Protein AF-0000000080326524 (afdb_homodimer)

Nearest PDB structures (foldseek):
  2i33-assembly1_B  TM=9.553E-01  e=1.899E-22  Bacillus anthracis
  3et4-assembly1_A  TM=9.239E-01  e=1.764E-21  Haemophilus influenzae 86-028NP
  3pct-assembly2_C-2  TM=9.362E-01  e=9.390E-21  Pasteurella multocida
  3pct-assembly1_B  TM=9.337E-01  e=1.173E-20  Pasteurella multocida
  3pct-assembly1_A  TM=9.353E-01  e=1.031E-19  Pasteurella multocida

InterPro domains:
  IPR005519 Acid phosphatase, class B-like [PF03767] (25-235)
  IPR006423 5-nucleotidase lipoprotein e(P4) [PIRSF019271] (27-260)
  IPR006423 5-nucleotidase lipoprotein e(P4) [SFLDG01125] (35-258)
  IPR006423 5-nucleotidase lipoprotein e(P4) [TIGR01533] (23-261)
  IPR006423 5-nucleotidase lipoprotein e(P4) [cd07534] (42-236)
  IPR023214 HAD superfamily [G3DSA:3.40.50.1000] (19-261)
  IPR036412 HAD-like superfamily [SSF56784] (49-242)

Structure (mmCIF, N/CA/C/O backbone):
data_AF-0000000080326524-model_v1
#
loop_
_entity.id
_entity.type
_entity.pdbx_description
1 polymer "5'-nucleotidase"
#
loop_
_atom_site.group_PDB
_atom_site.id
_atom_site.type_symbol
_atom_site.label_atom_id
_atom_site.label_alt_id
_atom_site.label_comp_id
_atom_site.label_asym_id
_atom_site.label_entity_id
_atom_site.label_seq_id
_atom_site.pdbx_PDB_ins_code
_atom_site.Cartn_x
_atom_site.Cartn_y
_atom_site.Cartn_z
_atom_site.occupancy
_atom_site.B_iso_or_equiv
_atom_site.auth_seq_id
_atom_site.auth_comp_id
_atom_site.auth_asym_id
_atom_site.auth_atom_id
_atom_site.pdbx_PDB_model_num
ATOM 1 N N . MET A 1 1 ? 21.75 87.375 9.266 1 38.56 1 MET A N 1
ATOM 2 C CA . MET A 1 1 ? 20.906 86.375 8.633 1 38.56 1 MET A CA 1
ATOM 3 C C . MET A 1 1 ? 21.281 85 9.125 1 38.56 1 MET A C 1
ATOM 5 O O . MET A 1 1 ? 22.375 84.5 8.852 1 38.56 1 MET A O 1
ATOM 9 N N . THR A 1 2 ? 20.875 84.688 10.359 1 49 2 THR A N 1
ATOM 10 C CA . THR A 1 2 ? 21.109 83.438 11.141 1 49 2 THR A CA 1
ATOM 11 C C . THR A 1 2 ? 20.469 82.25 10.469 1 49 2 THR A C 1
ATOM 13 O O . THR A 1 2 ? 19.25 82.188 10.289 1 49 2 THR A O 1
ATOM 16 N N . LYS A 1 3 ? 21.203 81.562 9.523 1 49.91 3 LYS A N 1
ATOM 17 C CA . LYS A 1 3 ? 20.797 80.375 8.82 1 49.91 3 LYS A CA 1
ATOM 18 C C . LYS A 1 3 ? 20.5 79.25 9.805 1 49.91 3 LYS A C 1
ATOM 20 O O . LYS A 1 3 ? 21.359 78.875 10.617 1 49.91 3 LYS A O 1
ATOM 25 N N . PHE A 1 4 ? 19.234 79 10.266 1 47.88 4 PHE A N 1
ATOM 26 C CA . PHE A 1 4 ? 18.75 77.875 11.031 1 47.88 4 PHE A CA 1
ATOM 27 C C . PHE A 1 4 ? 18.984 76.562 10.289 1 47.88 4 PHE A C 1
ATOM 29 O O . PHE A 1 4 ? 18.578 76.438 9.133 1 47.88 4 PHE A O 1
ATOM 36 N N . PHE A 1 5 ? 20.125 75.812 10.461 1 50.53 5 PHE A N 1
ATOM 37 C CA . PHE A 1 5 ? 20.391 74.5 9.906 1 50.53 5 PHE A CA 1
ATOM 38 C C . PHE A 1 5 ? 19.422 73.5 10.469 1 50.53 5 PHE A C 1
ATOM 40 O O . PHE A 1 5 ? 19.312 73.312 11.688 1 50.53 5 PHE A O 1
ATOM 47 N N . PHE A 1 6 ? 18.266 73.188 9.859 1 51.62 6 PHE A N 1
ATOM 48 C CA . PHE A 1 6 ? 17.344 72.125 10.25 1 51.62 6 PHE A CA 1
ATOM 49 C C . PHE A 1 6 ? 18.031 70.812 10.133 1 51.62 6 PHE A C 1
ATOM 51 O O . PHE A 1 6 ? 18.609 70.438 9.094 1 51.62 6 PHE A O 1
ATOM 58 N N . PRO A 1 7 ? 18.406 70.125 11.227 1 53.78 7 PRO A N 1
ATOM 59 C CA . PRO A 1 7 ? 18.938 68.75 11.125 1 53.78 7 PRO A CA 1
ATOM 60 C C . PRO A 1 7 ? 17.938 67.812 10.508 1 53.78 7 PRO A C 1
ATOM 62 O O . PRO A 1 7 ? 16.766 67.812 10.852 1 53.78 7 PRO A O 1
ATOM 65 N N . VAL A 1 8 ? 18.078 67.375 9.25 1 55.19 8 VAL A N 1
ATOM 66 C CA . VAL A 1 8 ? 17.312 66.312 8.609 1 55.19 8 VAL A CA 1
ATOM 67 C C . VAL A 1 8 ? 17.5 65 9.375 1 55.19 8 VAL A C 1
ATOM 69 O O . VAL A 1 8 ? 18.609 64.5 9.492 1 55.19 8 VAL A O 1
ATOM 72 N N . VAL A 1 9 ? 16.672 64.75 10.391 1 53.97 9 VAL A N 1
ATOM 73 C CA . VAL A 1 9 ? 16.625 63.438 11.016 1 53.97 9 VAL A CA 1
ATOM 74 C C . VAL A 1 9 ? 16.25 62.375 9.977 1 53.97 9 VAL A C 1
ATOM 76 O O . VAL A 1 9 ? 15.164 62.438 9.391 1 53.97 9 VAL A O 1
ATOM 79 N N . LEU A 1 10 ? 17.219 61.75 9.305 1 50.38 10 LEU A N 1
ATOM 80 C CA . LEU A 1 10 ? 16.984 60.562 8.469 1 50.38 10 LEU A CA 1
ATOM 81 C C . LEU A 1 10 ? 16.359 59.438 9.281 1 50.38 10 LEU A C 1
ATOM 83 O O . LEU A 1 10 ? 16.984 58.906 10.211 1 50.38 10 LEU A O 1
ATOM 87 N N . ALA A 1 11 ? 15.039 59.344 9.375 1 51.5 11 ALA A N 1
ATOM 88 C CA . ALA A 1 11 ? 14.367 58.188 9.906 1 51.5 11 ALA A CA 1
ATOM 89 C C . ALA A 1 11 ? 14.773 56.906 9.125 1 51.5 11 ALA A C 1
ATOM 91 O O . ALA A 1 11 ? 14.531 56.812 7.926 1 51.5 11 ALA A O 1
ATOM 92 N N . LEU A 1 12 ? 15.789 56.188 9.523 1 52.03 12 LEU A N 1
ATOM 93 C CA . LEU A 1 12 ? 16.094 54.844 9.016 1 52.03 12 LEU A CA 1
ATOM 94 C C . LEU A 1 12 ? 14.883 53.938 9.156 1 52.03 12 LEU A C 1
ATOM 96 O O . LEU A 1 12 ? 14.508 53.562 10.273 1 52.03 12 LEU A O 1
ATOM 100 N N . ILE A 1 13 ? 13.922 53.969 8.266 1 51.28 13 ILE A N 1
ATOM 101 C CA . ILE A 1 13 ? 12.914 52.906 8.188 1 51.28 13 ILE A CA 1
ATOM 102 C C . ILE A 1 13 ? 13.586 51.562 7.945 1 51.28 13 ILE A C 1
ATOM 104 O O . ILE A 1 13 ? 14.125 51.312 6.867 1 51.28 13 ILE A O 1
ATOM 108 N N . LEU A 1 14 ? 14.023 50.875 8.945 1 52.5 14 LEU A N 1
ATOM 109 C CA . LEU A 1 14 ? 14.43 49.5 8.773 1 52.5 14 LEU A CA 1
ATOM 110 C C . LEU A 1 14 ? 13.273 48.656 8.219 1 52.5 14 LEU A C 1
ATOM 112 O O . LEU A 1 14 ? 12.18 48.656 8.789 1 52.5 14 LEU A O 1
ATOM 116 N N . PRO A 1 15 ? 13.297 48.281 6.977 1 50.66 15 PRO A N 1
ATOM 117 C CA . PRO A 1 15 ? 12.273 47.312 6.562 1 50.66 15 PRO A CA 1
ATOM 118 C C . PRO A 1 15 ? 12.188 46.125 7.496 1 50.66 15 PRO A C 1
ATOM 120 O O . PRO A 1 15 ? 13.188 45.438 7.715 1 50.66 15 PRO A O 1
ATOM 123 N N . PHE A 1 16 ? 11.352 46.188 8.469 1 47.22 16 PHE A N 1
ATOM 124 C CA . PHE A 1 16 ? 11.039 44.906 9.078 1 47.22 16 PHE A CA 1
ATOM 125 C C . PHE A 1 16 ? 10.648 43.906 8.016 1 47.22 16 PHE A C 1
ATOM 127 O O . PHE A 1 16 ? 9.578 44 7.418 1 47.22 16 PHE A O 1
ATOM 134 N N . GLY A 1 17 ? 11.594 43.406 7.254 1 42.75 17 GLY A N 1
ATOM 135 C CA . GLY A 1 17 ? 11.219 42.25 6.469 1 42.75 17 GLY A CA 1
ATOM 136 C C . GLY A 1 17 ? 10.242 41.344 7.184 1 42.75 17 GLY A C 1
ATOM 137 O O . GLY A 1 17 ? 10.469 40.938 8.328 1 42.75 17 GLY A O 1
ATOM 138 N N . LEU A 1 18 ? 9.008 41.344 6.922 1 44.28 18 LEU A N 1
ATOM 139 C CA . LEU A 1 18 ? 8.031 40.344 7.312 1 44.28 18 LEU A CA 1
ATOM 140 C C . LEU A 1 18 ? 8.641 38.938 7.238 1 44.28 18 LEU A C 1
ATOM 142 O O . LEU A 1 18 ? 8.836 38.406 6.145 1 44.28 18 LEU A O 1
ATOM 146 N N . ILE A 1 19 ? 9.469 38.625 8.062 1 46.5 19 ILE A N 1
ATOM 147 C CA . ILE A 1 19 ? 9.781 37.219 8.203 1 46.5 19 ILE A CA 1
ATOM 148 C C . ILE A 1 19 ? 8.492 36.375 8.234 1 46.5 19 ILE A C 1
ATOM 150 O O . ILE A 1 19 ? 7.676 36.562 9.148 1 46.5 19 ILE A O 1
ATOM 154 N N . ALA A 1 20 ? 7.949 36.062 7.113 1 50.97 20 ALA A N 1
ATOM 155 C CA . ALA A 1 20 ? 6.812 35.125 7.066 1 50.97 20 ALA A CA 1
ATOM 156 C C . ALA A 1 20 ? 6.902 34.094 8.18 1 50.97 20 ALA A C 1
ATOM 158 O O . ALA A 1 20 ? 7.824 33.281 8.195 1 50.97 20 ALA A O 1
ATOM 159 N N . GLN A 1 21 ? 6.516 34.312 9.359 1 57.62 21 GLN A N 1
ATOM 160 C CA . GLN A 1 21 ? 6.453 33.375 10.484 1 57.62 21 GLN A CA 1
ATOM 161 C C . GLN A 1 21 ? 5.797 32.062 10.07 1 57.62 21 GLN A C 1
ATOM 163 O O . GLN A 1 21 ? 4.68 32.062 9.547 1 57.62 21 GLN A O 1
ATOM 168 N N . THR A 1 22 ? 6.551 30.969 9.773 1 70.88 22 THR A N 1
ATOM 169 C CA . THR A 1 22 ? 6.043 29.625 9.484 1 70.88 22 THR A CA 1
ATOM 170 C C . THR A 1 22 ? 5.094 29.156 10.578 1 70.88 22 THR A C 1
ATOM 172 O O . THR A 1 22 ? 5.379 29.312 11.766 1 70.88 22 THR A O 1
ATOM 175 N N . ASN A 1 23 ? 3.742 29.078 10.375 1 86 23 ASN A N 1
ATOM 176 C CA . ASN A 1 23 ? 2.744 28.484 11.258 1 86 23 ASN A CA 1
ATOM 177 C C . ASN A 1 23 ? 3.068 27.031 11.57 1 86 23 ASN A C 1
ATOM 179 O O . ASN A 1 23 ? 2.992 26.172 10.688 1 86 23 ASN A O 1
ATOM 183 N N . PRO A 1 24 ? 3.434 26.75 12.766 1 89.06 24 PRO A N 1
ATOM 184 C CA . PRO A 1 24 ? 3.9 25.406 13.117 1 89.06 24 PRO A CA 1
ATOM 185 C C . PRO A 1 24 ? 2.855 24.328 12.836 1 89.06 24 PRO A C 1
ATOM 187 O O . PRO A 1 24 ? 3.207 23.203 12.461 1 89.06 24 PRO A O 1
ATOM 190 N N . THR A 1 25 ? 1.61 24.594 13.07 1 90.88 25 THR A N 1
ATOM 191 C CA . THR A 1 25 ? 0.548 23.641 12.805 1 90.88 25 THR A CA 1
ATOM 192 C C . THR A 1 25 ? 0.485 23.312 11.312 1 90.88 25 THR A C 1
ATOM 194 O O . THR A 1 25 ? 0.336 22.141 10.938 1 90.88 25 THR A O 1
ATOM 197 N N . ALA A 1 26 ? 0.6 24.297 10.516 1 93 26 ALA A N 1
ATOM 198 C CA . ALA A 1 26 ? 0.603 24.094 9.07 1 93 26 ALA A CA 1
ATOM 199 C C . ALA A 1 26 ? 1.812 23.266 8.641 1 93 26 ALA A C 1
ATOM 201 O O . ALA A 1 26 ? 1.709 22.422 7.746 1 93 26 ALA A O 1
ATOM 202 N N . GLU A 1 27 ? 2.908 23.5 9.273 1 93.31 27 GLU A N 1
ATOM 203 C CA . GLU A 1 27 ? 4.109 22.719 8.969 1 93.31 27 GLU A CA 1
ATOM 204 C C . GLU A 1 27 ? 3.939 21.266 9.352 1 93.31 27 GLU A C 1
ATOM 206 O O . GLU A 1 27 ? 4.375 20.359 8.617 1 93.31 27 GLU A O 1
ATOM 211 N N . ALA A 1 28 ? 3.305 21.016 10.438 1 95.69 28 ALA A N 1
ATOM 212 C CA . ALA A 1 28 ? 3.076 19.656 10.906 1 95.69 28 ALA A CA 1
ATOM 213 C C . ALA A 1 28 ? 2.176 18.875 9.945 1 95.69 28 ALA A C 1
ATOM 215 O O . ALA A 1 28 ? 2.334 17.672 9.766 1 95.69 28 ALA A O 1
ATOM 216 N N . ALA A 1 29 ? 1.26 19.562 9.297 1 96.25 29 ALA A N 1
ATOM 217 C CA . ALA A 1 29 ? 0.346 18.938 8.344 1 96.25 29 ALA A CA 1
ATOM 218 C C . ALA A 1 29 ? 1.101 18.406 7.133 1 96.25 29 ALA A C 1
ATOM 220 O O . ALA A 1 29 ? 0.624 17.484 6.453 1 96.25 29 ALA A O 1
ATOM 221 N N . LYS A 1 30 ? 2.254 18.906 6.859 1 97.19 30 LYS A N 1
ATOM 222 C CA . LYS A 1 30 ? 3.037 18.5 5.699 1 97.19 30 LYS A CA 1
ATOM 223 C C . LYS A 1 30 ? 3.553 17.078 5.859 1 97.19 30 LYS A C 1
ATOM 225 O O . LYS A 1 30 ? 3.963 16.438 4.883 1 97.19 30 LYS A O 1
ATOM 230 N N . ASP A 1 31 ? 3.541 16.516 7.113 1 98.31 31 ASP A N 1
ATOM 231 C CA . ASP A 1 31 ? 3.955 15.141 7.371 1 98.31 31 ASP A CA 1
ATOM 232 C C . ASP A 1 31 ? 3.229 14.164 6.449 1 98.31 31 ASP A C 1
ATOM 234 O O . ASP A 1 31 ? 3.766 13.109 6.109 1 98.31 31 ASP A O 1
ATOM 238 N N . TYR A 1 32 ? 2.045 14.523 5.984 1 98.69 32 TYR A N 1
ATOM 239 C CA . TYR A 1 32 ? 1.152 13.602 5.301 1 98.69 32 TYR A CA 1
ATOM 240 C C . TYR A 1 32 ? 1.318 13.703 3.787 1 98.69 32 TYR A C 1
ATOM 242 O O . TYR A 1 32 ? 0.744 12.906 3.039 1 98.69 32 TYR A O 1
ATOM 250 N N . THR A 1 33 ? 2.164 14.594 3.314 1 98.69 33 THR A N 1
ATOM 251 C CA . THR A 1 33 ? 2.18 15.039 1.925 1 98.69 33 THR A CA 1
ATOM 252 C C . THR A 1 33 ? 2.531 13.883 0.992 1 98.69 33 THR A C 1
ATOM 254 O O . THR A 1 33 ? 1.792 13.594 0.049 1 98.69 33 THR A O 1
ATOM 257 N N . ILE A 1 34 ? 3.57 13.18 1.229 1 98.75 34 ILE A N 1
ATOM 258 C CA . ILE A 1 34 ? 4.031 12.141 0.314 1 98.75 34 ILE A CA 1
ATOM 259 C C . ILE A 1 34 ? 3.062 10.961 0.345 1 98.75 34 ILE A C 1
ATOM 261 O O . ILE A 1 34 ? 2.805 10.328 -0.685 1 98.75 34 ILE A O 1
ATOM 265 N N . ALA A 1 35 ? 2.521 10.578 1.519 1 98.81 35 ALA A N 1
ATOM 266 C CA . ALA A 1 35 ? 1.537 9.5 1.61 1 98.81 35 ALA A CA 1
ATOM 267 C C . ALA A 1 35 ? 0.324 9.789 0.731 1 98.81 35 ALA A C 1
ATOM 269 O O . ALA A 1 35 ? -0.132 8.922 -0.015 1 98.81 35 ALA A O 1
ATOM 270 N N . VAL A 1 36 ? -0.175 11.047 0.801 1 98.81 36 VAL A N 1
ATOM 271 C CA . VAL A 1 36 ? -1.344 11.438 0.018 1 98.81 36 VAL A CA 1
ATOM 272 C C . VAL A 1 36 ? -0.976 11.5 -1.462 1 98.81 36 VAL A C 1
ATOM 274 O O . VAL A 1 36 ? -1.727 11.031 -2.318 1 98.81 36 VAL A O 1
ATOM 277 N N . ALA A 1 37 ? 0.209 12.062 -1.779 1 98.62 37 ALA A N 1
ATOM 278 C CA . ALA A 1 37 ? 0.657 12.156 -3.166 1 98.62 37 ALA A CA 1
ATOM 279 C C . ALA A 1 37 ? 0.776 10.766 -3.795 1 98.62 37 ALA A C 1
ATOM 281 O O . ALA A 1 37 ? 0.398 10.57 -4.953 1 98.62 37 ALA A O 1
ATOM 282 N N . TRP A 1 38 ? 1.328 9.812 -3.057 1 98.44 38 TRP A N 1
ATOM 283 C CA . TRP A 1 38 ? 1.462 8.445 -3.545 1 98.44 38 TRP A CA 1
ATOM 284 C C . TRP A 1 38 ? 0.098 7.852 -3.883 1 98.44 38 TRP A C 1
ATOM 286 O O . TRP A 1 38 ? -0.076 7.25 -4.945 1 98.44 38 TRP A O 1
ATOM 296 N N . GLN A 1 39 ? -0.887 8.023 -3.004 1 98.44 39 GLN A N 1
ATOM 297 C CA . GLN A 1 39 ? -2.219 7.477 -3.24 1 98.44 39 GLN A CA 1
ATOM 298 C C . GLN A 1 39 ? -2.871 8.117 -4.457 1 98.44 39 GLN A C 1
ATOM 300 O O . GLN A 1 39 ? -3.551 7.445 -5.234 1 98.44 39 GLN A O 1
ATOM 305 N N . GLN A 1 40 ? -2.602 9.375 -4.66 1 97.88 40 GLN A N 1
ATOM 306 C CA . GLN A 1 40 ? -3.305 10.125 -5.695 1 97.88 40 GLN A CA 1
ATOM 307 C C . GLN A 1 40 ? -2.648 9.93 -7.059 1 97.88 40 GLN A C 1
ATOM 309 O O . GLN A 1 40 ? -3.336 9.859 -8.078 1 97.88 40 GLN A O 1
ATOM 314 N N . HIS A 1 41 ? -1.292 9.734 -7.094 1 95.88 41 HIS A N 1
ATOM 315 C CA . HIS A 1 41 ? -0.62 9.953 -8.367 1 95.88 41 HIS A CA 1
ATOM 316 C C . HIS A 1 41 ? 0.144 8.703 -8.805 1 95.88 41 HIS A C 1
ATOM 318 O O . HIS A 1 41 ? 0.506 8.57 -9.977 1 95.88 41 HIS A O 1
ATOM 324 N N . SER A 1 42 ? 0.477 7.824 -7.91 1 96.38 42 SER A N 1
ATOM 325 C CA . SER A 1 42 ? 1.327 6.703 -8.305 1 96.38 42 SER A CA 1
ATOM 326 C C . SER A 1 42 ? 0.531 5.641 -9.055 1 96.38 42 SER A C 1
ATOM 328 O O . SER A 1 42 ? -0.591 5.312 -8.664 1 96.38 42 SER A O 1
ATOM 330 N N . GLY A 1 43 ? 1.079 5.145 -10.164 1 96.62 43 GLY A N 1
ATOM 331 C CA . GLY A 1 43 ? 0.525 3.949 -10.781 1 96.62 43 GLY A CA 1
ATOM 332 C C . GLY A 1 43 ? 0.621 2.721 -9.898 1 96.62 43 GLY A C 1
ATOM 333 O O . GLY A 1 43 ? -0.184 1.795 -10.023 1 96.62 43 GLY A O 1
ATOM 334 N N . GLU A 1 44 ? 1.585 2.768 -8.977 1 97.62 44 GLU A N 1
ATOM 335 C CA . GLU A 1 44 ? 1.787 1.661 -8.047 1 97.62 44 GLU A CA 1
ATOM 336 C C . GLU A 1 44 ? 0.572 1.472 -7.145 1 97.62 44 GLU A C 1
ATOM 338 O O . GLU A 1 44 ? 0.138 0.343 -6.906 1 97.62 44 GLU A O 1
ATOM 343 N N . TYR A 1 45 ? -0.025 2.57 -6.676 1 98.31 45 TYR A N 1
ATOM 344 C CA . TYR A 1 45 ? -1.241 2.461 -5.879 1 98.31 45 TYR A CA 1
ATOM 345 C C . TYR A 1 45 ? -2.361 1.805 -6.676 1 98.31 45 TYR A C 1
ATOM 347 O O . TYR A 1 45 ? -3.049 0.913 -6.176 1 98.31 45 TYR A O 1
ATOM 355 N N . ARG A 1 46 ? -2.553 2.289 -7.859 1 98.12 46 ARG A N 1
ATOM 356 C CA . ARG A 1 46 ? -3.58 1.739 -8.742 1 98.12 46 ARG A CA 1
ATOM 357 C C . ARG A 1 46 ? -3.365 0.247 -8.969 1 98.12 46 ARG A C 1
ATOM 359 O O . ARG A 1 46 ? -4.301 -0.546 -8.844 1 98.12 46 ARG A O 1
ATOM 366 N N . ALA A 1 47 ? -2.158 -0.144 -9.211 1 98.56 47 ALA A N 1
ATOM 367 C CA . ALA A 1 47 ? -1.794 -1.54 -9.438 1 98.56 47 ALA A CA 1
ATOM 368 C C . ALA A 1 47 ? -2.088 -2.389 -8.203 1 98.56 47 ALA A C 1
ATOM 370 O O . ALA A 1 47 ? -2.625 -3.494 -8.312 1 98.56 47 ALA A O 1
ATOM 371 N N . LEU A 1 48 ? -1.741 -1.876 -7.035 1 98.75 48 LEU A N 1
ATOM 372 C CA . LEU A 1 48 ? -1.979 -2.594 -5.789 1 98.75 48 LEU A CA 1
ATOM 373 C C . LEU A 1 48 ? -3.471 -2.811 -5.562 1 98.75 48 LEU A C 1
ATOM 375 O O . LEU A 1 48 ? -3.885 -3.867 -5.082 1 98.75 48 LEU A O 1
ATOM 379 N N . SER A 1 49 ? -4.246 -1.809 -5.883 1 98.81 49 SER A N 1
ATOM 380 C CA . SER A 1 49 ? -5.695 -1.923 -5.727 1 98.81 49 SER A CA 1
ATOM 381 C C . SER A 1 49 ? -6.27 -2.973 -6.672 1 98.81 49 SER A C 1
ATOM 383 O O . SER A 1 49 ? -7.055 -3.826 -6.254 1 98.81 49 SER A O 1
ATOM 385 N N . PHE A 1 50 ? -5.852 -2.922 -7.973 1 98.75 50 PHE A N 1
ATOM 386 C CA . PHE A 1 50 ? -6.273 -3.953 -8.914 1 98.75 50 PHE A CA 1
ATOM 387 C C . PHE A 1 50 ? -5.848 -5.336 -8.43 1 98.75 50 PHE A C 1
ATOM 389 O O . PHE A 1 50 ? -6.629 -6.285 -8.492 1 98.75 50 PHE A O 1
ATOM 396 N N . GLN A 1 51 ? -4.648 -5.438 -7.977 1 98.75 51 GLN A N 1
ATOM 397 C CA . GLN A 1 51 ? -4.129 -6.707 -7.48 1 98.75 51 GLN A CA 1
ATOM 398 C C . GLN A 1 51 ? -4.996 -7.25 -6.344 1 98.75 51 GLN A C 1
ATOM 400 O O . GLN A 1 51 ? -5.332 -8.438 -6.328 1 98.75 51 GLN A O 1
ATOM 405 N N . ALA A 1 52 ? -5.348 -6.422 -5.383 1 98.81 52 ALA A N 1
ATOM 406 C CA . ALA A 1 52 ? -6.172 -6.832 -4.25 1 98.81 52 ALA A CA 1
ATOM 407 C C . ALA A 1 52 ? -7.52 -7.375 -4.719 1 98.81 52 ALA A C 1
ATOM 409 O O . ALA A 1 52 ? -7.953 -8.438 -4.277 1 98.81 52 ALA A O 1
ATOM 410 N N . TYR A 1 53 ? -8.109 -6.703 -5.633 1 98.75 53 TYR A N 1
ATOM 411 C CA . TYR A 1 53 ? -9.453 -7.105 -6.027 1 98.75 53 TYR A CA 1
ATOM 412 C C . TYR A 1 53 ? -9.406 -8.258 -7.023 1 98.75 53 TYR A C 1
ATOM 414 O O . TYR A 1 53 ? -10.367 -9.023 -7.148 1 98.75 53 TYR A O 1
ATOM 422 N N . ASN A 1 54 ? -8.266 -8.398 -7.777 1 97.94 54 ASN A N 1
ATOM 423 C CA . ASN A 1 54 ? -8.07 -9.633 -8.523 1 97.94 54 ASN A CA 1
ATOM 424 C C . ASN A 1 54 ? -8.016 -10.844 -7.605 1 97.94 54 ASN A C 1
ATOM 426 O O . ASN A 1 54 ? -8.602 -11.891 -7.902 1 97.94 54 ASN A O 1
ATOM 430 N N . PHE A 1 55 ? -7.398 -10.609 -6.52 1 96.75 55 PHE A N 1
ATOM 431 C CA . PHE A 1 55 ? -7.316 -11.68 -5.535 1 96.75 55 PHE A CA 1
ATOM 432 C C . PHE A 1 55 ? -8.672 -11.938 -4.895 1 96.75 55 PHE A C 1
ATOM 434 O O . PHE A 1 55 ? -9.031 -13.086 -4.621 1 96.75 55 PHE A O 1
ATOM 441 N N . ALA A 1 56 ? -9.328 -10.883 -4.586 1 98.56 56 ALA A N 1
ATOM 442 C CA . ALA A 1 56 ? -10.672 -11.023 -4.031 1 98.56 56 ALA A CA 1
ATOM 443 C C . ALA A 1 56 ? -11.547 -11.906 -4.922 1 98.56 56 ALA A C 1
ATOM 445 O O . ALA A 1 56 ? -12.266 -12.773 -4.434 1 98.56 56 ALA A O 1
ATOM 446 N N . LYS A 1 57 ? -11.445 -11.672 -6.203 1 97.94 57 LYS A N 1
ATOM 447 C CA . LYS A 1 57 ? -12.227 -12.453 -7.156 1 97.94 57 LYS A CA 1
ATOM 448 C C . LYS A 1 57 ? -11.859 -13.93 -7.09 1 97.94 57 LYS A C 1
ATOM 450 O O . LYS A 1 57 ? -12.734 -14.797 -7 1 97.94 57 LYS A O 1
ATOM 455 N N . LEU A 1 58 ? -10.602 -14.211 -7.078 1 96.5 58 LEU A N 1
ATOM 456 C CA . LEU A 1 58 ? -10.133 -15.594 -7.027 1 96.5 58 LEU A CA 1
ATOM 457 C C . LEU A 1 58 ? -10.531 -16.25 -5.711 1 96.5 58 LEU A C 1
ATOM 459 O O . LEU A 1 58 ? -11 -17.391 -5.699 1 96.5 58 LEU A O 1
ATOM 463 N N . SER A 1 59 ? -10.305 -15.547 -4.645 1 97.31 59 SER A N 1
ATOM 464 C CA . SER A 1 59 ? -10.656 -16.078 -3.326 1 97.31 59 SER A CA 1
ATOM 465 C C . SER A 1 59 ? -12.148 -16.344 -3.215 1 97.31 59 SER A C 1
ATOM 467 O O . SER A 1 59 ? -12.57 -17.344 -2.648 1 97.31 59 SER A O 1
ATOM 469 N N . LEU A 1 60 ? -12.93 -15.406 -3.76 1 98.31 60 LEU A N 1
ATOM 470 C CA . LEU A 1 60 ? -14.375 -15.578 -3.719 1 98.31 60 LEU A CA 1
ATOM 471 C C . LEU A 1 60 ? -14.789 -16.844 -4.457 1 98.31 60 LEU A C 1
ATOM 473 O O . LEU A 1 60 ? -15.617 -17.625 -3.961 1 98.31 60 LEU A O 1
ATOM 477 N N . GLN A 1 61 ? -14.195 -17.062 -5.617 1 97.06 61 GLN A N 1
ATOM 478 C CA . GLN A 1 61 ? -14.492 -18.25 -6.398 1 97.06 61 GLN A CA 1
ATOM 479 C C . GLN A 1 61 ? -14.18 -19.516 -5.602 1 97.06 61 GLN A C 1
ATOM 481 O O . GLN A 1 61 ? -14.984 -20.453 -5.578 1 97.06 61 GLN A O 1
ATOM 486 N N . GLU A 1 62 ? -13.094 -19.5 -4.949 1 96 62 GLU A N 1
ATOM 487 C CA . GLU A 1 62 ? -12.672 -20.688 -4.195 1 96 62 GLU A CA 1
ATOM 488 C C . GLU A 1 62 ? -13.562 -20.906 -2.971 1 96 62 GLU A C 1
ATOM 490 O O . GLU A 1 62 ? -13.977 -22.031 -2.693 1 96 62 GLU A O 1
ATOM 495 N N . ARG A 1 63 ? -13.867 -19.891 -2.295 1 96.69 63 ARG A N 1
ATOM 496 C CA . ARG A 1 63 ? -14.609 -20 -1.041 1 96.69 63 ARG A CA 1
ATOM 497 C C . ARG A 1 63 ? -16.078 -20.328 -1.297 1 96.69 63 ARG A C 1
ATOM 499 O O . ARG A 1 63 ? -16.734 -20.969 -0.474 1 96.69 63 ARG A O 1
ATOM 506 N N . LEU A 1 64 ? -16.594 -19.922 -2.428 1 97.12 64 LEU A N 1
ATOM 507 C CA . LEU A 1 64 ? -17.969 -20.25 -2.811 1 97.12 64 LEU A CA 1
ATOM 508 C C . LEU A 1 64 ? -18.156 -21.75 -2.953 1 97.12 64 LEU A C 1
ATOM 510 O O . LEU A 1 64 ? -19.219 -22.281 -2.633 1 97.12 64 LEU A O 1
ATOM 514 N N . LYS A 1 65 ? -17.109 -22.438 -3.398 1 95.5 65 LYS A N 1
ATOM 515 C CA . LYS A 1 65 ? -17.188 -23.875 -3.592 1 95.5 65 LYS A CA 1
ATOM 516 C C . LYS A 1 65 ? -17.453 -24.594 -2.271 1 95.5 65 LYS A C 1
ATOM 518 O O . LYS A 1 65 ? -18.125 -25.625 -2.244 1 95.5 65 LYS A O 1
ATOM 523 N N . GLY A 1 66 ? -16.922 -24.094 -1.2 1 94.06 66 GLY A N 1
ATOM 524 C CA . GLY A 1 66 ? -17.031 -24.766 0.087 1 94.06 66 GLY A CA 1
ATOM 525 C C . GLY A 1 66 ? -18.031 -24.109 1.021 1 94.06 66 GLY A C 1
ATOM 526 O O . GLY A 1 66 ? -18.141 -24.5 2.188 1 94.06 66 GLY A O 1
ATOM 527 N N . ALA A 1 67 ? -18.719 -23.188 0.481 1 94.06 67 ALA A N 1
ATOM 528 C CA . ALA A 1 67 ? -19.609 -22.422 1.345 1 94.06 67 ALA A CA 1
ATOM 529 C C . ALA A 1 67 ? -20.828 -23.234 1.751 1 94.06 67 ALA A C 1
ATOM 531 O O . ALA A 1 67 ? -21.328 -24.047 0.963 1 94.06 67 ALA A O 1
ATOM 532 N N . ASP A 1 68 ? -21.203 -23.031 2.992 1 92.19 68 ASP A N 1
ATOM 533 C CA . ASP A 1 68 ? -22.453 -23.609 3.465 1 92.19 68 ASP A CA 1
ATOM 534 C C . ASP A 1 68 ? -23.625 -23.125 2.621 1 92.19 68 ASP A C 1
ATOM 536 O O . ASP A 1 68 ? -23.938 -21.922 2.59 1 92.19 68 ASP A O 1
ATOM 540 N N . THR A 1 69 ? -24.312 -24.031 2.014 1 90.81 69 THR A N 1
ATOM 541 C CA . THR A 1 69 ? -25.359 -23.672 1.064 1 90.81 69 THR A CA 1
ATOM 542 C C . THR A 1 69 ? -26.672 -23.391 1.79 1 90.81 69 THR A C 1
ATOM 544 O O . THR A 1 69 ? -27.609 -22.891 1.188 1 90.81 69 THR A O 1
ATOM 547 N N . THR A 1 70 ? -26.75 -23.641 3.068 1 93.12 70 THR A N 1
ATOM 548 C CA . THR A 1 70 ? -27.984 -23.422 3.818 1 93.12 70 THR A CA 1
ATOM 549 C C . THR A 1 70 ? -28.141 -21.953 4.223 1 93.12 70 THR A C 1
ATOM 551 O O . THR A 1 70 ? -29.203 -21.531 4.68 1 93.12 70 THR A O 1
ATOM 554 N N . LYS A 1 71 ? -27.125 -21.203 4.125 1 94.56 71 LYS A N 1
ATOM 555 C CA . LYS A 1 71 ? -27.078 -19.766 4.422 1 94.56 71 LYS A CA 1
ATOM 556 C C . LYS A 1 71 ? -26.578 -18.969 3.217 1 94.56 71 LYS A C 1
ATOM 558 O O . LYS A 1 71 ? -25.656 -19.406 2.52 1 94.56 71 LYS A O 1
ATOM 563 N N . PRO A 1 72 ? -27.25 -17.859 2.977 1 97.44 72 PRO A N 1
ATOM 564 C CA . PRO A 1 72 ? -26.719 -17.047 1.877 1 97.44 72 PRO A CA 1
ATOM 565 C C . PRO A 1 72 ? -25.328 -16.516 2.156 1 97.44 72 PRO A C 1
ATOM 567 O O . PRO A 1 72 ? -24.938 -16.359 3.316 1 97.44 72 PRO A O 1
ATOM 570 N N . SER A 1 73 ? -24.531 -16.328 1.082 1 98.31 73 SER A N 1
ATOM 571 C CA . SER A 1 73 ? -23.172 -15.844 1.191 1 98.31 73 SER A CA 1
ATOM 572 C C . SER A 1 73 ? -23.078 -14.344 0.935 1 98.31 73 SER A C 1
ATOM 574 O O . SER A 1 73 ? -23.938 -13.781 0.246 1 98.31 73 SER A O 1
ATOM 576 N N . CYS A 1 74 ? -22.109 -13.727 1.505 1 98.81 74 CYS A N 1
ATOM 577 C CA . CYS A 1 74 ? -21.875 -12.312 1.249 1 98.81 74 CYS A CA 1
ATOM 578 C C . CYS A 1 74 ? -20.391 -11.977 1.368 1 98.81 74 CYS A C 1
ATOM 580 O O . CYS A 1 74 ? -19.594 -12.82 1.761 1 98.81 74 CYS A O 1
ATOM 582 N N . VAL A 1 75 ? -20.047 -10.828 0.888 1 98.88 75 VAL A N 1
ATOM 583 C CA . VAL A 1 75 ? -18.781 -10.172 1.225 1 98.88 75 VAL A CA 1
ATOM 584 C C . VAL A 1 75 ? -19.062 -8.914 2.051 1 98.88 75 VAL A C 1
ATOM 586 O O . VAL A 1 75 ? -20.109 -8.281 1.894 1 98.88 75 VAL A O 1
ATOM 589 N N . VAL A 1 76 ? -18.156 -8.617 2.969 1 98.94 76 VAL A N 1
ATOM 590 C CA . VAL A 1 76 ? -18.203 -7.383 3.75 1 98.94 76 VAL A CA 1
ATOM 591 C C . VAL A 1 76 ? -17.062 -6.461 3.338 1 98.94 76 VAL A C 1
ATOM 593 O O . VAL A 1 76 ? -15.906 -6.891 3.268 1 98.94 76 VAL A O 1
ATOM 596 N N . VAL A 1 77 ? -17.422 -5.25 3.02 1 98.94 77 VAL A N 1
ATOM 597 C CA . VAL A 1 77 ? -16.391 -4.285 2.637 1 98.94 77 VAL A CA 1
ATOM 598 C C . VAL A 1 77 ? -16.5 -3.039 3.514 1 98.94 77 VAL A C 1
ATOM 600 O O . VAL A 1 77 ? -17.609 -2.611 3.855 1 98.94 77 VAL A O 1
ATOM 603 N N . ASP A 1 78 ? -15.32 -2.539 3.908 1 98.88 78 ASP A N 1
ATOM 604 C CA . ASP A 1 78 ? -15.266 -1.146 4.344 1 98.88 78 ASP A CA 1
ATOM 605 C C . ASP A 1 78 ? -15.578 -0.197 3.189 1 98.88 78 ASP A C 1
ATOM 607 O O . ASP A 1 78 ? -15.719 -0.628 2.043 1 98.88 78 ASP A O 1
ATOM 611 N N . ILE A 1 79 ? -15.758 1.115 3.529 1 98.94 79 ILE A N 1
ATOM 612 C CA . ILE A 1 79 ? -16.078 2.047 2.453 1 98.94 79 ILE A CA 1
ATOM 613 C C . ILE A 1 79 ? -14.875 2.938 2.164 1 98.94 79 ILE A C 1
ATOM 615 O O . ILE A 1 79 ? -14.336 2.92 1.057 1 98.94 79 ILE A O 1
ATOM 619 N N . ASP A 1 80 ? -14.375 3.666 3.201 1 98.88 80 ASP A N 1
ATOM 620 C CA . ASP A 1 80 ? -13.312 4.652 3 1 98.88 80 ASP A CA 1
ATOM 621 C C . ASP A 1 80 ? -11.984 3.971 2.67 1 98.88 80 ASP A C 1
ATOM 623 O O . ASP A 1 80 ? -11.492 3.15 3.447 1 98.88 80 ASP A O 1
ATOM 627 N N . GLU A 1 81 ? -11.383 4.301 1.493 1 98.88 81 GLU A N 1
ATOM 628 C CA . GLU A 1 81 ? -10.141 3.795 0.915 1 98.88 81 GLU A CA 1
ATOM 629 C C . GLU A 1 81 ? -10.234 2.299 0.631 1 98.88 81 GLU A C 1
ATOM 631 O O . GLU A 1 81 ? -9.219 1.638 0.421 1 98.88 81 GLU A O 1
ATOM 636 N N . THR A 1 82 ? -11.461 1.785 0.617 1 98.94 82 THR A N 1
ATOM 637 C CA . THR A 1 82 ? -11.75 0.402 0.255 1 98.94 82 THR A CA 1
ATOM 638 C C . THR A 1 82 ? -12.602 0.342 -1.009 1 98.94 82 THR A C 1
ATOM 640 O O . THR A 1 82 ? -12.25 -0.342 -1.972 1 98.94 82 THR A O 1
ATOM 643 N N . VAL A 1 83 ? -13.695 1.143 -1.025 1 98.94 83 VAL A N 1
ATOM 644 C CA . VAL A 1 83 ? -14.469 1.223 -2.26 1 98.94 83 VAL A CA 1
ATOM 645 C C . VAL A 1 83 ? -14.523 2.67 -2.742 1 98.94 83 VAL A C 1
ATOM 647 O O . VAL A 1 83 ? -14.625 2.926 -3.945 1 98.94 83 VAL A O 1
ATOM 650 N N . LEU A 1 84 ? -14.445 3.664 -1.836 1 98.94 84 LEU A N 1
ATOM 651 C CA . LEU A 1 84 ? -14.414 5.078 -2.195 1 98.94 84 LEU A CA 1
ATOM 652 C C . LEU A 1 84 ? -13.039 5.68 -1.917 1 98.94 84 LEU A C 1
ATOM 654 O O . LEU A 1 84 ? -12.422 5.379 -0.891 1 98.94 84 LEU A O 1
ATOM 658 N N . ASP A 1 85 ? -12.547 6.492 -2.756 1 98.81 85 ASP A N 1
ATOM 659 C CA . ASP A 1 85 ? -11.281 7.207 -2.617 1 98.81 85 ASP A CA 1
ATOM 660 C C . ASP A 1 85 ? -11.5 8.609 -2.043 1 98.81 85 ASP A C 1
ATOM 662 O O . ASP A 1 85 ? -12.062 9.477 -2.711 1 98.81 85 ASP A O 1
ATOM 666 N N . ASN A 1 86 ? -11.039 8.852 -0.841 1 98.75 86 ASN A N 1
ATOM 667 C CA . ASN A 1 86 ? -11.242 10.133 -0.173 1 98.75 86 ASN A CA 1
ATOM 668 C C . ASN A 1 86 ? -9.969 10.977 -0.192 1 98.75 86 ASN A C 1
ATOM 670 O O . ASN A 1 86 ? -9.875 11.977 0.521 1 98.75 86 ASN A O 1
ATOM 674 N N . SER A 1 87 ? -8.969 10.641 -1.022 1 98.81 87 SER A N 1
ATOM 675 C CA . SER A 1 87 ? -7.676 11.32 -1.049 1 98.81 87 SER A CA 1
ATOM 676 C C . SER A 1 87 ? -7.836 12.797 -1.374 1 98.81 87 SER A C 1
ATOM 678 O O . SER A 1 87 ? -7.043 13.625 -0.925 1 98.81 87 SER A O 1
ATOM 680 N N . PRO A 1 88 ? -8.859 13.273 -2.105 1 98.81 88 PRO A N 1
ATOM 681 C CA . PRO A 1 88 ? -9.008 14.719 -2.299 1 98.81 88 PRO A CA 1
ATOM 682 C C . PRO A 1 88 ? -9.266 15.461 -0.992 1 98.81 88 PRO A C 1
ATOM 684 O O . PRO A 1 88 ? -8.82 16.594 -0.829 1 98.81 88 PRO A O 1
ATOM 687 N N . PHE A 1 89 ? -10.039 14.852 -0.045 1 98.81 89 PHE A N 1
ATOM 688 C CA . PHE A 1 89 ? -10.211 15.445 1.275 1 98.81 89 PHE A CA 1
ATOM 689 C C . PHE A 1 89 ? -8.867 15.664 1.956 1 98.81 89 PHE A C 1
ATOM 691 O O . PHE A 1 89 ? -8.609 16.734 2.504 1 98.81 89 PHE A O 1
ATOM 698 N N . GLN A 1 90 ? -7.996 14.625 1.888 1 98.69 90 GLN A N 1
ATOM 699 C CA . GLN A 1 90 ? -6.68 14.727 2.512 1 98.69 90 GLN A CA 1
ATOM 700 C C . GLN A 1 90 ? -5.852 15.836 1.866 1 98.69 90 GLN A C 1
ATOM 702 O O . GLN A 1 90 ? -5.164 16.594 2.561 1 98.69 90 GLN A O 1
ATOM 707 N N . GLY A 1 91 ? -5.879 15.859 0.479 1 98.69 91 GLY A N 1
ATOM 708 C CA . GLY A 1 91 ? -5.184 16.938 -0.212 1 98.69 91 GLY A CA 1
ATOM 709 C C . GLY A 1 91 ? -5.66 18.312 0.202 1 98.69 91 GLY A C 1
ATOM 710 O O . GLY A 1 91 ? -4.848 19.219 0.417 1 98.69 91 GLY A O 1
ATOM 711 N N . HIS A 1 92 ? -6.965 18.469 0.355 1 98.62 92 HIS A N 1
ATOM 712 C CA . HIS A 1 92 ? -7.57 19.734 0.792 1 98.62 92 HIS A CA 1
ATOM 713 C C . HIS A 1 92 ? -7.055 20.141 2.164 1 98.62 92 HIS A C 1
ATOM 715 O O . HIS A 1 92 ? -6.664 21.297 2.361 1 98.62 92 HIS A O 1
ATOM 721 N N . GLU A 1 93 ? -7.039 19.172 3.105 1 98.56 93 GLU A N 1
ATOM 722 C CA . GLU A 1 93 ? -6.578 19.453 4.461 1 98.56 93 GLU A CA 1
ATOM 723 C C . GLU A 1 93 ? -5.133 19.938 4.469 1 98.56 93 GLU A C 1
ATOM 725 O O . GLU A 1 93 ? -4.816 20.969 5.082 1 98.56 93 GLU A O 1
ATOM 730 N N . ILE A 1 94 ? -4.266 19.281 3.719 1 98.31 94 ILE A N 1
ATOM 731 C CA . ILE A 1 94 ? -2.848 19.609 3.691 1 98.31 94 ILE A CA 1
ATOM 732 C C . ILE A 1 94 ? -2.66 21.016 3.096 1 98.31 94 ILE A C 1
ATOM 734 O O . ILE A 1 94 ? -1.888 21.812 3.621 1 98.31 94 ILE A O 1
ATOM 738 N N . GLN A 1 95 ? -3.389 21.312 2.062 1 98 95 GLN A N 1
ATOM 739 C CA . GLN A 1 95 ? -3.273 22.609 1.401 1 98 95 GLN A CA 1
ATOM 740 C C . GLN A 1 95 ? -3.756 23.734 2.311 1 98 95 GLN A C 1
ATOM 742 O O . GLN A 1 95 ? -3.287 24.859 2.207 1 98 95 GLN A O 1
ATOM 747 N N . LYS A 1 96 ? -4.625 23.406 3.266 1 97.19 96 LYS A N 1
ATOM 748 C CA . LYS A 1 96 ? -5.121 24.375 4.234 1 97.19 96 LYS A CA 1
ATOM 749 C C . LYS A 1 96 ? -4.234 24.422 5.473 1 97.19 96 LYS A C 1
ATOM 751 O O . LYS A 1 96 ? -4.496 25.188 6.402 1 97.19 96 LYS A O 1
ATOM 756 N N . GLY A 1 97 ? -3.238 23.531 5.516 1 96.5 97 GLY A N 1
ATOM 757 C CA . GLY A 1 97 ? -2.35 23.469 6.664 1 96.5 97 GLY A CA 1
ATOM 758 C C . GLY A 1 97 ? -2.939 22.703 7.832 1 96.5 97 GLY A C 1
ATOM 759 O O . GLY A 1 97 ? -2.639 23 8.992 1 96.5 97 GLY A O 1
ATOM 760 N N . LEU A 1 98 ? -3.877 21.812 7.527 1 95.62 98 LEU A N 1
ATOM 761 C CA . LEU A 1 98 ? -4.539 21.016 8.547 1 95.62 98 LEU A CA 1
ATOM 762 C C . LEU A 1 98 ? -4.254 19.531 8.336 1 95.62 98 LEU A C 1
ATOM 764 O O . LEU A 1 98 ? -4 19.094 7.207 1 95.62 98 LEU A O 1
ATOM 768 N N . SER A 1 99 ? -4.234 18.781 9.438 1 93.94 99 SER A N 1
ATOM 769 C CA . SER A 1 99 ? -4.16 17.328 9.336 1 93.94 99 SER A CA 1
ATOM 770 C C . SER A 1 99 ? -5.551 16.719 9.211 1 93.94 99 SER A C 1
ATOM 772 O O . SER A 1 99 ? -5.734 15.734 8.492 1 93.94 99 SER A O 1
ATOM 774 N N . TYR A 1 100 ? -6.496 17.312 9.906 1 94.19 100 TYR A N 1
ATOM 775 C CA . TYR A 1 100 ? -7.875 16.828 9.891 1 94.19 100 TYR A CA 1
ATOM 776 C C . TYR A 1 100 ? -8.812 17.859 10.516 1 94.19 100 TYR A C 1
ATOM 778 O O . TYR A 1 100 ? -8.531 18.391 11.594 1 94.19 100 TYR A O 1
ATOM 786 N N . ALA A 1 101 ? -9.852 18.125 9.875 1 95.5 101 ALA A N 1
ATOM 787 C CA . ALA A 1 101 ? -10.969 18.891 10.438 1 95.5 101 ALA A CA 1
ATOM 788 C C . ALA A 1 101 ? -12.289 18.172 10.211 1 95.5 101 ALA A C 1
ATOM 790 O O . ALA A 1 101 ? -12.695 17.938 9.062 1 95.5 101 ALA A O 1
ATOM 791 N N . ALA A 1 102 ? -13.023 17.875 11.266 1 94.25 102 ALA A N 1
ATOM 792 C CA . ALA A 1 102 ? -14.273 17.125 11.203 1 94.25 102 ALA A CA 1
ATOM 793 C C . ALA A 1 102 ? -15.297 17.844 10.32 1 94.25 102 ALA A C 1
ATOM 795 O O . ALA A 1 102 ? -16.031 17.203 9.57 1 94.25 102 ALA A O 1
ATOM 796 N N . LYS A 1 103 ? -15.359 19.141 10.484 1 95.5 103 LYS A N 1
ATOM 797 C CA . LYS A 1 103 ? -16.281 19.922 9.664 1 95.5 103 LYS A CA 1
ATOM 798 C C . LYS A 1 103 ? -15.992 19.75 8.18 1 95.5 103 LYS A C 1
ATOM 800 O O . LYS A 1 103 ? -16.906 19.594 7.375 1 95.5 103 LYS A O 1
ATOM 805 N N . ASP A 1 104 ? -14.688 19.781 7.812 1 97.5 104 ASP A N 1
ATOM 806 C CA . ASP A 1 104 ? -14.281 19.578 6.426 1 97.5 104 ASP A CA 1
ATOM 807 C C . ASP A 1 104 ? -14.625 18.172 5.945 1 97.5 104 ASP A C 1
ATOM 809 O O . ASP A 1 104 ? -15.016 17.984 4.793 1 97.5 104 ASP A O 1
ATOM 813 N N . TRP A 1 105 ? -14.508 17.188 6.82 1 97.62 105 TRP A N 1
ATOM 814 C CA . TRP A 1 105 ? -14.852 15.812 6.477 1 97.62 105 TRP A CA 1
ATOM 815 C C . TRP A 1 105 ? -16.328 15.688 6.125 1 97.62 105 TRP A C 1
ATOM 817 O O . TRP A 1 105 ? -16.688 15.109 5.094 1 97.62 105 TRP A O 1
ATOM 827 N N . SER A 1 106 ? -17.141 16.234 6.953 1 95.5 106 SER A N 1
ATOM 828 C CA . SER A 1 106 ? -18.578 16.203 6.707 1 95.5 106 SER A CA 1
ATOM 829 C C . SER A 1 106 ? -18.938 16.906 5.402 1 95.5 106 SER A C 1
ATOM 831 O O . SER A 1 106 ? -19.812 16.453 4.66 1 95.5 106 SER A O 1
ATOM 833 N N . GLU A 1 107 ? -18.234 18.047 5.227 1 97.25 107 GLU A N 1
ATOM 834 C CA . GLU A 1 107 ? -18.453 18.75 3.965 1 97.25 107 GLU A CA 1
ATOM 835 C C . GLU A 1 107 ? -18.078 17.875 2.773 1 97.25 107 GLU A C 1
ATOM 837 O O . GLU A 1 107 ? -18.844 17.766 1.813 1 97.25 107 GLU A O 1
ATOM 842 N N . TRP A 1 108 ? -16.953 17.219 2.82 1 98.38 108 TRP A N 1
ATOM 843 C CA . TRP A 1 108 ? -16.469 16.344 1.752 1 98.38 108 TRP A CA 1
ATOM 844 C C . TRP A 1 108 ? -17.438 15.188 1.516 1 98.38 108 TRP A C 1
ATOM 846 O O . TRP A 1 108 ? -17.859 14.938 0.381 1 98.38 108 TRP A O 1
ATOM 856 N N . THR A 1 109 ? -17.812 14.453 2.578 1 97.88 109 THR A N 1
ATOM 857 C CA . THR A 1 109 ? -18.719 13.32 2.424 1 97.88 109 THR A CA 1
ATOM 858 C C . THR A 1 109 ? -20.078 13.773 1.902 1 97.88 109 THR A C 1
ATOM 860 O O . THR A 1 109 ? -20.719 13.07 1.122 1 97.88 109 THR A O 1
ATOM 863 N N . GLY A 1 110 ? -20.469 14.977 2.324 1 97.75 110 GLY A N 1
ATOM 864 C CA . GLY A 1 110 ? -21.734 15.539 1.889 1 97.75 110 GLY A CA 1
ATOM 865 C C . GLY A 1 110 ? -21.797 15.773 0.392 1 97.75 110 GLY A C 1
ATOM 866 O O . GLY A 1 110 ? -22.891 15.742 -0.202 1 97.75 110 GLY A O 1
ATOM 867 N N . LYS A 1 111 ? -20.672 15.992 -0.214 1 98.19 111 LYS A N 1
ATOM 868 C CA . LYS A 1 111 ? -20.609 16.25 -1.651 1 98.19 111 LYS A CA 1
ATOM 869 C C . LYS A 1 111 ? -20.922 14.977 -2.445 1 98.19 111 LYS A C 1
ATOM 871 O O . LYS A 1 111 ? -21.219 15.039 -3.637 1 98.19 111 LYS A O 1
ATOM 876 N N . ALA A 1 112 ? -20.812 13.773 -1.786 1 98.44 112 ALA A N 1
ATOM 877 C CA . ALA A 1 112 ? -21.016 12.492 -2.455 1 98.44 112 ALA A CA 1
ATOM 878 C C . ALA A 1 112 ? -20.266 12.445 -3.783 1 98.44 112 ALA A C 1
ATOM 880 O O . ALA A 1 112 ? -20.812 12.039 -4.805 1 98.44 112 ALA A O 1
ATOM 881 N N . ALA A 1 113 ? -18.984 12.898 -3.748 1 98.25 113 ALA A N 1
ATOM 882 C CA . ALA A 1 113 ? -18.25 13.109 -4.992 1 98.25 113 ALA A CA 1
ATOM 883 C C . ALA A 1 113 ? -17.016 12.211 -5.066 1 98.25 113 ALA A C 1
ATOM 885 O O . ALA A 1 113 ? -16.234 12.297 -6.016 1 98.25 113 ALA A O 1
ATOM 886 N N . ALA A 1 114 ? -16.812 11.375 -4.023 1 98.69 114 ALA A N 1
ATOM 887 C CA . ALA A 1 114 ? -15.648 10.492 -4.031 1 98.69 114 ALA A CA 1
ATOM 888 C C . ALA A 1 114 ? -15.68 9.547 -5.227 1 98.69 114 ALA A C 1
ATOM 890 O O . ALA A 1 114 ? -16.75 9.055 -5.609 1 98.69 114 ALA A O 1
ATOM 891 N N . ASP A 1 115 ? -14.578 9.344 -5.84 1 98.44 115 ASP A N 1
ATOM 892 C CA . ASP A 1 115 ? -14.438 8.352 -6.902 1 98.44 115 ASP A CA 1
ATOM 893 C C . ASP A 1 115 ? -14.195 6.965 -6.324 1 98.44 115 ASP A C 1
ATOM 895 O O . ASP A 1 115 ? -14.016 6.812 -5.113 1 98.44 115 ASP A O 1
ATOM 899 N N . THR A 1 116 ? -14.203 5.93 -7.207 1 98.81 116 THR A N 1
ATOM 900 C CA . THR A 1 116 ? -14.016 4.551 -6.777 1 98.81 116 THR A CA 1
ATOM 901 C C . THR A 1 116 ? -12.539 4.262 -6.52 1 98.81 116 THR A C 1
ATOM 903 O O . THR A 1 116 ? -11.664 4.879 -7.133 1 98.81 116 THR A O 1
ATOM 906 N N . VAL A 1 117 ? -12.266 3.391 -5.566 1 98.88 117 VAL A N 1
ATOM 907 C CA . VAL A 1 117 ? -10.969 2.717 -5.512 1 98.88 117 VAL A CA 1
ATOM 908 C C . VAL A 1 117 ? -10.828 1.778 -6.707 1 98.88 117 VAL A C 1
ATOM 910 O O . VAL A 1 117 ? -11.75 1.021 -7.027 1 98.88 117 VAL A O 1
ATOM 913 N N . PRO A 1 118 ? -9.656 1.755 -7.402 1 98.62 118 PRO A N 1
ATOM 914 C CA . PRO A 1 118 ? -9.5 0.941 -8.609 1 98.62 118 PRO A CA 1
ATOM 915 C C . PRO A 1 118 ? -9.82 -0.534 -8.375 1 98.62 118 PRO A C 1
ATOM 917 O O . PRO A 1 118 ? -9.297 -1.139 -7.434 1 98.62 118 PRO A O 1
ATOM 920 N N . GLY A 1 119 ? -10.719 -1.085 -9.18 1 98.69 119 GLY A N 1
ATOM 921 C CA . GLY A 1 119 ? -11.039 -2.502 -9.141 1 98.69 119 GLY A CA 1
ATOM 922 C C . GLY A 1 119 ? -12.234 -2.818 -8.258 1 98.69 119 GLY A C 1
ATOM 923 O O . GLY A 1 119 ? -12.812 -3.904 -8.344 1 98.69 119 GLY A O 1
ATOM 924 N N . ALA A 1 120 ? -12.641 -1.897 -7.359 1 98.94 120 ALA A N 1
ATOM 925 C CA . ALA A 1 120 ? -13.672 -2.172 -6.355 1 98.94 120 ALA A CA 1
ATOM 926 C C . ALA A 1 120 ? -15.023 -2.443 -7.016 1 98.94 120 ALA A C 1
ATOM 928 O O . ALA A 1 120 ? -15.68 -3.441 -6.711 1 98.94 120 ALA A O 1
ATOM 929 N N . LEU A 1 121 ? -15.422 -1.545 -7.902 1 98.88 121 LEU A N 1
ATOM 930 C CA . LEU A 1 121 ? -16.719 -1.692 -8.547 1 98.88 121 LEU A CA 1
ATOM 931 C C . LEU A 1 121 ? -16.781 -2.984 -9.352 1 98.88 121 LEU A C 1
ATOM 933 O O . LEU A 1 121 ? -17.75 -3.736 -9.258 1 98.88 121 LEU A O 1
ATOM 937 N N . GLY A 1 122 ? -15.734 -3.258 -10.141 1 98.75 122 GLY A N 1
ATOM 938 C CA . GLY A 1 122 ? -15.688 -4.477 -10.938 1 98.75 122 GLY A CA 1
ATOM 939 C C . GLY A 1 122 ? -15.805 -5.738 -10.094 1 98.75 122 GLY A C 1
ATOM 940 O O . GLY A 1 122 ? -16.547 -6.652 -10.445 1 98.75 122 GLY A O 1
ATOM 941 N N . PHE A 1 123 ? -15.133 -5.777 -9.023 1 98.88 123 PHE A N 1
ATOM 942 C CA . PHE A 1 123 ? -15.172 -6.949 -8.156 1 98.88 123 PHE A CA 1
ATOM 943 C C . PHE A 1 123 ? -16.562 -7.129 -7.551 1 98.88 123 PHE A C 1
ATOM 945 O O . PHE A 1 123 ? -17.094 -8.242 -7.52 1 98.88 123 PHE A O 1
ATOM 952 N N . LEU A 1 124 ? -17.125 -6.027 -7.008 1 98.94 124 LEU A N 1
ATOM 953 C CA . LEU A 1 124 ? -18.391 -6.18 -6.301 1 98.94 124 LEU A CA 1
ATOM 954 C C . LEU A 1 124 ? -19.516 -6.5 -7.273 1 98.94 124 LEU A C 1
ATOM 956 O O . LEU A 1 124 ? -20.453 -7.215 -6.926 1 98.94 124 LEU A O 1
ATOM 960 N N . LYS A 1 125 ? -19.422 -6.016 -8.508 1 98.94 125 LYS A N 1
ATOM 961 C CA . LYS A 1 125 ? -20.375 -6.434 -9.539 1 98.94 125 LYS A CA 1
ATOM 962 C C . LYS A 1 125 ? -20.188 -7.91 -9.883 1 98.94 125 LYS A C 1
ATOM 964 O O . LYS A 1 125 ? -21.172 -8.617 -10.133 1 98.94 125 LYS A O 1
ATOM 969 N N . TYR A 1 126 ? -19 -8.336 -9.93 1 98.81 126 TYR A N 1
ATOM 970 C CA . TYR A 1 126 ? -18.75 -9.758 -10.117 1 98.81 126 TYR A CA 1
ATOM 971 C C . TYR A 1 126 ? -19.375 -10.578 -8.992 1 98.81 126 TYR A C 1
ATOM 973 O O . TYR A 1 126 ? -20.031 -11.586 -9.25 1 98.81 126 TYR A O 1
ATOM 981 N N . ALA A 1 127 ? -19.109 -10.164 -7.766 1 98.88 127 ALA A N 1
ATOM 982 C CA . ALA A 1 127 ? -19.719 -10.859 -6.633 1 98.88 127 ALA A CA 1
ATOM 983 C C . ALA A 1 127 ? -21.234 -10.938 -6.781 1 98.88 127 ALA A C 1
ATOM 985 O O . ALA A 1 127 ? -21.828 -12 -6.566 1 98.88 127 ALA A O 1
ATOM 986 N N . GLN A 1 128 ? -21.828 -9.828 -7.164 1 98.81 128 GLN A N 1
ATOM 987 C CA . GLN A 1 128 ? -23.281 -9.789 -7.391 1 98.81 128 GLN A CA 1
ATOM 988 C C . GLN A 1 128 ? -23.688 -10.805 -8.453 1 98.81 128 GLN A C 1
ATOM 990 O O . GLN A 1 128 ? -24.703 -11.492 -8.297 1 98.81 128 GLN A O 1
ATOM 995 N N . SER A 1 129 ? -22.906 -10.875 -9.5 1 98.69 129 SER A N 1
ATOM 996 C CA . SER A 1 129 ? -23.219 -11.797 -10.578 1 98.69 129 SER A CA 1
ATOM 997 C C . SER A 1 129 ? -23.156 -13.25 -10.109 1 98.69 129 SER A C 1
ATOM 999 O O . SER A 1 129 ? -23.734 -14.141 -10.734 1 98.69 129 SER A O 1
ATOM 1001 N N . GLN A 1 130 ? -22.484 -13.523 -9.062 1 98 130 GLN A N 1
ATOM 1002 C CA . GLN A 1 130 ? -22.391 -14.844 -8.453 1 98 130 GLN A CA 1
ATOM 1003 C C . GLN A 1 130 ? -23.438 -15.016 -7.352 1 98 130 GLN A C 1
ATOM 1005 O O . GLN A 1 130 ? -23.359 -15.953 -6.551 1 98 130 GLN A O 1
ATOM 1010 N N . GLN A 1 131 ? -24.297 -14.047 -7.203 1 97.5 131 GLN A N 1
ATOM 1011 C CA . GLN A 1 131 ? -25.375 -14.047 -6.215 1 97.5 131 GLN A CA 1
ATOM 1012 C C . GLN A 1 131 ? -24.812 -13.906 -4.801 1 97.5 131 GLN A C 1
ATOM 1014 O O . GLN A 1 131 ? -25.344 -14.508 -3.861 1 97.5 131 GLN A O 1
ATOM 1019 N N . VAL A 1 132 ? -23.75 -13.281 -4.707 1 98.69 132 VAL A N 1
ATOM 1020 C CA . VAL A 1 132 ? -23.156 -12.945 -3.418 1 98.69 132 VAL A CA 1
ATOM 1021 C C . VAL A 1 132 ? -23.453 -11.484 -3.074 1 98.69 132 VAL A C 1
ATOM 1023 O O . VAL A 1 132 ? -23.094 -10.578 -3.832 1 98.69 132 VAL A O 1
ATOM 1026 N N . GLU A 1 133 ? -24.109 -11.227 -1.925 1 98.75 133 GLU A N 1
ATOM 1027 C CA . GLU A 1 133 ? -24.469 -9.867 -1.527 1 98.75 133 GLU A CA 1
ATOM 1028 C C . GLU A 1 133 ? -23.25 -9.133 -0.95 1 98.75 133 GLU A C 1
ATOM 1030 O O . GLU A 1 133 ? -22.297 -9.758 -0.512 1 98.75 133 GLU A O 1
ATOM 1035 N N . THR A 1 134 ? -23.344 -7.875 -1.038 1 98.94 134 THR A N 1
ATOM 1036 C CA . THR A 1 134 ? -22.328 -7.023 -0.426 1 98.94 134 THR A CA 1
ATOM 1037 C C . THR A 1 134 ? -22.906 -6.262 0.762 1 98.94 134 THR A C 1
ATOM 1039 O O . THR A 1 134 ? -23.953 -5.621 0.646 1 98.94 134 THR A O 1
ATOM 1042 N N . PHE A 1 135 ? -22.25 -6.328 1.908 1 98.94 135 PHE A N 1
ATOM 1043 C CA . PHE A 1 135 ? -22.547 -5.457 3.041 1 98.94 135 PHE A CA 1
ATOM 1044 C C . PHE A 1 135 ? -21.438 -4.426 3.225 1 98.94 135 PHE A C 1
ATOM 1046 O O . PHE A 1 135 ? -20.25 -4.766 3.205 1 98.94 135 PHE A O 1
ATOM 1053 N N . TYR A 1 136 ? -21.875 -3.199 3.355 1 98.94 136 TYR A N 1
ATOM 1054 C CA . TYR A 1 136 ? -20.969 -2.078 3.596 1 98.94 136 TYR A CA 1
ATOM 1055 C C . TYR A 1 136 ? -20.938 -1.711 5.074 1 98.94 136 TYR A C 1
ATOM 1057 O O . TYR A 1 136 ? -21.922 -1.219 5.617 1 98.94 136 TYR A O 1
ATOM 1065 N N . ILE A 1 137 ? -19.812 -1.925 5.73 1 98.88 137 ILE A N 1
ATOM 1066 C CA . ILE A 1 137 ? -19.656 -1.572 7.137 1 98.88 137 ILE A CA 1
ATOM 1067 C C . ILE A 1 137 ? -18.594 -0.485 7.281 1 98.88 137 ILE A C 1
ATOM 1069 O O . ILE A 1 137 ? -17.422 -0.724 7.012 1 98.88 137 ILE A O 1
ATOM 1073 N N . THR A 1 138 ? -19.016 0.699 7.703 1 98.62 138 THR A N 1
ATOM 1074 C CA . THR A 1 138 ? -18.141 1.869 7.723 1 98.62 138 THR A CA 1
ATOM 1075 C C . THR A 1 138 ? -18.219 2.58 9.07 1 98.62 138 THR A C 1
ATOM 1077 O O . THR A 1 138 ? -19.219 2.439 9.797 1 98.62 138 THR A O 1
ATOM 1080 N N . ASN A 1 139 ? -17.156 3.303 9.422 1 97.19 139 ASN A N 1
ATOM 1081 C CA . ASN A 1 139 ? -17.172 4.098 10.648 1 97.19 139 ASN A CA 1
ATOM 1082 C C . ASN A 1 139 ? -17.578 5.543 10.375 1 97.19 139 ASN A C 1
ATOM 1084 O O . ASN A 1 139 ? -17.312 6.43 11.188 1 97.19 139 ASN A O 1
ATOM 1088 N N . ARG A 1 140 ? -18.062 5.816 9.18 1 97.75 140 ARG A N 1
ATOM 1089 C CA . ARG A 1 140 ? -18.734 7.098 8.969 1 97.75 140 ARG A CA 1
ATOM 1090 C C . ARG A 1 140 ? -19.922 7.258 9.922 1 97.75 140 ARG A C 1
ATOM 1092 O O . ARG A 1 140 ? -20.562 6.27 10.297 1 97.75 140 ARG A O 1
ATOM 1099 N N . ASP A 1 141 ? -20.188 8.484 10.312 1 96.62 141 ASP A N 1
ATOM 1100 C CA . ASP A 1 141 ? -21.234 8.766 11.289 1 96.62 141 ASP A CA 1
ATOM 1101 C C . ASP A 1 141 ? -22.625 8.727 10.641 1 96.62 141 ASP A C 1
ATOM 1103 O O . ASP A 1 141 ? -22.734 8.828 9.422 1 96.62 141 ASP A O 1
ATOM 1107 N N . GLN A 1 142 ? -23.625 8.547 11.531 1 96.88 142 GLN A N 1
ATOM 1108 C CA . GLN A 1 142 ? -25.016 8.539 11.078 1 96.88 142 GLN A CA 1
ATOM 1109 C C . GLN A 1 142 ? -25.344 9.805 10.289 1 96.88 142 GLN A C 1
ATOM 1111 O O . GLN A 1 142 ? -26.141 9.773 9.344 1 96.88 142 GLN A O 1
ATOM 1116 N N . ALA A 1 143 ? -24.734 10.898 10.625 1 95.5 143 ALA A N 1
ATOM 1117 C CA . ALA A 1 143 ? -24.969 12.172 9.953 1 95.5 143 ALA A CA 1
ATOM 1118 C C . ALA A 1 143 ? -24.547 12.109 8.484 1 95.5 143 ALA A C 1
ATOM 1120 O O . ALA A 1 143 ? -25.078 12.852 7.652 1 95.5 143 ALA A O 1
ATOM 1121 N N . ASP A 1 144 ? -23.641 11.195 8.141 1 96.69 144 ASP A N 1
ATOM 1122 C CA . ASP A 1 144 ? -23.109 11.086 6.781 1 96.69 144 ASP A CA 1
ATOM 1123 C C . ASP A 1 144 ? -23.797 9.961 6.016 1 96.69 144 ASP A C 1
ATOM 1125 O O . ASP A 1 144 ? -23.438 9.672 4.871 1 96.69 144 ASP A O 1
ATOM 1129 N N . TYR A 1 145 ? -24.797 9.289 6.609 1 97.88 145 TYR A N 1
ATOM 1130 C CA . TYR A 1 145 ? -25.422 8.094 6.055 1 97.88 145 TYR A CA 1
ATOM 1131 C C . TYR A 1 145 ? -25.984 8.375 4.668 1 97.88 145 TYR A C 1
ATOM 1133 O O . TYR A 1 145 ? -25.625 7.699 3.699 1 97.88 145 TYR A O 1
ATOM 1141 N N . LYS A 1 146 ? -26.828 9.352 4.531 1 98.38 146 LYS A N 1
ATOM 1142 C CA . LYS A 1 146 ? -27.531 9.617 3.277 1 98.38 146 LYS A CA 1
ATOM 1143 C C . LYS A 1 146 ? -26.547 9.945 2.156 1 98.38 146 LYS A C 1
ATOM 1145 O O . LYS A 1 146 ? -26.672 9.43 1.044 1 98.38 146 LYS A O 1
ATOM 1150 N N . ALA A 1 147 ? -25.609 10.797 2.438 1 98.62 147 ALA A N 1
ATOM 1151 C CA . ALA A 1 147 ? -24.625 11.188 1.433 1 98.62 147 ALA A CA 1
ATOM 1152 C C . ALA A 1 147 ? -23.75 10 1.033 1 98.62 147 ALA A C 1
ATOM 1154 O O . ALA A 1 147 ? -23.375 9.859 -0.134 1 98.62 147 ALA A O 1
ATOM 1155 N N . THR A 1 148 ? -23.359 9.18 2.018 1 98.75 148 THR A N 1
ATOM 1156 C CA . THR A 1 148 ? -22.594 7.969 1.742 1 98.75 148 THR A CA 1
ATOM 1157 C C . THR A 1 148 ? -23.359 7.043 0.797 1 98.75 148 THR A C 1
ATOM 1159 O O . THR A 1 148 ? -22.812 6.59 -0.211 1 98.75 148 THR A O 1
ATOM 1162 N N . LEU A 1 149 ? -24.609 6.828 1.154 1 98.88 149 LEU A N 1
ATOM 1163 C CA . LEU A 1 149 ? -25.453 5.98 0.316 1 98.88 149 LEU A CA 1
ATOM 1164 C C . LEU A 1 149 ? -25.562 6.559 -1.091 1 98.88 149 LEU A C 1
ATOM 1166 O O . LEU A 1 149 ? -25.453 5.824 -2.078 1 98.88 149 LEU A O 1
ATOM 1170 N N . THR A 1 150 ? -25.781 7.836 -1.19 1 98.88 150 THR A N 1
ATOM 1171 C CA . THR A 1 150 ? -25.891 8.523 -2.471 1 98.88 150 THR A CA 1
ATOM 1172 C C . THR A 1 150 ? -24.641 8.336 -3.307 1 98.88 150 THR A C 1
ATOM 1174 O O . THR A 1 150 ? -24.719 8.07 -4.508 1 98.88 150 THR A O 1
ATOM 1177 N N . ASN A 1 151 ? -23.453 8.469 -2.701 1 98.94 151 ASN A N 1
ATOM 1178 C CA . ASN A 1 151 ? -22.188 8.289 -3.412 1 98.94 151 ASN A CA 1
ATOM 1179 C C . ASN A 1 151 ? -22.062 6.879 -3.977 1 98.94 151 ASN A C 1
ATOM 1181 O O . ASN A 1 151 ? -21.688 6.703 -5.141 1 98.94 151 ASN A O 1
ATOM 1185 N N . LEU A 1 152 ? -22.359 5.875 -3.172 1 98.94 152 LEU A N 1
ATOM 1186 C CA . LEU A 1 152 ? -22.297 4.484 -3.611 1 98.94 152 LEU A CA 1
ATOM 1187 C C . LEU A 1 152 ? -23.266 4.242 -4.773 1 98.94 152 LEU A C 1
ATOM 1189 O O . LEU A 1 152 ? -22.891 3.602 -5.762 1 98.94 152 LEU A O 1
ATOM 1193 N N . GLN A 1 153 ? -24.438 4.773 -4.668 1 98.94 153 GLN A N 1
ATOM 1194 C CA . GLN A 1 153 ? -25.469 4.574 -5.688 1 98.94 153 GLN A CA 1
ATOM 1195 C C . GLN A 1 153 ? -25.094 5.281 -6.988 1 98.94 153 GLN A C 1
ATOM 1197 O O . GLN A 1 153 ? -25.266 4.719 -8.07 1 98.94 153 GLN A O 1
ATOM 1202 N N . ARG A 1 154 ? -24.594 6.461 -6.883 1 98.69 154 ARG A N 1
ATOM 1203 C CA . ARG A 1 154 ? -24.172 7.223 -8.055 1 98.69 154 ARG A CA 1
ATOM 1204 C C . ARG A 1 154 ? -23.141 6.453 -8.867 1 98.69 154 ARG A C 1
ATOM 1206 O O . ARG A 1 154 ? -23.141 6.512 -10.102 1 98.69 154 ARG A O 1
ATOM 1213 N N . LEU A 1 155 ? -22.266 5.73 -8.203 1 98.81 155 LEU A N 1
ATOM 1214 C CA . LEU A 1 155 ? -21.172 5.012 -8.852 1 98.81 155 LEU A CA 1
ATOM 1215 C C . LEU A 1 155 ? -21.641 3.631 -9.32 1 98.81 155 LEU A C 1
ATOM 1217 O O . LEU A 1 155 ? -20.906 2.934 -10.023 1 98.81 155 LEU A O 1
ATOM 1221 N N . GLY A 1 156 ? -22.797 3.221 -8.867 1 98.88 156 GLY A N 1
ATOM 1222 C CA . GLY A 1 156 ? -23.375 1.971 -9.328 1 98.88 156 GLY A CA 1
ATOM 1223 C C . GLY A 1 156 ? -22.953 0.773 -8.5 1 98.88 156 GLY A C 1
ATOM 1224 O O . GLY A 1 156 ? -23.016 -0.365 -8.969 1 98.88 156 GLY A O 1
ATOM 1225 N N . PHE A 1 157 ? -22.516 0.995 -7.277 1 98.94 157 PHE A N 1
ATOM 1226 C CA . PHE A 1 157 ? -22.156 -0.129 -6.426 1 98.94 157 PHE A CA 1
ATOM 1227 C C . PHE A 1 157 ? -23.375 -0.99 -6.109 1 98.94 157 PHE A C 1
ATOM 1229 O O . PHE A 1 157 ? -24.453 -0.467 -5.852 1 98.94 157 PHE A O 1
ATOM 1236 N N . PRO A 1 158 ? -23.234 -2.268 -6.117 1 98.94 158 PRO A N 1
ATOM 1237 C CA . PRO A 1 158 ? -24.375 -3.15 -5.871 1 98.94 158 PRO A CA 1
ATOM 1238 C C . PRO A 1 158 ? -24.812 -3.162 -4.406 1 98.94 158 PRO A C 1
ATOM 1240 O O . PRO A 1 158 ? -23.984 -2.926 -3.514 1 98.94 158 PRO A O 1
ATOM 1243 N N . TYR A 1 159 ? -26.094 -3.324 -4.164 1 98.81 159 TYR A N 1
ATOM 1244 C CA . TYR A 1 159 ? -26.688 -3.477 -2.84 1 98.81 159 TYR A CA 1
ATOM 1245 C C . TYR A 1 159 ? -26.469 -2.225 -1.998 1 98.81 159 TYR A C 1
ATOM 1247 O O . TYR A 1 159 ? -26.344 -2.309 -0.775 1 98.81 159 TYR A O 1
ATOM 1255 N N . ALA A 1 160 ? -26.281 -1.13 -2.65 1 98.88 160 ALA A N 1
ATOM 1256 C CA . ALA A 1 160 ? -26.203 0.148 -1.948 1 98.88 160 ALA A CA 1
ATOM 1257 C C . ALA A 1 160 ? -27.578 0.605 -1.488 1 98.88 160 ALA A C 1
ATOM 1259 O O . ALA A 1 160 ? -28.203 1.476 -2.113 1 98.88 160 ALA A O 1
ATOM 1260 N N . ASP A 1 161 ? -28.016 0.036 -0.407 1 98.88 161 ASP A N 1
ATOM 1261 C CA . ASP A 1 161 ? -29.344 0.313 0.128 1 98.88 161 ASP A CA 1
ATOM 1262 C C . ASP A 1 161 ? -29.359 0.215 1.651 1 98.88 161 ASP A C 1
ATOM 1264 O O . ASP A 1 161 ? -28.328 -0.062 2.268 1 98.88 161 ASP A O 1
ATOM 1268 N N . ASP A 1 162 ? -30.484 0.445 2.275 1 98.56 162 ASP A N 1
ATOM 1269 C CA . ASP A 1 162 ? -30.609 0.554 3.725 1 98.56 162 ASP A CA 1
ATOM 1270 C C . ASP A 1 162 ? -30.344 -0.79 4.402 1 98.56 162 ASP A C 1
ATOM 1272 O O . ASP A 1 162 ? -29.859 -0.836 5.535 1 98.56 162 ASP A O 1
ATOM 1276 N N . ALA A 1 163 ? -30.594 -1.84 3.729 1 98.38 163 ALA A N 1
ATOM 1277 C CA . ALA A 1 163 ? -30.438 -3.168 4.312 1 98.38 163 ALA A CA 1
ATOM 1278 C C . ALA A 1 163 ? -28.953 -3.559 4.391 1 98.38 163 ALA A C 1
ATOM 1280 O O . ALA A 1 163 ? -28.578 -4.434 5.172 1 98.38 163 ALA A O 1
ATOM 1281 N N . HIS A 1 164 ? -28.125 -2.91 3.588 1 98.88 164 HIS A N 1
ATOM 1282 C CA . HIS A 1 164 ? -26.766 -3.424 3.41 1 98.88 164 HIS A CA 1
ATOM 1283 C C . HIS A 1 164 ? -25.734 -2.41 3.879 1 98.88 164 HIS A C 1
ATOM 1285 O O . HIS A 1 164 ? -24.531 -2.723 3.945 1 98.88 164 HIS A O 1
ATOM 1291 N N . LEU A 1 165 ? -26.156 -1.206 4.168 1 98.88 165 LEU A N 1
ATOM 1292 C CA . LEU A 1 165 ? -25.219 -0.194 4.656 1 98.88 165 LEU A CA 1
ATOM 1293 C C . LEU A 1 165 ? -25.328 -0.044 6.172 1 98.88 165 LEU A C 1
ATOM 1295 O O . LEU A 1 165 ? -26.406 0.228 6.699 1 98.88 165 LEU A O 1
ATOM 1299 N N . MET A 1 166 ? -24.219 -0.23 6.895 1 98.69 166 MET A N 1
ATOM 1300 C CA . MET A 1 166 ? -24.141 -0.048 8.344 1 98.69 166 MET A CA 1
ATOM 1301 C C . MET A 1 166 ? -23.078 0.983 8.711 1 98.69 166 MET A C 1
ATOM 1303 O O . MET A 1 166 ? -21.891 0.794 8.414 1 98.69 166 MET A O 1
ATOM 1307 N N . VAL A 1 167 ? -23.469 2.025 9.375 1 98.31 167 VAL A N 1
ATOM 1308 C CA . VAL A 1 167 ? -22.562 3.096 9.781 1 98.31 167 VAL A CA 1
ATOM 1309 C C . VAL A 1 167 ? -22.25 2.963 11.273 1 98.31 167 VAL A C 1
ATOM 1311 O O . VAL A 1 167 ? -22.766 2.066 11.945 1 98.31 167 VAL A O 1
ATOM 1314 N N . LYS A 1 168 ? -21.359 3.777 11.711 1 96.69 168 LYS A N 1
ATOM 1315 C CA . LYS A 1 168 ? -20.922 3.756 13.102 1 96.69 168 LYS A CA 1
ATOM 1316 C C . LYS A 1 168 ? -22.094 3.979 14.055 1 96.69 168 LYS A C 1
ATOM 1318 O O . LYS A 1 168 ? -22.969 4.816 13.797 1 96.69 168 LYS A O 1
ATOM 1323 N N . GLN A 1 169 ? -22.156 3.168 15.047 1 91.25 169 GLN A N 1
ATOM 1324 C CA . GLN A 1 169 ? -23.156 3.289 16.094 1 91.25 169 GLN A CA 1
ATOM 1325 C C . GLN A 1 169 ? -22.516 3.459 17.469 1 91.25 169 GLN A C 1
ATOM 1327 O O . GLN A 1 169 ? -22.531 2.537 18.281 1 91.25 169 GLN A O 1
ATOM 1332 N N . GLY A 1 170 ? -21.969 4.551 17.797 1 90.75 170 GLY A N 1
ATOM 1333 C CA . GLY A 1 170 ? -21.438 4.875 19.125 1 90.75 170 GLY A CA 1
ATOM 1334 C C . GLY A 1 170 ? -20.016 4.391 19.328 1 90.75 170 GLY A C 1
ATOM 1335 O O . GLY A 1 170 ? -19.328 4.848 20.234 1 90.75 170 GLY A O 1
ATOM 1336 N N . THR A 1 171 ? -19.594 3.396 18.609 1 91.38 171 THR A N 1
ATOM 1337 C CA . THR A 1 171 ? -18.219 2.891 18.719 1 91.38 171 THR A CA 1
ATOM 1338 C C . THR A 1 171 ? -17.641 2.635 17.328 1 91.38 171 THR A C 1
ATOM 1340 O O . THR A 1 171 ? -18.359 2.314 16.391 1 91.38 171 THR A O 1
ATOM 1343 N N . SER A 1 172 ? -16.344 2.812 17.219 1 91.19 172 SER A N 1
ATOM 1344 C CA . SER A 1 172 ? -15.648 2.512 15.969 1 91.19 172 SER A CA 1
ATOM 1345 C C . SER A 1 172 ? -15.398 1.015 15.82 1 91.19 172 SER A C 1
ATOM 1347 O O . SER A 1 172 ? -15.008 0.548 14.75 1 91.19 172 SER A O 1
ATOM 1349 N N . ASP A 1 173 ? -15.562 0.294 16.906 1 92.31 173 ASP A N 1
ATOM 1350 C CA . ASP A 1 173 ? -15.453 -1.16 16.828 1 92.31 173 ASP A CA 1
ATOM 1351 C C . ASP A 1 173 ? -16.531 -1.747 15.922 1 92.31 173 ASP A C 1
ATOM 1353 O O . ASP A 1 173 ? -17.719 -1.604 16.188 1 92.31 173 ASP A O 1
ATOM 1357 N N . LYS A 1 174 ? -16.156 -2.484 14.891 1 95.44 174 LYS A N 1
ATOM 1358 C CA . LYS A 1 174 ? -17.078 -2.957 13.867 1 95.44 174 LYS A CA 1
ATOM 1359 C C . LYS A 1 174 ? -17.609 -4.344 14.203 1 95.44 174 LYS A C 1
ATOM 1361 O O . LYS A 1 174 ? -18.438 -4.887 13.477 1 95.44 174 LYS A O 1
ATOM 1366 N N . GLU A 1 175 ? -17.219 -4.887 15.328 1 94.5 175 GLU A N 1
ATOM 1367 C CA . GLU A 1 175 ? -17.516 -6.285 15.641 1 94.5 175 GLU A CA 1
ATOM 1368 C C . GLU A 1 175 ? -19.016 -6.527 15.758 1 94.5 175 GLU A C 1
ATOM 1370 O O . GLU A 1 175 ? -19.547 -7.488 15.188 1 94.5 175 GLU A O 1
ATOM 1375 N N . ALA A 1 176 ? -19.734 -5.68 16.438 1 96.06 176 ALA A N 1
ATOM 1376 C CA . ALA A 1 176 ? -21.172 -5.875 16.625 1 96.06 176 ALA A CA 1
ATOM 1377 C C . ALA A 1 176 ? -21.891 -5.859 15.281 1 96.06 176 ALA A C 1
ATOM 1379 O O . ALA A 1 176 ? -22.828 -6.633 15.062 1 96.06 176 ALA A O 1
ATOM 1380 N N . ARG A 1 177 ? -21.531 -5.008 14.367 1 97.75 177 ARG A N 1
ATOM 1381 C CA . ARG A 1 177 ? -22.141 -4.93 13.039 1 97.75 177 ARG A CA 1
ATOM 1382 C C . ARG A 1 177 ? -21.781 -6.148 12.203 1 97.75 177 ARG A C 1
ATOM 1384 O O . ARG A 1 177 ? -22.625 -6.695 11.492 1 97.75 177 ARG A O 1
ATOM 1391 N N . ARG A 1 178 ? -20.547 -6.656 12.32 1 97.38 178 ARG A N 1
ATOM 1392 C CA . ARG A 1 178 ? -20.141 -7.871 11.625 1 97.38 178 ARG A CA 1
ATOM 1393 C C . ARG A 1 178 ? -20.938 -9.078 12.117 1 97.38 178 ARG A C 1
ATOM 1395 O O . ARG A 1 178 ? -21.344 -9.922 11.32 1 97.38 178 ARG A O 1
ATOM 1402 N N . GLN A 1 179 ? -21.172 -9.125 13.461 1 97 179 GLN A N 1
ATOM 1403 C CA . GLN A 1 179 ? -21.906 -10.234 14.039 1 97 179 GLN A CA 1
ATOM 1404 C C . GLN A 1 179 ? -23.359 -10.25 13.555 1 97 179 GLN A C 1
ATOM 1406 O O . GLN A 1 179 ? -23.953 -11.312 13.375 1 97 179 GLN A O 1
ATOM 1411 N N . LYS A 1 180 ? -23.891 -9.078 13.367 1 97.44 180 LYS A N 1
ATOM 1412 C CA . LYS A 1 180 ? -25.25 -9 12.82 1 97.44 180 LYS A CA 1
ATOM 1413 C C . LYS A 1 180 ? -25.312 -9.664 11.445 1 97.44 180 LYS A C 1
ATOM 1415 O O . LYS A 1 180 ? -26.266 -10.398 11.156 1 97.44 180 LYS A O 1
ATOM 1420 N N . VAL A 1 181 ? -24.344 -9.445 10.609 1 98.31 181 VAL A N 1
ATOM 1421 C CA . VAL A 1 181 ? -24.281 -10.047 9.273 1 98.31 181 VAL A CA 1
ATOM 1422 C C . VAL A 1 181 ? -24.047 -11.547 9.391 1 98.31 181 VAL A C 1
ATOM 1424 O O . VAL A 1 181 ? -24.719 -12.344 8.734 1 98.31 181 VAL A O 1
ATOM 1427 N N . LEU A 1 182 ? -23.141 -11.961 10.273 1 96.5 182 LEU A N 1
ATOM 1428 C CA . LEU A 1 182 ? -22.75 -13.352 10.461 1 96.5 182 LEU A CA 1
ATOM 1429 C C . LEU A 1 182 ? -23.953 -14.195 10.906 1 96.5 182 LEU A C 1
ATOM 1431 O O . LEU A 1 182 ? -23.984 -15.398 10.664 1 96.5 182 LEU A O 1
ATOM 1435 N N . GLY A 1 183 ? -24.906 -13.555 11.562 1 96.44 183 GLY A N 1
ATOM 1436 C CA . GLY A 1 183 ? -26.094 -14.258 12.016 1 96.44 183 GLY A CA 1
ATOM 1437 C C . GLY A 1 183 ? -26.938 -14.797 10.883 1 96.44 183 GLY A C 1
ATOM 1438 O O . GLY A 1 183 ? -27.656 -15.789 11.047 1 96.44 183 GLY A O 1
ATOM 1439 N N . GLN A 1 184 ? -26.766 -14.211 9.711 1 97.12 184 GLN A N 1
ATOM 1440 C CA . GLN A 1 184 ? -27.688 -14.539 8.625 1 97.12 184 GLN A CA 1
ATOM 1441 C C . GLN A 1 184 ? -26.938 -14.969 7.371 1 97.12 184 GLN A C 1
ATOM 1443 O O . GLN A 1 184 ? -27.516 -15.586 6.477 1 97.12 184 GLN A O 1
ATOM 1448 N N . TYR A 1 185 ? -25.641 -14.664 7.336 1 98 185 TYR A N 1
ATOM 1449 C CA . TYR A 1 185 ? -24.891 -14.883 6.105 1 98 185 TYR A CA 1
ATOM 1450 C C . TYR A 1 185 ? -23.594 -15.625 6.387 1 98 185 TYR A C 1
ATOM 1452 O O . TYR A 1 185 ? -23.062 -15.57 7.5 1 98 185 TYR A O 1
ATOM 1460 N N . ASN A 1 186 ? -23.109 -16.344 5.312 1 97.69 186 ASN A N 1
ATOM 1461 C CA . ASN A 1 186 ? -21.688 -16.703 5.242 1 97.69 186 ASN A CA 1
ATOM 1462 C C . ASN A 1 186 ? -20.844 -15.539 4.754 1 97.69 186 ASN A C 1
ATOM 1464 O O . ASN A 1 186 ? -20.969 -15.102 3.609 1 97.69 186 ASN A O 1
ATOM 1468 N N . ILE A 1 187 ? -20.047 -15.031 5.613 1 98.12 187 ILE A N 1
ATOM 1469 C CA . ILE A 1 187 ? -19.109 -14.016 5.148 1 98.12 187 ILE A CA 1
ATOM 1470 C C . ILE A 1 187 ? -17.906 -14.688 4.492 1 98.12 187 ILE A C 1
ATOM 1472 O O . ILE A 1 187 ? -17.062 -15.273 5.176 1 98.12 187 ILE A O 1
ATOM 1476 N N . LEU A 1 188 ? -17.797 -14.547 3.199 1 98.44 188 LEU A N 1
ATOM 1477 C CA . LEU A 1 188 ? -16.75 -15.25 2.451 1 98.44 188 LEU A CA 1
ATOM 1478 C C . LEU A 1 188 ? -15.469 -14.422 2.396 1 98.44 188 LEU A C 1
ATOM 1480 O O . LEU A 1 188 ? -14.367 -14.977 2.389 1 98.44 188 LEU A O 1
ATOM 1484 N N . LEU A 1 189 ? -15.641 -13.109 2.359 1 98.81 189 LEU A N 1
ATOM 1485 C CA . LEU A 1 189 ? -14.5 -12.195 2.33 1 98.81 189 LEU A CA 1
ATOM 1486 C C . LEU A 1 189 ? -14.773 -10.953 3.168 1 98.81 189 LEU A C 1
ATOM 1488 O O . LEU A 1 189 ? -15.922 -10.508 3.273 1 98.81 189 LEU A O 1
ATOM 1492 N N . LEU A 1 190 ? -13.781 -10.453 3.754 1 98.88 190 LEU A N 1
ATOM 1493 C CA . LEU A 1 190 ? -13.75 -9.109 4.332 1 98.88 190 LEU A CA 1
ATOM 1494 C C . LEU A 1 190 ? -12.695 -8.25 3.645 1 98.88 190 LEU A C 1
ATOM 1496 O O . LEU A 1 190 ? -11.531 -8.648 3.543 1 98.88 190 LEU A O 1
ATOM 1500 N N . CYS A 1 191 ? -13.086 -7.121 3.094 1 98.94 191 CYS A N 1
ATOM 1501 C CA . CYS A 1 191 ? -12.188 -6.199 2.408 1 98.94 191 CYS A CA 1
ATOM 1502 C C . CYS A 1 191 ? -12.086 -4.879 3.16 1 98.94 191 CYS A C 1
ATOM 1504 O O . CYS A 1 191 ? -13.102 -4.324 3.592 1 98.94 191 CYS A O 1
ATOM 1506 N N . GLY A 1 192 ? -10.914 -4.395 3.365 1 98.81 192 GLY A N 1
ATOM 1507 C CA . GLY A 1 192 ? -10.734 -3.141 4.078 1 98.81 192 GLY A CA 1
ATOM 1508 C C . GLY A 1 192 ? -9.312 -2.619 4.023 1 98.81 192 GLY A C 1
ATOM 1509 O O . GLY A 1 192 ? -8.43 -3.277 3.475 1 98.81 192 GLY A O 1
ATOM 1510 N N . ASP A 1 193 ? -9.109 -1.438 4.555 1 98.62 193 ASP A N 1
ATOM 1511 C CA . ASP A 1 193 ? -7.793 -0.806 4.531 1 98.62 193 ASP A CA 1
ATOM 1512 C C . ASP A 1 193 ? -7.219 -0.68 5.941 1 98.62 193 ASP A C 1
ATOM 1514 O O . ASP A 1 193 ? -6.055 -0.314 6.109 1 98.62 193 ASP A O 1
ATOM 1518 N N . ASN A 1 194 ? -8 -0.919 6.914 1 96.94 194 ASN A N 1
ATOM 1519 C CA . ASN A 1 194 ? -7.648 -0.893 8.328 1 96.94 194 ASN A CA 1
ATOM 1520 C C . ASN A 1 194 ? -7.824 -2.264 8.977 1 96.94 194 ASN A C 1
ATOM 1522 O O . ASN A 1 194 ? -8.812 -2.953 8.719 1 96.94 194 ASN A O 1
ATOM 1526 N N . LEU A 1 195 ? -6.926 -2.701 9.805 1 96.31 195 LEU A N 1
ATOM 1527 C CA . LEU A 1 195 ? -6.934 -4.051 10.359 1 96.31 195 LEU A CA 1
ATOM 1528 C C . LEU A 1 195 ? -8.227 -4.312 11.125 1 96.31 195 LEU A C 1
ATOM 1530 O O . LEU A 1 195 ? -8.727 -5.438 11.133 1 96.31 195 LEU A O 1
ATOM 1534 N N . SER A 1 196 ? -8.797 -3.275 11.719 1 93.69 196 SER A N 1
ATOM 1535 C CA . SER A 1 196 ? -10.031 -3.434 12.484 1 93.69 196 SER A CA 1
ATOM 1536 C C . SER A 1 196 ? -11.203 -3.76 11.57 1 93.69 196 SER A C 1
ATOM 1538 O O . SER A 1 196 ? -12.273 -4.152 12.047 1 93.69 196 SER A O 1
ATOM 1540 N N . ASP A 1 197 ? -11.047 -3.654 10.273 1 97.44 197 ASP A N 1
ATOM 1541 C CA . ASP A 1 197 ? -12.078 -4.031 9.32 1 97.44 197 ASP A CA 1
ATOM 1542 C C . ASP A 1 197 ? -12.25 -5.551 9.266 1 97.44 197 ASP A C 1
ATOM 1544 O O . ASP A 1 197 ? -13.258 -6.051 8.766 1 97.44 197 ASP A O 1
ATOM 1548 N N . PHE A 1 198 ? -11.305 -6.293 9.797 1 96.94 198 PHE A N 1
ATOM 1549 C CA . PHE A 1 198 ? -11.266 -7.73 9.578 1 96.94 198 PHE A CA 1
ATOM 1550 C C . PHE A 1 198 ? -11.625 -8.484 10.859 1 96.94 198 PHE A C 1
ATOM 1552 O O . PHE A 1 198 ? -12.273 -9.531 10.805 1 96.94 198 PHE A O 1
ATOM 1559 N N . SER A 1 199 ? -11.109 -7.988 11.922 1 93.06 199 SER A N 1
ATOM 1560 C CA . SER A 1 199 ? -11.305 -8.688 13.188 1 93.06 199 SER A CA 1
ATOM 1561 C C . SER A 1 199 ? -10.984 -7.777 14.367 1 93.06 199 SER A C 1
ATOM 1563 O O . SER A 1 199 ? -10.109 -6.914 14.281 1 93.06 199 SER A O 1
ATOM 1565 N N . ASN A 1 200 ? -11.594 -8.07 15.43 1 89.75 200 ASN A N 1
ATOM 1566 C CA . ASN A 1 200 ? -11.352 -7.332 16.656 1 89.75 200 ASN A CA 1
ATOM 1567 C C . ASN A 1 200 ? -10.008 -7.703 17.281 1 89.75 200 ASN A C 1
ATOM 1569 O O . ASN A 1 200 ? -9.5 -6.996 18.156 1 89.75 200 ASN A O 1
ATOM 1573 N N . VAL A 1 201 ? -9.445 -8.766 16.781 1 89.12 201 VAL A N 1
ATOM 1574 C CA . VAL A 1 201 ? -8.156 -9.188 17.328 1 89.12 201 VAL A CA 1
ATOM 1575 C C . VAL A 1 201 ? -7.102 -8.125 17.031 1 89.12 201 VAL A C 1
ATOM 1577 O O . VAL A 1 201 ? -6.133 -7.977 17.766 1 89.12 201 VAL A O 1
ATOM 1580 N N . PHE A 1 202 ? -7.336 -7.312 15.961 1 86.94 202 PHE A N 1
ATOM 1581 C CA . PHE A 1 202 ? -6.371 -6.293 15.562 1 86.94 202 PHE A CA 1
ATOM 1582 C C . PHE A 1 202 ? -6.668 -4.969 16.25 1 86.94 202 PHE A C 1
ATOM 1584 O O . PHE A 1 202 ? -5.898 -4.012 16.125 1 86.94 202 PHE A O 1
ATOM 1591 N N . TYR A 1 203 ? -7.824 -4.688 16.703 1 69.94 203 TYR A N 1
ATOM 1592 C CA . TYR A 1 203 ? -8.344 -3.445 17.266 1 69.94 203 TYR A CA 1
ATOM 1593 C C . TYR A 1 203 ? -7.996 -3.324 18.734 1 69.94 203 TYR A C 1
ATOM 1595 O O . TYR A 1 203 ? -7.781 -2.221 19.25 1 69.94 203 TYR A O 1
ATOM 1603 N N . ARG A 1 204 ? -7.922 -4.367 19.438 1 59.53 204 ARG A N 1
ATOM 1604 C CA . ARG A 1 204 ? -7.914 -4.285 20.891 1 59.53 204 ARG A CA 1
ATOM 1605 C C . ARG A 1 204 ? -6.609 -3.682 21.406 1 59.53 204 ARG A C 1
ATOM 1607 O O . ARG A 1 204 ? -5.543 -3.916 20.828 1 59.53 204 ARG A O 1
ATOM 1614 N N . GLU A 1 205 ? -6.859 -2.664 22.219 1 58.75 205 GLU A N 1
ATOM 1615 C CA . GLU A 1 205 ? -5.812 -1.907 22.906 1 58.75 205 GLU A CA 1
ATOM 1616 C C . GLU A 1 205 ? -4.832 -2.838 23.625 1 58.75 205 GLU A C 1
ATOM 1618 O O . GLU A 1 205 ? -5.242 -3.809 24.266 1 58.75 205 GLU A O 1
ATOM 1623 N N . GLY A 1 206 ? -3.605 -2.654 23.406 1 60.94 206 GLY A N 1
ATOM 1624 C CA . GLY A 1 206 ? -2.5 -3.248 24.141 1 60.94 206 GLY A CA 1
ATOM 1625 C C . GLY A 1 206 ? -1.87 -4.426 23.422 1 60.94 206 GLY A C 1
ATOM 1626 O O . GLY A 1 206 ? -0.922 -5.031 23.922 1 60.94 206 GLY A O 1
ATOM 1627 N N . LYS A 1 207 ? -2.566 -4.723 22.281 1 67.25 207 LYS A N 1
ATOM 1628 C CA . LYS A 1 207 ? -1.92 -5.84 21.609 1 67.25 207 LYS A CA 1
ATOM 1629 C C . LYS A 1 207 ? -0.941 -5.352 20.547 1 67.25 207 LYS A C 1
ATOM 1631 O O . LYS A 1 207 ? -1.07 -4.23 20.047 1 67.25 207 LYS A O 1
ATOM 1636 N N . ASN A 1 208 ? 0.08 -6.137 20.422 1 84.88 208 ASN A N 1
ATOM 1637 C CA . ASN A 1 208 ? 1.021 -5.902 19.328 1 84.88 208 ASN A CA 1
ATOM 1638 C C . ASN A 1 208 ? 0.414 -6.27 17.969 1 84.88 208 ASN A C 1
ATOM 1640 O O . ASN A 1 208 ? 0.329 -7.449 17.625 1 84.88 208 ASN A O 1
ATOM 1644 N N . THR A 1 209 ? -0.073 -5.309 17.281 1 89.06 209 THR A N 1
ATOM 1645 C CA . THR A 1 209 ? -0.792 -5.5 16.031 1 89.06 209 THR A CA 1
ATOM 1646 C C . THR A 1 209 ? 0.055 -6.293 15.031 1 89.06 209 THR A C 1
ATOM 1648 O O . THR A 1 209 ? -0.459 -7.164 14.328 1 89.06 209 THR A O 1
ATOM 1651 N N . LYS A 1 210 ? 1.297 -6.082 14.969 1 90.44 210 LYS A N 1
ATOM 1652 C CA . LYS A 1 210 ? 2.18 -6.781 14.039 1 90.44 210 LYS A CA 1
ATOM 1653 C C . LYS A 1 210 ? 2.236 -8.273 14.352 1 90.44 210 LYS A C 1
ATOM 1655 O O . LYS A 1 210 ? 2.225 -9.109 13.445 1 90.44 210 LYS A O 1
ATOM 1660 N N . GLU A 1 211 ? 2.279 -8.586 15.633 1 92.44 211 GLU A N 1
ATOM 1661 C CA . GLU A 1 211 ? 2.283 -9.992 16.047 1 92.44 211 GLU A CA 1
ATOM 1662 C C . GLU A 1 211 ? 0.982 -10.68 15.648 1 92.44 211 GLU A C 1
ATOM 1664 O O . GLU A 1 211 ? 0.996 -11.836 15.211 1 92.44 211 GLU A O 1
ATOM 1669 N N . GLU A 1 212 ? -0.076 -9.953 15.852 1 94.5 212 GLU A N 1
ATOM 1670 C CA . GLU A 1 212 ? -1.367 -10.531 15.492 1 94.5 212 GLU A CA 1
ATOM 1671 C C . GLU A 1 212 ? -1.47 -10.742 13.984 1 94.5 212 GLU A C 1
ATOM 1673 O O . GLU A 1 212 ? -2.07 -11.719 13.523 1 94.5 212 GLU A O 1
ATOM 1678 N N . VAL A 1 213 ? -0.899 -9.844 13.203 1 96.75 213 VAL A N 1
ATOM 1679 C CA . VAL A 1 213 ? -0.866 -10 11.758 1 96.75 213 VAL A CA 1
ATOM 1680 C C . VAL A 1 213 ? -0.015 -11.211 11.383 1 96.75 213 VAL A C 1
ATOM 1682 O O . VAL A 1 213 ? -0.386 -11.992 10.5 1 96.75 213 VAL A O 1
ATOM 1685 N N . ASP A 1 214 ? 1.11 -11.422 12.109 1 96.5 214 ASP A N 1
ATOM 1686 C CA . ASP A 1 214 ? 1.963 -12.586 11.867 1 96.5 214 ASP A CA 1
ATOM 1687 C C . ASP A 1 214 ? 1.199 -13.883 12.094 1 96.5 214 ASP A C 1
ATOM 1689 O O . ASP A 1 214 ? 1.337 -14.836 11.328 1 96.5 214 ASP A O 1
ATOM 1693 N N . LYS A 1 215 ? 0.373 -13.867 13.102 1 95.69 215 LYS A N 1
ATOM 1694 C CA . LYS A 1 215 ? -0.403 -15.062 13.422 1 95.69 215 LYS A CA 1
ATOM 1695 C C . LYS A 1 215 ? -1.45 -15.344 12.344 1 95.69 215 LYS A C 1
ATOM 1697 O O . LYS A 1 215 ? -1.794 -16.5 12.094 1 95.69 215 LYS A O 1
ATOM 1702 N N . ALA A 1 216 ? -1.883 -14.273 11.695 1 96.31 216 ALA A N 1
ATOM 1703 C CA . ALA A 1 216 ? -2.969 -14.406 10.727 1 96.31 216 ALA A CA 1
ATOM 1704 C C . ALA A 1 216 ? -2.439 -14.336 9.297 1 96.31 216 ALA A C 1
ATOM 1706 O O . ALA A 1 216 ? -3.195 -14.062 8.359 1 96.31 216 ALA A O 1
ATOM 1707 N N . GLN A 1 217 ? -1.182 -14.508 9.031 1 96.44 217 GLN A N 1
ATOM 1708 C CA . GLN A 1 217 ? -0.52 -14.219 7.766 1 96.44 217 GLN A CA 1
ATOM 1709 C C . GLN A 1 217 ? -1.204 -14.945 6.609 1 96.44 217 GLN A C 1
ATOM 1711 O O . GLN A 1 217 ? -1.302 -14.406 5.508 1 96.44 217 GLN A O 1
ATOM 1716 N N . GLN A 1 218 ? -1.762 -16.141 6.875 1 95.44 218 GLN A N 1
ATOM 1717 C CA . GLN A 1 218 ? -2.334 -16.938 5.793 1 95.44 218 GLN A CA 1
ATOM 1718 C C . GLN A 1 218 ? -3.729 -16.438 5.426 1 95.44 218 GLN A C 1
ATOM 1720 O O . GLN A 1 218 ? -4.27 -16.812 4.379 1 95.44 218 GLN A O 1
ATOM 1725 N N . GLU A 1 219 ? -4.324 -15.594 6.297 1 96.94 219 GLU A N 1
ATOM 1726 C CA . GLU A 1 219 ? -5.668 -15.086 6.035 1 96.94 219 GLU A CA 1
ATOM 1727 C C . GLU A 1 219 ? -5.645 -13.969 4.996 1 96.94 219 GLU A C 1
ATOM 1729 O O . GLU A 1 219 ? -6.633 -13.75 4.289 1 96.94 219 GLU A O 1
ATOM 1734 N N . PHE A 1 220 ? -4.551 -13.312 4.867 1 97.94 220 PHE A N 1
ATOM 1735 C CA . PHE A 1 220 ? -4.449 -12.164 3.975 1 97.94 220 PHE A CA 1
ATOM 1736 C C . PHE A 1 220 ? -4.316 -12.617 2.525 1 97.94 220 PHE A C 1
ATOM 1738 O O . PHE A 1 220 ? -3.395 -13.367 2.186 1 97.94 220 PHE A O 1
ATOM 1745 N N . GLY A 1 221 ? -5.246 -12.156 1.66 1 94.94 221 GLY A N 1
ATOM 1746 C CA . GLY A 1 221 ? -5.367 -12.594 0.279 1 94.94 221 GLY A CA 1
ATOM 1747 C C . GLY A 1 221 ? -6.273 -13.797 0.113 1 94.94 221 GLY A C 1
ATOM 1748 O O . GLY A 1 221 ? -6.48 -14.281 -1.004 1 94.94 221 GLY A O 1
ATOM 1749 N N . ASN A 1 222 ? -6.812 -14.367 1.182 1 94.56 222 ASN A N 1
ATOM 1750 C CA . ASN A 1 222 ? -7.734 -15.492 1.19 1 94.56 222 ASN A CA 1
ATOM 1751 C C . ASN A 1 222 ? -9.094 -15.102 1.762 1 94.56 222 ASN A C 1
ATOM 1753 O O . ASN A 1 222 ? -10.023 -14.797 1.012 1 94.56 222 ASN A O 1
ATOM 1757 N N . HIS A 1 223 ? -9.164 -14.875 3.051 1 97.31 223 HIS A N 1
ATOM 1758 C CA . HIS A 1 223 ? -10.383 -14.414 3.707 1 97.31 223 HIS A CA 1
ATOM 1759 C C . HIS A 1 223 ? -10.391 -12.898 3.861 1 97.31 223 HIS A C 1
ATOM 1761 O O . HIS A 1 223 ? -11.43 -12.25 3.701 1 97.31 223 HIS A O 1
ATOM 1767 N N . PHE A 1 224 ? -9.234 -12.375 4.164 1 98.69 224 PHE A N 1
ATOM 1768 C CA . PHE A 1 224 ? -9.047 -10.938 4.316 1 98.69 224 PHE A CA 1
ATOM 1769 C C . PHE A 1 224 ? -8.406 -10.344 3.064 1 98.69 224 PHE A C 1
ATOM 1771 O O . PHE A 1 224 ? -7.383 -10.836 2.588 1 98.69 224 PHE A O 1
ATOM 1778 N N . ILE A 1 225 ? -8.992 -9.336 2.488 1 98.88 225 ILE A N 1
ATOM 1779 C CA . ILE A 1 225 ? -8.422 -8.594 1.366 1 98.88 225 ILE A CA 1
ATOM 1780 C C . ILE A 1 225 ? -8.062 -7.184 1.814 1 98.88 225 ILE A C 1
ATOM 1782 O O . ILE A 1 225 ? -8.945 -6.348 2.029 1 98.88 225 ILE A O 1
ATOM 1786 N N . VAL A 1 226 ? -6.789 -6.922 1.91 1 98.81 226 VAL A N 1
ATOM 1787 C CA . VAL A 1 226 ? -6.328 -5.648 2.459 1 98.81 226 VAL A CA 1
ATOM 1788 C C . VAL A 1 226 ? -6.016 -4.68 1.321 1 98.81 226 VAL A C 1
ATOM 1790 O O . VAL A 1 226 ? -5.402 -5.062 0.322 1 98.81 226 VAL A O 1
ATOM 1793 N N . LEU A 1 227 ? -6.473 -3.455 1.422 1 98.88 227 LEU A N 1
ATOM 1794 C CA . LEU A 1 227 ? -6.168 -2.357 0.509 1 98.88 227 LEU A CA 1
ATOM 1795 C C . LEU A 1 227 ? -5.164 -1.393 1.135 1 98.88 227 LEU A C 1
ATOM 1797 O O . LEU A 1 227 ? -5.141 -1.22 2.355 1 98.88 227 LEU A O 1
ATOM 1801 N N . PRO A 1 228 ? -4.297 -0.773 0.332 1 98.75 228 PRO A N 1
ATOM 1802 C CA . PRO A 1 228 ? -3.312 0.165 0.874 1 98.75 228 PRO A CA 1
ATOM 1803 C C . PRO A 1 228 ? -3.93 1.503 1.274 1 98.75 228 PRO A C 1
ATOM 1805 O O . PRO A 1 228 ? -4.766 2.043 0.546 1 98.75 228 PRO A O 1
ATOM 1808 N N . ASN A 1 229 ? -3.547 2.014 2.426 1 98.81 229 ASN A N 1
ATOM 1809 C CA . ASN A 1 229 ? -3.879 3.363 2.871 1 98.81 229 ASN A CA 1
ATOM 1810 C C . ASN A 1 229 ? -2.803 3.934 3.789 1 98.81 229 ASN A C 1
ATOM 1812 O O . ASN A 1 229 ? -2.91 3.838 5.012 1 98.81 229 ASN A O 1
ATOM 1816 N N . PRO A 1 230 ? -1.805 4.566 3.205 1 98.69 230 PRO A N 1
ATOM 1817 C CA . PRO A 1 230 ? -0.783 5.152 4.074 1 98.69 230 PRO A CA 1
ATOM 1818 C C . PRO A 1 230 ? -1.186 6.523 4.617 1 98.69 230 PRO A C 1
ATOM 1820 O O . PRO A 1 230 ? -0.445 7.125 5.402 1 98.69 230 PRO A O 1
ATOM 1823 N N . MET A 1 231 ? -2.311 7.035 4.25 1 98.69 231 MET A N 1
ATOM 1824 C CA . MET A 1 231 ? -2.654 8.43 4.539 1 98.69 231 MET A CA 1
ATOM 1825 C C . MET A 1 231 ? -3.078 8.594 5.992 1 98.69 231 MET A C 1
ATOM 1827 O O . MET A 1 231 ? -2.9 9.656 6.578 1 98.69 231 MET A O 1
ATOM 1831 N N . TYR A 1 232 ? -3.754 7.613 6.496 1 97.12 232 TYR A N 1
ATOM 1832 C CA . TYR A 1 232 ? -4.27 7.621 7.859 1 97.12 232 TYR A CA 1
ATOM 1833 C C . TYR A 1 232 ? -4.707 6.223 8.289 1 97.12 232 TYR A C 1
ATOM 1835 O O . TYR A 1 232 ? -4.863 5.332 7.449 1 97.12 232 TYR A O 1
ATOM 1843 N N . GLY A 1 233 ? -4.898 6.004 9.555 1 94.69 233 GLY A N 1
ATOM 1844 C CA . GLY A 1 233 ? -5.43 4.758 10.086 1 94.69 233 GLY A CA 1
ATOM 1845 C C . GLY A 1 233 ? -5.172 4.586 11.57 1 94.69 233 GLY A C 1
ATOM 1846 O O . GLY A 1 233 ? -4.48 5.402 12.188 1 94.69 233 GLY A O 1
ATOM 1847 N N . ASP A 1 234 ? -5.691 3.518 12.141 1 92 234 ASP A N 1
ATOM 1848 C CA . ASP A 1 234 ? -5.566 3.236 13.57 1 92 234 ASP A CA 1
ATOM 1849 C C . ASP A 1 234 ? -4.105 3.027 13.961 1 92 234 ASP A C 1
ATOM 1851 O O . ASP A 1 234 ? -3.725 3.27 15.109 1 92 234 ASP A O 1
ATOM 1855 N N . TRP A 1 235 ? -3.291 2.67 13.07 1 92.5 235 TRP A N 1
ATOM 1856 C CA . TRP A 1 235 ? -1.882 2.387 13.32 1 92.5 235 TRP A CA 1
ATOM 1857 C C . TRP A 1 235 ? -1.156 3.633 13.812 1 92.5 235 TRP A C 1
ATOM 1859 O O . TRP A 1 235 ? -0.148 3.531 14.516 1 92.5 235 TRP A O 1
ATOM 1869 N N . GLU A 1 236 ? -1.66 4.797 13.406 1 92.44 236 GLU A N 1
ATOM 1870 C CA . GLU A 1 236 ? -0.997 6.043 13.781 1 92.44 236 GLU A CA 1
ATOM 1871 C C . GLU A 1 236 ? -1.031 6.254 15.289 1 92.44 236 GLU A C 1
ATOM 1873 O O . GLU A 1 236 ? -0.132 6.879 15.852 1 92.44 236 GLU A O 1
ATOM 1878 N N . LYS A 1 237 ? -2.053 5.773 15.875 1 88.44 237 LYS A N 1
ATOM 1879 C CA . LYS A 1 237 ? -2.242 5.98 17.312 1 88.44 237 LYS A CA 1
ATOM 1880 C C . LYS A 1 237 ? -1.072 5.41 18.109 1 88.44 237 LYS A C 1
ATOM 1882 O O . LYS A 1 237 ? -0.739 5.918 19.188 1 88.44 237 LYS A O 1
ATOM 1887 N N . LEU A 1 238 ? -0.426 4.465 17.594 1 85.44 238 LEU A N 1
ATOM 1888 C CA . LEU A 1 238 ? 0.659 3.785 18.297 1 85.44 238 LEU A CA 1
ATOM 1889 C C . LEU A 1 238 ? 1.911 4.656 18.328 1 85.44 238 LEU A C 1
ATOM 1891 O O . LEU A 1 238 ? 2.834 4.391 19.109 1 85.44 238 LEU A O 1
ATOM 1895 N N . LEU A 1 239 ? 1.915 5.688 17.484 1 91.5 239 LEU A N 1
ATOM 1896 C CA . LEU A 1 239 ? 3.086 6.555 17.406 1 91.5 239 LEU A CA 1
ATOM 1897 C C . LEU A 1 239 ? 3.061 7.602 18.516 1 91.5 239 LEU A C 1
ATOM 1899 O O . LEU A 1 239 ? 4.078 8.242 18.797 1 91.5 239 LEU A O 1
ATOM 1903 N N . TYR A 1 240 ? 1.922 7.754 19.094 1 92.94 240 TYR A N 1
ATOM 1904 C CA . TYR A 1 240 ? 1.744 8.898 19.984 1 92.94 240 TYR A CA 1
ATOM 1905 C C . TYR A 1 240 ? 1.631 8.438 21.438 1 92.94 240 TYR A C 1
ATOM 1907 O O . TYR A 1 240 ? 0.954 7.453 21.734 1 92.94 240 TYR A O 1
ATOM 1915 N N . LYS A 1 241 ? 2.406 9.102 22.203 1 91 241 LYS A N 1
ATOM 1916 C CA . LYS A 1 241 ? 2.357 8.898 23.641 1 91 241 LYS A CA 1
ATOM 1917 C C . LYS A 1 241 ? 1.883 10.164 24.359 1 91 241 LYS A C 1
ATOM 1919 O O . LYS A 1 241 ? 2.328 11.266 24.047 1 91 241 LYS A O 1
ATOM 1924 N N . GLY A 1 242 ? 1.047 9.992 25.25 1 84.5 242 GLY A N 1
ATOM 1925 C CA . GLY A 1 242 ? 0.521 11.109 26.031 1 84.5 242 GLY A CA 1
ATOM 1926 C C . GLY A 1 242 ? -0.864 11.539 25.578 1 84.5 242 GLY A C 1
ATOM 1927 O O . GLY A 1 242 ? -1.32 11.164 24.5 1 84.5 242 GLY A O 1
ATOM 1928 N N . GLY A 1 243 ? -1.611 12.164 26.484 1 79.19 243 GLY A N 1
ATOM 1929 C CA . GLY A 1 243 ? -2.951 12.648 26.203 1 79.19 243 GLY A CA 1
ATOM 1930 C C . GLY A 1 243 ? -2.971 14.086 25.719 1 79.19 243 GLY A C 1
ATOM 1931 O O . GLY A 1 243 ? -2.027 14.844 25.969 1 79.19 243 GLY A O 1
ATOM 1932 N N . HIS A 1 244 ? -3.885 14.562 24.688 1 86.62 244 HIS A N 1
ATOM 1933 C CA . HIS A 1 244 ? -4.211 15.898 24.188 1 86.62 244 HIS A CA 1
ATOM 1934 C C . HIS A 1 244 ? -3.006 16.531 23.5 1 86.62 244 HIS A C 1
ATOM 1936 O O . HIS A 1 244 ? -2.664 17.688 23.781 1 86.62 244 HIS A O 1
ATOM 1942 N N . LEU A 1 245 ? -2.295 15.836 22.641 1 93.88 245 LEU A N 1
ATOM 1943 C CA . LEU A 1 245 ? -1.155 16.344 21.891 1 93.88 245 LEU A CA 1
ATOM 1944 C C . LEU A 1 245 ? -1.61 17.297 20.797 1 93.88 245 LEU A C 1
ATOM 1946 O O . LEU A 1 245 ? -2.613 17.047 20.109 1 93.88 245 LEU A O 1
ATOM 1950 N N . SER A 1 246 ? -0.877 18.422 20.766 1 94.31 246 SER A N 1
ATOM 1951 C CA . SER A 1 246 ? -1.051 19.266 19.578 1 94.31 246 SER A CA 1
ATOM 1952 C C . SER A 1 246 ? -0.514 18.578 18.328 1 94.31 246 SER A C 1
ATOM 1954 O O . SER A 1 246 ? 0.235 17.609 18.422 1 94.31 246 SER A O 1
ATOM 1956 N N . GLU A 1 247 ? -0.955 19.047 17.172 1 94.75 247 GLU A N 1
ATOM 1957 C CA . GLU A 1 247 ? -0.445 18.5 15.922 1 94.75 247 GLU A CA 1
ATOM 1958 C C . GLU A 1 247 ? 1.072 18.641 15.836 1 94.75 247 GLU A C 1
ATOM 1960 O O . GLU A 1 247 ? 1.752 17.766 15.297 1 94.75 247 GLU A O 1
ATOM 1965 N N . THR A 1 248 ? 1.607 19.734 16.328 1 95.19 248 THR A N 1
ATOM 1966 C CA . THR A 1 248 ? 3.051 19.969 16.344 1 95.19 248 THR A CA 1
ATOM 1967 C C . THR A 1 248 ? 3.75 18.938 17.219 1 95.19 248 THR A C 1
ATOM 1969 O O . THR A 1 248 ? 4.805 18.406 16.859 1 95.19 248 THR A O 1
ATOM 1972 N N . GLU A 1 249 ? 3.162 18.672 18.359 1 96.31 249 GLU A N 1
ATOM 1973 C CA . GLU A 1 249 ? 3.717 17.656 19.25 1 96.31 249 GLU A CA 1
ATOM 1974 C C . GLU A 1 249 ? 3.646 16.266 18.609 1 96.31 249 GLU A C 1
ATOM 1976 O O . GLU A 1 249 ? 4.578 15.469 18.75 1 96.31 249 GLU A O 1
ATOM 1981 N N . ARG A 1 250 ? 2.584 15.961 17.938 1 96.88 250 ARG A N 1
ATOM 1982 C CA . ARG A 1 250 ? 2.459 14.695 17.219 1 96.88 250 ARG A CA 1
ATOM 1983 C C . ARG A 1 250 ? 3.533 14.57 16.141 1 96.88 250 ARG A C 1
ATOM 1985 O O . ARG A 1 250 ? 4.16 13.523 16 1 96.88 250 ARG A O 1
ATOM 1992 N N . SER A 1 251 ? 3.691 15.656 15.414 1 97.06 251 SER A N 1
ATOM 1993 C CA . SER A 1 251 ? 4.715 15.656 14.367 1 97.06 251 SER A CA 1
ATOM 1994 C C . SER A 1 251 ? 6.09 15.328 14.945 1 97.06 251 SER A C 1
ATOM 1996 O O . SER A 1 251 ? 6.836 14.531 14.375 1 97.06 251 SER A O 1
ATOM 1998 N N . LYS A 1 252 ? 6.398 15.945 16.031 1 96.38 252 LYS A N 1
ATOM 1999 C CA . LYS A 1 252 ? 7.672 15.688 16.703 1 96.38 252 LYS A CA 1
ATOM 2000 C C . LYS A 1 252 ? 7.801 14.219 17.078 1 96.38 252 LYS A C 1
ATOM 2002 O O . LYS A 1 252 ? 8.844 13.594 16.844 1 96.38 252 LYS A O 1
ATOM 2007 N N . GLN A 1 253 ? 6.762 13.625 17.641 1 97.44 253 GLN A N 1
ATOM 2008 C CA . GLN A 1 253 ? 6.797 12.234 18.062 1 97.44 253 GLN A CA 1
ATOM 2009 C C . GLN A 1 253 ? 6.883 11.289 16.875 1 97.44 253 GLN A C 1
ATOM 2011 O O . GLN A 1 253 ? 7.523 10.242 16.953 1 97.44 253 GLN A O 1
ATOM 2016 N N . ARG A 1 254 ? 6.18 11.625 15.758 1 97.69 254 ARG A N 1
ATOM 2017 C CA . ARG A 1 254 ? 6.301 10.828 14.539 1 97.69 254 ARG A CA 1
ATOM 2018 C C . ARG A 1 254 ? 7.762 10.703 14.109 1 97.69 254 ARG A C 1
ATOM 2020 O O . ARG A 1 254 ? 8.25 9.602 13.867 1 97.69 254 ARG A O 1
ATOM 2027 N N . ILE A 1 255 ? 8.383 11.859 14.07 1 97.81 255 ILE A N 1
ATOM 2028 C CA . ILE A 1 255 ? 9.75 11.906 13.562 1 97.81 255 ILE A CA 1
ATOM 2029 C C . ILE A 1 255 ? 10.68 11.172 14.516 1 97.81 255 ILE A C 1
ATOM 2031 O O . ILE A 1 255 ? 11.5 10.352 14.086 1 97.81 255 ILE A O 1
ATOM 2035 N N . GLU A 1 256 ? 10.508 11.398 15.789 1 96.94 256 GLU A N 1
ATOM 2036 C CA . GLU A 1 256 ? 11.352 10.758 16.797 1 96.94 256 GLU A CA 1
ATOM 2037 C C . GLU A 1 256 ? 11.125 9.242 16.812 1 96.94 256 GLU A C 1
ATOM 2039 O O . GLU A 1 256 ? 12.031 8.484 17.172 1 96.94 256 GLU A O 1
ATOM 2044 N N . GLY A 1 257 ? 9.93 8.836 16.422 1 97.19 257 GLY A N 1
ATOM 2045 C CA . GLY A 1 257 ? 9.555 7.434 16.5 1 97.19 257 GLY A CA 1
ATOM 2046 C C . GLY A 1 257 ? 9.992 6.637 15.281 1 97.19 257 GLY A C 1
ATOM 2047 O O . GLY A 1 257 ? 9.883 5.41 15.258 1 97.19 257 GLY A O 1
ATOM 2048 N N . LEU A 1 258 ? 10.523 7.266 14.273 1 98.25 258 LEU A N 1
ATOM 2049 C CA . LEU A 1 258 ? 10.977 6.543 13.094 1 98.25 258 LEU A CA 1
ATOM 2050 C C . LEU A 1 258 ? 12.195 5.688 13.414 1 98.25 258 LEU A C 1
ATOM 2052 O O . LEU A 1 258 ? 13.07 6.113 14.18 1 98.25 258 LEU A O 1
ATOM 2056 N N . LYS A 1 259 ? 12.188 4.504 12.883 1 97.94 259 LYS A N 1
ATOM 2057 C CA . LYS A 1 259 ? 13.375 3.652 12.992 1 97.94 259 LYS A CA 1
ATOM 2058 C C . LYS A 1 259 ? 14.516 4.199 12.141 1 97.94 259 LYS A C 1
ATOM 2060 O O . LYS A 1 259 ? 14.297 4.652 11.016 1 97.94 259 LYS A O 1
ATOM 2065 N N . SER A 1 260 ? 15.641 4.191 12.734 1 97.75 260 SER A N 1
ATOM 2066 C CA . SER A 1 260 ? 16.875 4.605 12.07 1 97.75 260 SER A CA 1
ATOM 2067 C C . SER A 1 260 ? 17.953 3.527 12.188 1 97.75 260 SER A C 1
ATOM 2069 O O . SER A 1 260 ? 17.672 2.402 12.609 1 97.75 260 SER A O 1
ATOM 2071 N N . TYR A 1 261 ? 19.203 3.865 11.648 1 96.25 261 TYR A N 1
ATOM 2072 C CA . TYR A 1 261 ? 20.281 2.895 11.781 1 96.25 261 TYR A CA 1
ATOM 2073 C C . TYR A 1 261 ? 21.516 3.527 12.422 1 96.25 261 TYR A C 1
ATOM 2075 O O . TYR A 1 261 ? 21.672 4.75 12.406 1 96.25 261 TYR A O 1
ATOM 2083 N N . MET B 1 1 ? 33.438 69.312 48.031 1 38.53 1 MET B N 1
ATOM 2084 C CA . MET B 1 1 ? 33.531 67.938 47.562 1 38.53 1 MET B CA 1
ATOM 2085 C C . MET B 1 1 ? 32.344 67.562 46.656 1 38.53 1 MET B C 1
ATOM 2087 O O . MET B 1 1 ? 31.203 67.562 47.125 1 38.53 1 MET B O 1
ATOM 2091 N N . THR B 1 2 ? 32.406 68 45.375 1 48.91 2 THR B N 1
ATOM 2092 C CA . THR B 1 2 ? 31.438 67.875 44.281 1 48.91 2 THR B CA 1
ATOM 2093 C C . THR B 1 2 ? 31.156 66.375 43.969 1 48.91 2 THR B C 1
ATOM 2095 O O . THR B 1 2 ? 32.062 65.625 43.625 1 48.91 2 THR B O 1
ATOM 2098 N N . LYS B 1 3 ? 30.141 65.812 44.594 1 51.78 3 LYS B N 1
ATOM 2099 C CA . LYS B 1 3 ? 29.641 64.438 44.375 1 51.78 3 LYS B CA 1
ATOM 2100 C C . LYS B 1 3 ? 29.234 64.188 42.938 1 51.78 3 LYS B C 1
ATOM 2102 O O . LYS B 1 3 ? 28.328 64.875 42.438 1 51.78 3 LYS B O 1
ATOM 2107 N N . PHE B 1 4 ? 30.125 63.812 41.969 1 49.66 4 PHE B N 1
ATOM 2108 C CA . PHE B 1 4 ? 29.812 63.438 40.594 1 49.66 4 PHE B CA 1
ATOM 2109 C C . PHE B 1 4 ? 28.844 62.25 40.562 1 49.66 4 PHE B C 1
ATOM 2111 O O . PHE B 1 4 ? 29.062 61.281 41.281 1 49.66 4 PHE B O 1
ATOM 2118 N N . PHE B 1 5 ? 27.531 62.438 40.25 1 49.22 5 PHE B N 1
ATOM 2119 C CA . PHE B 1 5 ? 26.484 61.438 40.031 1 49.22 5 PHE B CA 1
ATOM 2120 C C . PHE B 1 5 ? 26.781 60.594 38.812 1 49.22 5 PHE B C 1
ATOM 2122 O O . PHE B 1 5 ? 27.016 61.125 37.719 1 49.22 5 PHE B O 1
ATOM 2129 N N . PHE B 1 6 ? 27.406 59.406 38.875 1 52.66 6 PHE B N 1
ATOM 2130 C CA . PHE B 1 6 ? 27.609 58.438 37.781 1 52.66 6 PHE B CA 1
ATOM 2131 C C . PHE B 1 6 ? 26.281 57.969 37.25 1 52.66 6 PHE B C 1
ATOM 2133 O O . PHE B 1 6 ? 25.422 57.531 37.969 1 52.66 6 PHE B O 1
ATOM 2140 N N . PRO B 1 7 ? 25.828 58.438 36.062 1 53.91 7 PRO B N 1
ATOM 2141 C CA . PRO B 1 7 ? 24.609 57.875 35.469 1 53.91 7 PRO B CA 1
ATOM 2142 C C . PRO B 1 7 ? 24.734 56.375 35.188 1 53.91 7 PRO B C 1
ATOM 2144 O O . PRO B 1 7 ? 25.781 55.906 34.75 1 53.91 7 PRO B O 1
ATOM 2147 N N . VAL B 1 8 ? 24.094 55.469 35.969 1 55.03 8 VAL B N 1
ATOM 2148 C CA . VAL B 1 8 ? 23.969 54.062 35.688 1 55.03 8 VAL B CA 1
ATOM 2149 C C . VAL B 1 8 ? 23.281 53.812 34.375 1 55.03 8 VAL B C 1
ATOM 2151 O O . VAL B 1 8 ? 22.125 54.219 34.156 1 55.03 8 VAL B O 1
ATOM 2154 N N . VAL B 1 9 ? 24 53.781 33.25 1 54.56 9 VAL B N 1
ATOM 2155 C CA . VAL B 1 9 ? 23.453 53.344 31.969 1 54.56 9 VAL B CA 1
ATOM 2156 C C . VAL B 1 9 ? 22.922 51.938 32.094 1 54.56 9 VAL B C 1
ATOM 2158 O O . VAL B 1 9 ? 23.672 51 32.375 1 54.56 9 VAL B O 1
ATOM 2161 N N . LEU B 1 10 ? 21.625 51.719 32.406 1 52.38 10 LEU B N 1
ATOM 2162 C CA . LEU B 1 10 ? 20.969 50.438 32.312 1 52.38 10 LEU B CA 1
ATOM 2163 C C . LEU B 1 10 ? 21.031 49.875 30.891 1 52.38 10 LEU B C 1
ATOM 2165 O O . LEU B 1 10 ? 20.484 50.469 29.969 1 52.38 10 LEU B O 1
ATOM 2169 N N . ALA B 1 11 ? 22.047 49.094 30.531 1 52.91 11 ALA B N 1
ATOM 2170 C CA . ALA B 1 11 ? 22.078 48.312 29.297 1 52.91 11 ALA B CA 1
ATOM 2171 C C . ALA B 1 11 ? 20.891 47.344 29.219 1 52.91 11 ALA B C 1
ATOM 2173 O O . ALA B 1 11 ? 20.75 46.469 30.047 1 52.91 11 ALA B O 1
ATOM 2174 N N . LEU B 1 12 ? 19.766 47.781 28.641 1 52.91 12 LEU B N 1
ATOM 2175 C CA . LEU B 1 12 ? 18.688 46.844 28.297 1 52.91 12 LEU B CA 1
ATOM 2176 C C . LEU B 1 12 ? 19.203 45.719 27.406 1 52.91 12 LEU B C 1
ATOM 2178 O O . LEU B 1 12 ? 19.562 45.969 26.25 1 52.91 12 LEU B O 1
ATOM 2182 N N . ILE B 1 13 ? 19.812 44.688 27.938 1 51.69 13 ILE B N 1
ATOM 2183 C CA . ILE B 1 13 ? 20.062 43.469 27.172 1 51.69 13 ILE B CA 1
ATOM 2184 C C . ILE B 1 13 ? 18.734 42.875 26.688 1 51.69 13 ILE B C 1
ATOM 2186 O O . ILE B 1 13 ? 17.938 42.375 27.484 1 51.69 13 ILE B O 1
ATOM 2190 N N . LEU B 1 14 ? 18.219 43.344 25.594 1 52.28 14 LEU B N 1
ATOM 2191 C CA . LEU B 1 14 ? 17.109 42.625 24.984 1 52.28 14 LEU B CA 1
ATOM 2192 C C . LEU B 1 14 ? 17.5 41.188 24.688 1 52.28 14 LEU B C 1
ATOM 2194 O O . LEU B 1 14 ? 18.5 40.938 24.031 1 52.28 14 LEU B O 1
ATOM 2198 N N . PRO B 1 15 ? 17.031 40.219 25.469 1 50.72 15 PRO B N 1
ATOM 2199 C CA . PRO B 1 15 ? 17.266 38.844 25 1 50.72 15 PRO B CA 1
ATOM 2200 C C . PRO B 1 15 ? 16.875 38.625 23.547 1 50.72 15 PRO B C 1
ATOM 2202 O O . PRO B 1 15 ? 15.719 38.875 23.172 1 50.72 15 PRO B O 1
ATOM 2205 N N . PHE B 1 16 ? 17.781 38.844 22.656 1 48.28 16 PHE B N 1
ATOM 2206 C CA . PHE B 1 16 ? 17.469 38.25 21.344 1 48.28 16 PHE B CA 1
ATOM 2207 C C . PHE B 1 16 ? 17.031 36.781 21.516 1 48.28 16 PHE B C 1
ATOM 2209 O O . PHE B 1 16 ? 17.828 35.906 21.812 1 48.28 16 PHE B O 1
ATOM 2216 N N . GLY B 1 17 ? 15.859 36.562 21.984 1 41.38 17 GLY B N 1
ATOM 2217 C CA . GLY B 1 17 ? 15.391 35.188 21.844 1 41.38 17 GLY B CA 1
ATOM 2218 C C . GLY B 1 17 ? 15.828 34.562 20.531 1 41.38 17 GLY B C 1
ATOM 2219 O O . GLY B 1 17 ? 15.633 35.125 19.453 1 41.38 17 GLY B O 1
ATOM 2220 N N . LEU B 1 18 ? 16.828 33.75 20.5 1 45.47 18 LEU B N 1
ATOM 2221 C CA . LEU B 1 18 ? 17.156 32.875 19.375 1 45.47 18 LEU B CA 1
ATOM 2222 C C . LEU B 1 18 ? 15.891 32.312 18.75 1 45.47 18 LEU B C 1
ATOM 2224 O O . LEU B 1 18 ? 15.25 31.422 19.312 1 45.47 18 LEU B O 1
ATOM 2228 N N . ILE B 1 19 ? 15.172 33.062 18.109 1 47.03 19 ILE B N 1
ATOM 2229 C CA . ILE B 1 19 ? 14.172 32.469 17.219 1 47.03 19 ILE B CA 1
ATOM 2230 C C . ILE B 1 19 ? 14.789 31.281 16.469 1 47.03 19 ILE B C 1
ATOM 2232 O O . ILE B 1 19 ? 15.727 31.453 15.688 1 47.03 19 ILE B O 1
ATOM 2236 N N . ALA B 1 20 ? 14.812 30.141 17.062 1 51.12 20 ALA B N 1
ATOM 2237 C CA . ALA B 1 20 ? 15.227 28.938 16.328 1 51.12 20 ALA B CA 1
ATOM 2238 C C . ALA B 1 20 ? 14.797 29.016 14.867 1 51.12 20 ALA B C 1
ATOM 2240 O O . ALA B 1 20 ? 13.602 29.016 14.562 1 51.12 20 ALA B O 1
ATOM 2241 N N . GLN B 1 21 ? 15.477 29.641 13.992 1 57.5 21 GLN B N 1
ATOM 2242 C CA . GLN B 1 21 ? 15.227 29.703 12.555 1 57.5 21 GLN B CA 1
ATOM 2243 C C . GLN B 1 21 ? 14.992 28.312 11.969 1 57.5 21 GLN B C 1
ATOM 2245 O O . GLN B 1 21 ? 15.812 27.422 12.156 1 57.5 21 GLN B O 1
ATOM 2250 N N . THR B 1 22 ? 13.727 27.859 11.703 1 70.75 22 THR B N 1
ATOM 2251 C CA . THR B 1 22 ? 13.375 26.609 11.047 1 70.75 22 THR B CA 1
ATOM 2252 C C . THR B 1 22 ? 14.117 26.453 9.727 1 70.75 22 THR B C 1
ATOM 2254 O O . THR B 1 22 ? 14.203 27.406 8.945 1 70.75 22 THR B O 1
ATOM 2257 N N . ASN B 1 23 ? 15.156 25.578 9.578 1 85.69 23 ASN B N 1
ATOM 2258 C CA . ASN B 1 23 ? 15.828 25.203 8.336 1 85.69 23 ASN B CA 1
ATOM 2259 C C . ASN B 1 23 ? 14.836 24.672 7.297 1 85.69 23 ASN B C 1
ATOM 2261 O O . ASN B 1 23 ? 14.266 23.594 7.465 1 85.69 23 ASN B O 1
ATOM 2265 N N . PRO B 1 24 ? 14.617 25.422 6.27 1 88.94 24 PRO B N 1
ATOM 2266 C CA . PRO B 1 24 ? 13.578 25.062 5.297 1 88.94 24 PRO B CA 1
ATOM 2267 C C . PRO B 1 24 ? 13.805 23.688 4.672 1 88.94 24 PRO B C 1
ATOM 2269 O O . PRO B 1 24 ? 12.844 22.984 4.371 1 88.94 24 PRO B O 1
ATOM 2272 N N . THR B 1 25 ? 15.031 23.344 4.414 1 90.81 25 THR B N 1
ATOM 2273 C CA . THR B 1 25 ? 15.336 22.031 3.846 1 90.81 25 THR B CA 1
ATOM 2274 C C . THR B 1 25 ? 14.914 20.922 4.801 1 90.81 25 THR B C 1
ATOM 2276 O O . THR B 1 25 ? 14.344 19.906 4.375 1 90.81 25 THR B O 1
ATOM 2279 N N . ALA B 1 26 ? 15.195 21.109 6.035 1 92.94 26 ALA B N 1
ATOM 2280 C CA . ALA B 1 26 ? 14.797 20.125 7.043 1 92.94 26 ALA B CA 1
ATOM 2281 C C . ALA B 1 26 ? 13.273 20.016 7.133 1 92.94 26 ALA B C 1
ATOM 2283 O O . ALA B 1 26 ? 12.734 18.922 7.316 1 92.94 26 ALA B O 1
ATOM 2284 N N . GLU B 1 27 ? 12.625 21.109 6.988 1 93.31 27 GLU B N 1
ATOM 2285 C CA . GLU B 1 27 ? 11.164 21.109 7.008 1 93.31 27 GLU B CA 1
ATOM 2286 C C . GLU B 1 27 ? 10.594 20.359 5.809 1 93.31 27 GLU B C 1
ATOM 2288 O O . GLU B 1 27 ? 9.617 19.625 5.934 1 93.31 27 GLU B O 1
ATOM 2293 N N . ALA B 1 28 ? 11.203 20.5 4.688 1 95.62 28 ALA B N 1
ATOM 2294 C CA . ALA B 1 28 ? 10.758 19.844 3.469 1 95.62 28 ALA B CA 1
ATOM 2295 C C . ALA B 1 28 ? 10.898 18.328 3.592 1 95.62 28 ALA B C 1
ATOM 2297 O O . ALA B 1 28 ? 10.094 17.578 3.043 1 95.62 28 ALA B O 1
ATOM 2298 N N . ALA B 1 29 ? 11.891 17.875 4.328 1 96.25 29 ALA B N 1
ATOM 2299 C CA . ALA B 1 29 ? 12.125 16.438 4.523 1 96.25 29 ALA B CA 1
ATOM 2300 C C . ALA B 1 29 ? 10.977 15.805 5.297 1 96.25 29 ALA B C 1
ATOM 2302 O O . ALA B 1 29 ? 10.742 14.594 5.195 1 96.25 29 ALA B O 1
ATOM 2303 N N . LYS B 1 30 ? 10.242 16.562 6.039 1 97.19 30 LYS B N 1
ATOM 2304 C CA . LYS B 1 30 ? 9.156 16.047 6.863 1 97.19 30 LYS B CA 1
ATOM 2305 C C . LYS B 1 30 ? 7.996 15.555 5.996 1 97.19 30 LYS B C 1
ATOM 2307 O O . LYS B 1 30 ? 7.129 14.82 6.473 1 97.19 30 LYS B O 1
ATOM 2312 N N . ASP B 1 31 ? 7.953 15.953 4.684 1 98.31 31 ASP B N 1
ATOM 2313 C CA . ASP B 1 31 ? 6.93 15.492 3.75 1 98.31 31 ASP B CA 1
ATOM 2314 C C . ASP B 1 31 ? 6.82 13.969 3.756 1 98.31 31 ASP B C 1
ATOM 2316 O O . ASP B 1 31 ? 5.75 13.414 3.506 1 98.31 31 ASP B O 1
ATOM 2320 N N . TYR B 1 32 ? 7.898 13.281 4.102 1 98.69 32 TYR B N 1
ATOM 2321 C CA . TYR B 1 32 ? 8 11.836 3.916 1 98.69 32 TYR B CA 1
ATOM 2322 C C . TYR B 1 32 ? 7.625 11.094 5.191 1 98.69 32 TYR B C 1
ATOM 2324 O O . TYR B 1 32 ? 7.527 9.867 5.195 1 98.69 32 TYR B O 1
ATOM 2332 N N . THR B 1 33 ? 7.32 11.805 6.25 1 98.69 33 THR B N 1
ATOM 2333 C CA . THR B 1 33 ? 7.273 11.266 7.602 1 98.69 33 THR B CA 1
ATOM 2334 C C . THR B 1 33 ? 6.184 10.203 7.719 1 98.69 33 THR B C 1
ATOM 2336 O O . THR B 1 33 ? 6.449 9.078 8.141 1 98.69 33 THR B O 1
ATOM 2339 N N . ILE B 1 34 ? 4.992 10.469 7.324 1 98.75 34 ILE B N 1
ATOM 2340 C CA . ILE B 1 34 ? 3.881 9.539 7.516 1 98.75 34 ILE B CA 1
ATOM 2341 C C . ILE B 1 34 ? 4.055 8.328 6.605 1 98.75 34 ILE B C 1
ATOM 2343 O O . ILE B 1 34 ? 3.73 7.203 6.992 1 98.75 34 ILE B O 1
ATOM 2347 N N . ALA B 1 35 ? 4.52 8.5 5.355 1 98.81 35 ALA B N 1
ATOM 2348 C CA . ALA B 1 35 ? 4.77 7.375 4.457 1 98.81 35 ALA B CA 1
ATOM 2349 C C . ALA B 1 35 ? 5.754 6.387 5.078 1 98.81 35 ALA B C 1
ATOM 2351 O O . ALA B 1 35 ? 5.52 5.176 5.059 1 98.81 35 ALA B O 1
ATOM 2352 N N . VAL B 1 36 ? 6.848 6.922 5.664 1 98.81 36 VAL B N 1
ATOM 2353 C CA . VAL B 1 36 ? 7.867 6.074 6.273 1 98.81 36 VAL B CA 1
ATOM 2354 C C . VAL B 1 36 ? 7.309 5.434 7.543 1 98.81 36 VAL B C 1
ATOM 2356 O O . VAL B 1 36 ? 7.504 4.242 7.785 1 98.81 36 VAL B O 1
ATOM 2359 N N . ALA B 1 37 ? 6.574 6.219 8.359 1 98.56 37 ALA B N 1
ATOM 2360 C CA . ALA B 1 37 ? 5.984 5.691 9.586 1 98.56 37 ALA B CA 1
ATOM 2361 C C . ALA B 1 37 ? 5.023 4.547 9.281 1 98.56 37 ALA B C 1
ATOM 2363 O O . ALA B 1 37 ? 5.004 3.541 10 1 98.56 37 ALA B O 1
ATOM 2364 N N . TRP B 1 38 ? 4.207 4.703 8.258 1 98.31 38 TRP B N 1
ATOM 2365 C CA . TRP B 1 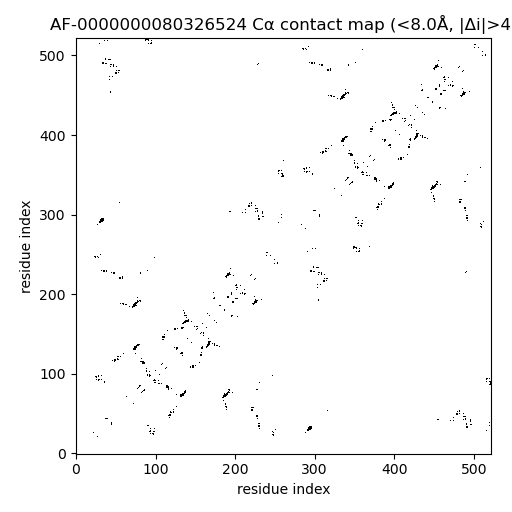38 ? 3.27 3.658 7.855 1 98.31 38 TRP B CA 1
ATOM 2366 C C . TRP B 1 38 ? 4.008 2.373 7.5 1 98.31 38 TRP B C 1
ATOM 2368 O O . TRP B 1 38 ? 3.627 1.287 7.941 1 98.31 38 TRP B O 1
ATOM 2378 N N . GLN B 1 39 ? 5.078 2.467 6.715 1 98.38 39 GLN B N 1
ATOM 2379 C CA . GLN B 1 39 ? 5.832 1.285 6.312 1 98.38 39 GLN B CA 1
ATOM 2380 C C . GLN B 1 39 ? 6.477 0.607 7.52 1 98.38 39 GLN B C 1
ATOM 2382 O O . GLN B 1 39 ? 6.52 -0.622 7.598 1 98.38 39 GLN B O 1
ATOM 2387 N N . GLN B 1 40 ? 6.883 1.388 8.477 1 97.81 40 GLN B N 1
ATOM 2388 C CA . GLN B 1 40 ? 7.66 0.854 9.594 1 97.81 40 GLN B CA 1
ATOM 2389 C C . GLN B 1 40 ? 6.75 0.282 10.672 1 97.81 40 GLN B C 1
ATOM 2391 O O . GLN B 1 40 ? 7.078 -0.729 11.297 1 97.81 40 GLN B O 1
ATOM 2396 N N . HIS B 1 41 ? 5.531 0.873 10.844 1 95.69 41 HIS B N 1
ATOM 2397 C CA . HIS B 1 41 ? 4.844 0.609 12.102 1 95.69 41 HIS B CA 1
ATOM 2398 C C . HIS B 1 41 ? 3.463 0.01 11.867 1 95.69 41 HIS B C 1
ATOM 2400 O O . HIS B 1 41 ? 2.865 -0.567 12.773 1 95.69 41 HIS B O 1
ATOM 2406 N N . SER B 1 42 ? 2.895 0.186 10.711 1 96.19 42 SER B N 1
ATOM 2407 C CA . SER B 1 42 ? 1.52 -0.265 10.523 1 96.19 42 SER B CA 1
ATOM 2408 C C . SER B 1 42 ? 1.454 -1.775 10.328 1 96.19 42 SER B C 1
ATOM 2410 O O . SER B 1 42 ? 2.273 -2.348 9.609 1 96.19 42 SER B O 1
ATOM 2412 N N . GLY B 1 43 ? 0.52 -2.439 11.008 1 96.25 43 GLY B N 1
ATOM 2413 C CA . GLY B 1 43 ? 0.212 -3.822 10.68 1 96.25 43 GLY B CA 1
ATOM 2414 C C . GLY B 1 43 ? -0.345 -3.992 9.281 1 96.25 43 GLY B C 1
ATOM 2415 O O . GLY B 1 43 ? -0.199 -5.055 8.672 1 96.25 43 GLY B O 1
ATOM 2416 N N . GLU B 1 44 ? -0.938 -2.916 8.773 1 97.31 44 GLU B N 1
ATOM 2417 C CA . GLU B 1 44 ? -1.513 -2.928 7.43 1 97.31 44 GLU B CA 1
ATOM 2418 C C . GLU B 1 44 ? -0.438 -3.158 6.371 1 97.31 44 GLU B C 1
ATOM 2420 O O . GLU B 1 44 ? -0.638 -3.934 5.434 1 97.31 44 GLU B O 1
ATOM 2425 N N . TYR B 1 45 ? 0.735 -2.537 6.539 1 98.12 45 TYR B N 1
ATOM 2426 C CA . TYR B 1 45 ? 1.833 -2.781 5.609 1 98.12 45 TYR B CA 1
ATOM 2427 C C . TYR B 1 45 ? 2.248 -4.246 5.629 1 98.12 45 TYR B C 1
ATOM 2429 O O . TYR B 1 45 ? 2.436 -4.859 4.574 1 98.12 45 TYR B O 1
ATOM 2437 N N . ARG B 1 46 ? 2.428 -4.754 6.805 1 97.94 46 ARG B N 1
ATOM 2438 C CA . ARG B 1 46 ? 2.811 -6.152 6.969 1 97.94 46 ARG B CA 1
ATOM 2439 C C . ARG B 1 46 ? 1.792 -7.078 6.309 1 97.94 46 ARG B C 1
ATOM 2441 O O . ARG B 1 46 ? 2.162 -7.988 5.562 1 97.94 46 ARG B O 1
ATOM 2448 N N . ALA B 1 47 ? 0.54 -6.82 6.508 1 98.44 47 ALA B N 1
ATOM 2449 C CA . ALA B 1 47 ? -0.55 -7.602 5.93 1 98.44 47 ALA B CA 1
ATOM 2450 C C . ALA B 1 47 ? -0.52 -7.543 4.406 1 98.44 47 ALA B C 1
ATOM 2452 O O . ALA B 1 47 ? -0.687 -8.562 3.734 1 98.44 47 ALA B O 1
ATOM 2453 N N . LEU B 1 48 ? -0.306 -6.352 3.867 1 98.75 48 LEU B N 1
ATOM 2454 C CA . LEU B 1 48 ? -0.251 -6.176 2.42 1 98.75 48 LEU B CA 1
ATOM 2455 C C . LEU B 1 48 ? 0.905 -6.969 1.819 1 98.75 48 LEU B C 1
ATOM 2457 O O . LEU B 1 48 ? 0.771 -7.543 0.737 1 98.75 48 LEU B O 1
ATOM 2461 N N . SER B 1 49 ? 2.021 -6.965 2.508 1 98.81 49 SER B N 1
ATOM 2462 C CA . SER B 1 49 ? 3.182 -7.711 2.029 1 98.81 49 SER B CA 1
ATOM 2463 C C . SER B 1 49 ? 2.914 -9.211 2.035 1 98.81 49 SER B C 1
ATOM 2465 O O . SER B 1 49 ? 3.188 -9.898 1.051 1 98.81 49 SER B O 1
ATOM 2467 N N . PHE B 1 50 ? 2.34 -9.727 3.166 1 98.75 50 PHE B N 1
ATOM 2468 C CA . PHE B 1 50 ? 1.957 -11.133 3.211 1 98.75 50 PHE B CA 1
ATOM 2469 C C . PHE B 1 50 ? 0.965 -11.461 2.1 1 98.75 50 PHE B C 1
ATOM 2471 O O . PHE B 1 50 ? 1.091 -12.484 1.429 1 98.75 50 PHE B O 1
ATOM 2478 N N . GLN B 1 51 ? 0.01 -10.625 1.922 1 98.75 51 GLN B N 1
ATOM 2479 C CA . GLN B 1 51 ? -0.998 -10.82 0.886 1 98.75 51 GLN B CA 1
ATOM 2480 C C . GLN B 1 51 ? -0.355 -10.938 -0.493 1 98.75 51 GLN B C 1
ATOM 2482 O O . GLN B 1 51 ? -0.706 -11.828 -1.275 1 98.75 51 GLN B O 1
ATOM 2487 N N . ALA B 1 52 ? 0.567 -10.047 -0.823 1 98.81 52 ALA B N 1
ATOM 2488 C CA . ALA B 1 52 ? 1.247 -10.062 -2.115 1 98.81 52 ALA B CA 1
ATOM 2489 C C . ALA B 1 52 ? 1.975 -11.391 -2.336 1 98.81 52 ALA B C 1
ATOM 2491 O O . ALA B 1 52 ? 1.855 -12 -3.4 1 98.81 52 ALA B O 1
ATOM 2492 N N . TYR B 1 53 ? 2.637 -11.828 -1.343 1 98.75 53 TYR B N 1
ATOM 2493 C CA . TYR B 1 53 ? 3.449 -13.023 -1.538 1 98.75 53 TYR B CA 1
ATOM 2494 C C . TYR B 1 53 ? 2.598 -14.289 -1.436 1 98.75 53 TYR B C 1
ATOM 2496 O O . TYR B 1 53 ? 2.959 -15.336 -1.977 1 98.75 53 TYR B O 1
ATOM 2504 N N . ASN B 1 54 ? 1.443 -14.203 -0.703 1 97.94 54 ASN B N 1
ATOM 2505 C CA . ASN B 1 54 ? 0.472 -15.289 -0.815 1 97.94 54 ASN B CA 1
ATOM 2506 C C . ASN B 1 54 ? -0.046 -15.43 -2.244 1 97.94 54 ASN B C 1
ATOM 2508 O O . ASN B 1 54 ? -0.183 -16.547 -2.75 1 97.94 54 ASN B O 1
ATOM 2512 N N . PHE B 1 55 ? -0.217 -14.312 -2.824 1 96.88 55 PHE B N 1
ATOM 2513 C CA . PHE B 1 55 ? -0.647 -14.305 -4.219 1 96.88 55 PHE B CA 1
ATOM 2514 C C . PHE B 1 55 ? 0.454 -14.836 -5.125 1 96.88 55 PHE B C 1
ATOM 2516 O O . PHE B 1 55 ? 0.181 -15.578 -6.074 1 96.88 55 PHE B O 1
ATOM 2523 N N . ALA B 1 56 ? 1.621 -14.398 -4.875 1 98.56 56 ALA B N 1
ATOM 2524 C CA . ALA B 1 56 ? 2.756 -14.875 -5.66 1 98.56 56 ALA B CA 1
ATOM 2525 C C . ALA B 1 56 ? 2.822 -16.406 -5.652 1 98.56 56 ALA B C 1
ATOM 2527 O O . ALA B 1 56 ? 3.047 -17.031 -6.691 1 98.56 56 ALA B O 1
ATOM 2528 N N . LYS B 1 57 ? 2.617 -16.953 -4.484 1 98 57 LYS B N 1
ATOM 2529 C CA . LYS B 1 57 ? 2.656 -18.406 -4.355 1 98 57 LYS B CA 1
ATOM 2530 C C . LYS B 1 57 ? 1.576 -19.078 -5.211 1 98 57 LYS B C 1
ATOM 2532 O O . LYS B 1 57 ? 1.856 -20.016 -5.961 1 98 57 LYS B O 1
ATOM 2537 N N . LEU B 1 58 ? 0.398 -18.562 -5.129 1 96.56 58 LEU B N 1
ATOM 2538 C CA . LEU B 1 58 ? -0.712 -19.125 -5.895 1 96.56 58 LEU B CA 1
ATOM 2539 C C . LEU B 1 58 ? -0.482 -18.953 -7.391 1 96.56 58 LEU B C 1
ATOM 2541 O O . LEU B 1 58 ? -0.707 -19.875 -8.164 1 96.56 58 LEU B O 1
ATOM 2545 N N . SER B 1 59 ? -0.086 -17.781 -7.77 1 97.38 59 SER B N 1
ATOM 2546 C CA . SER B 1 59 ? 0.178 -17.5 -9.18 1 97.38 59 SER B CA 1
ATOM 2547 C C . SER B 1 59 ? 1.29 -18.406 -9.719 1 97.38 59 SER B C 1
ATOM 2549 O O . SER B 1 59 ? 1.2 -18.906 -10.836 1 97.38 59 SER B O 1
ATOM 2551 N N . LEU B 1 60 ? 2.318 -18.562 -8.898 1 98.31 60 LEU B N 1
ATOM 2552 C CA . LEU B 1 60 ? 3.426 -19.422 -9.32 1 98.31 60 LEU B CA 1
ATOM 2553 C C . LEU B 1 60 ? 2.947 -20.844 -9.57 1 98.31 60 LEU B C 1
ATOM 2555 O O . LEU B 1 60 ? 3.314 -21.453 -10.578 1 98.31 60 LEU B O 1
ATOM 2559 N N . GLN B 1 61 ? 2.125 -21.344 -8.664 1 97.12 61 GLN B N 1
ATOM 2560 C CA . GLN B 1 61 ? 1.574 -22.688 -8.82 1 97.12 61 GLN B CA 1
ATOM 2561 C C . GLN B 1 61 ? 0.802 -22.812 -10.125 1 97.12 61 GLN B C 1
ATOM 2563 O O . GLN B 1 61 ? 0.966 -23.797 -10.859 1 97.12 61 GLN B O 1
ATOM 2568 N N . GLU B 1 62 ? 0.044 -21.844 -10.414 1 96 62 GLU B N 1
ATOM 2569 C CA . GLU B 1 62 ? -0.783 -21.891 -11.617 1 96 62 GLU B CA 1
ATOM 2570 C C . GLU B 1 62 ? 0.069 -21.766 -12.875 1 96 62 GLU B C 1
ATOM 2572 O O . GLU B 1 62 ? -0.133 -22.516 -13.844 1 96 62 GLU B O 1
ATOM 2577 N N . ARG B 1 63 ? 0.988 -20.922 -12.883 1 96.75 63 ARG B N 1
ATOM 2578 C CA . ARG B 1 63 ? 1.78 -20.641 -14.078 1 96.75 63 ARG B CA 1
ATOM 2579 C C . ARG B 1 63 ? 2.77 -21.766 -14.352 1 96.75 63 ARG B C 1
ATOM 2581 O O . ARG B 1 63 ? 3.127 -22.016 -15.508 1 96.75 63 ARG B O 1
ATOM 2588 N N . LEU B 1 64 ? 3.18 -22.469 -13.336 1 97.12 64 LEU B N 1
ATOM 2589 C CA . LEU B 1 64 ? 4.062 -23.625 -13.492 1 97.12 64 LEU B CA 1
ATOM 2590 C C . LEU B 1 64 ? 3.389 -24.719 -14.305 1 97.12 64 LEU B C 1
ATOM 2592 O O . LEU B 1 64 ? 4.047 -25.422 -15.078 1 97.12 64 LEU B O 1
ATOM 2596 N N . LYS B 1 65 ? 2.088 -24.844 -14.141 1 95.5 65 LYS B N 1
ATOM 2597 C CA . LYS B 1 65 ? 1.338 -25.875 -14.852 1 95.5 65 LYS B CA 1
ATOM 2598 C C . LYS B 1 65 ? 1.423 -25.656 -16.359 1 95.5 65 LYS B C 1
ATOM 2600 O O . LYS B 1 65 ? 1.433 -26.625 -17.125 1 95.5 65 LYS B O 1
ATOM 2605 N N . GLY B 1 66 ? 1.472 -24.453 -16.812 1 94 66 GLY B N 1
ATOM 2606 C CA . GLY B 1 66 ? 1.45 -24.156 -18.234 1 94 66 GLY B CA 1
ATOM 2607 C C . GLY B 1 66 ? 2.805 -23.75 -18.781 1 94 66 GLY B C 1
ATOM 2608 O O . GLY B 1 66 ? 2.92 -23.359 -19.938 1 94 66 GLY B O 1
ATOM 2609 N N . ALA B 1 67 ? 3.764 -23.875 -17.938 1 94 67 ALA B N 1
ATOM 2610 C CA . ALA B 1 67 ? 5.078 -23.375 -18.328 1 94 67 ALA B CA 1
ATOM 2611 C C . ALA B 1 67 ? 5.719 -24.281 -19.375 1 94 67 ALA B C 1
ATOM 2613 O O . ALA B 1 67 ? 5.551 -25.5 -19.328 1 94 67 ALA B O 1
ATOM 2614 N N . ASP B 1 68 ? 6.371 -23.625 -20.297 1 92 68 ASP B N 1
ATOM 2615 C CA . ASP B 1 68 ? 7.184 -24.359 -21.25 1 92 68 ASP B CA 1
ATOM 2616 C C . ASP B 1 68 ? 8.25 -25.188 -20.531 1 92 68 ASP B C 1
ATOM 2618 O O . ASP B 1 68 ? 9.133 -24.641 -19.875 1 92 68 ASP B O 1
ATOM 2622 N N . THR B 1 69 ? 8.203 -26.453 -20.734 1 90.69 69 THR B N 1
ATOM 2623 C CA . THR B 1 69 ? 9.078 -27.344 -19.984 1 90.69 69 THR B CA 1
ATOM 2624 C C . THR B 1 69 ? 10.453 -27.438 -20.641 1 90.69 69 THR B C 1
ATOM 2626 O O . THR B 1 69 ? 11.383 -28 -20.062 1 90.69 69 THR B O 1
ATOM 2629 N N . THR B 1 70 ? 10.633 -26.891 -21.828 1 93.12 70 THR B N 1
ATOM 2630 C CA . THR B 1 70 ? 11.906 -26.984 -22.531 1 93.12 70 THR B CA 1
ATOM 2631 C C . THR B 1 70 ? 12.891 -25.938 -22.016 1 93.12 70 THR B C 1
ATOM 2633 O O . THR B 1 70 ? 14.078 -25.969 -22.328 1 93.12 70 THR B O 1
ATOM 2636 N N . LYS B 1 71 ? 12.453 -25 -21.266 1 94.5 71 LYS B N 1
ATOM 2637 C CA . LYS B 1 71 ? 13.242 -23.938 -20.641 1 94.5 71 LYS B CA 1
ATOM 2638 C C . LYS B 1 71 ? 13.023 -23.906 -19.141 1 94.5 71 LYS B C 1
ATOM 2640 O O . LYS B 1 71 ? 11.891 -24.078 -18.672 1 94.5 71 LYS B O 1
ATOM 2645 N N . PRO B 1 72 ? 14.125 -23.734 -18.422 1 97.44 72 PRO B N 1
ATOM 2646 C CA . PRO B 1 72 ? 13.906 -23.609 -16.984 1 97.44 72 PRO B CA 1
ATOM 2647 C C . PRO B 1 72 ? 13.086 -22.375 -16.609 1 97.44 72 PRO B C 1
ATOM 2649 O O . PRO B 1 72 ? 13.07 -21.391 -17.359 1 97.44 72 PRO B O 1
ATOM 2652 N N . SER B 1 73 ? 12.328 -22.469 -15.508 1 98.31 73 SER B N 1
ATOM 2653 C CA . SER B 1 73 ? 11.484 -21.375 -15.039 1 98.31 73 SER B CA 1
ATOM 2654 C C . SER B 1 73 ? 12.164 -20.578 -13.93 1 98.31 73 SER B C 1
ATOM 2656 O O . SER B 1 73 ? 13.031 -21.094 -13.227 1 98.31 73 SER B O 1
ATOM 2658 N N . CYS B 1 74 ? 11.797 -19.359 -13.828 1 98.81 74 CYS B N 1
ATOM 2659 C CA . CYS B 1 74 ? 12.312 -18.531 -12.742 1 98.81 74 CYS B CA 1
ATOM 2660 C C . CYS B 1 74 ? 11.297 -17.453 -12.352 1 98.81 74 CYS B C 1
ATOM 2662 O O . CYS B 1 74 ? 10.266 -17.312 -13 1 98.81 74 CYS B O 1
ATOM 2664 N N . VAL B 1 75 ? 11.539 -16.859 -11.227 1 98.88 75 VAL B N 1
ATOM 2665 C CA . VAL B 1 75 ? 10.93 -15.594 -10.852 1 98.88 75 VAL B CA 1
ATOM 2666 C C . VAL B 1 75 ? 11.984 -14.5 -10.82 1 98.88 75 VAL B C 1
ATOM 2668 O O . VAL B 1 75 ? 13.156 -14.766 -10.523 1 98.88 75 VAL B O 1
ATOM 2671 N N . VAL B 1 76 ? 11.578 -13.281 -11.18 1 98.94 76 VAL B N 1
ATOM 2672 C CA . VAL B 1 76 ? 12.43 -12.109 -11.0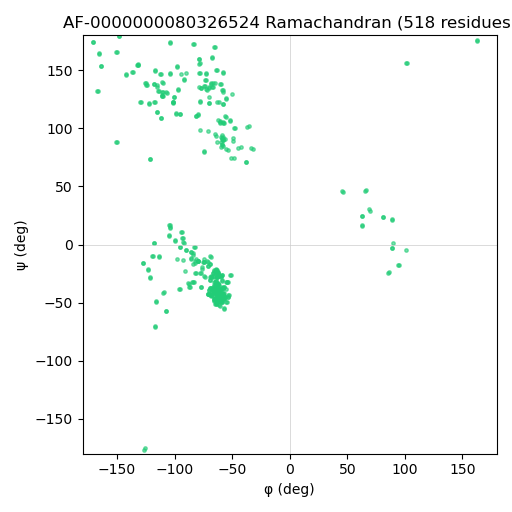7 1 98.94 76 VAL B CA 1
ATOM 2673 C C . VAL B 1 76 ? 11.898 -11.18 -9.984 1 98.94 76 VAL B C 1
ATOM 2675 O O . VAL B 1 76 ? 10.711 -10.867 -9.953 1 98.94 76 VAL B O 1
ATOM 2678 N N . VAL B 1 77 ? 12.773 -10.82 -9.086 1 98.94 77 VAL B N 1
ATOM 2679 C CA . VAL B 1 77 ? 12.367 -9.922 -8.016 1 98.94 77 VAL B CA 1
ATOM 2680 C C . VAL B 1 77 ? 13.297 -8.703 -7.984 1 98.94 77 VAL B C 1
ATOM 2682 O O . VAL B 1 77 ? 14.5 -8.828 -8.211 1 98.94 77 VAL B O 1
ATOM 2685 N N . ASP B 1 78 ? 12.672 -7.539 -7.762 1 98.88 78 ASP B N 1
ATOM 2686 C CA . ASP B 1 78 ? 13.445 -6.402 -7.27 1 98.88 78 ASP B CA 1
ATOM 2687 C C . ASP B 1 78 ? 13.984 -6.676 -5.867 1 98.88 78 ASP B C 1
ATOM 2689 O O . ASP B 1 78 ? 13.648 -7.688 -5.254 1 98.88 78 ASP B O 1
ATOM 2693 N N . ILE B 1 79 ? 14.898 -5.777 -5.391 1 98.94 79 ILE B N 1
ATOM 2694 C CA . ILE B 1 79 ? 15.453 -6.02 -4.062 1 98.94 79 ILE B CA 1
ATOM 2695 C C . ILE B 1 79 ? 14.883 -5.008 -3.074 1 98.94 79 ILE B C 1
ATOM 2697 O O . ILE B 1 79 ? 14.219 -5.383 -2.109 1 98.94 79 ILE B O 1
ATOM 2701 N N . ASP B 1 80 ? 15.062 -3.689 -3.355 1 98.88 80 ASP B N 1
ATOM 2702 C CA . ASP B 1 80 ? 14.68 -2.648 -2.406 1 98.88 80 ASP B CA 1
ATOM 2703 C C . ASP B 1 80 ? 13.156 -2.551 -2.287 1 98.88 80 ASP B C 1
ATOM 2705 O O . ASP B 1 80 ? 12.461 -2.336 -3.283 1 98.88 80 ASP B O 1
ATOM 2709 N N . GLU B 1 81 ? 12.609 -2.727 -1.058 1 98.88 81 GLU B N 1
ATOM 2710 C CA . GLU B 1 81 ? 11.203 -2.713 -0.657 1 98.88 81 GLU B CA 1
ATOM 2711 C C . GLU B 1 81 ? 10.422 -3.836 -1.337 1 98.88 81 GLU B C 1
ATOM 2713 O O . GLU B 1 81 ? 9.195 -3.818 -1.359 1 98.88 81 GLU B O 1
ATOM 2718 N N . THR B 1 82 ? 11.156 -4.801 -1.875 1 98.94 82 THR B N 1
ATOM 2719 C CA . THR B 1 82 ? 10.586 -6.008 -2.465 1 98.94 82 THR B CA 1
ATOM 2720 C C . THR B 1 82 ? 11.008 -7.246 -1.68 1 98.94 82 THR B C 1
ATOM 2722 O O . THR B 1 82 ? 10.164 -8.039 -1.258 1 98.94 82 THR B O 1
ATOM 2725 N N . VAL B 1 83 ? 12.336 -7.352 -1.413 1 98.94 83 VAL B N 1
ATOM 2726 C CA . VAL B 1 83 ? 12.773 -8.445 -0.555 1 98.94 83 VAL B CA 1
ATOM 2727 C C . VAL B 1 83 ? 13.5 -7.891 0.668 1 98.94 83 VAL B C 1
ATOM 2729 O O . VAL B 1 83 ? 13.484 -8.5 1.738 1 98.94 83 VAL B O 1
ATOM 2732 N N . LEU B 1 84 ? 14.133 -6.711 0.56 1 98.94 84 LEU B N 1
ATOM 2733 C CA . LEU B 1 84 ? 14.789 -6.051 1.683 1 98.94 84 LEU B CA 1
ATOM 2734 C C . LEU B 1 84 ? 14.039 -4.789 2.09 1 98.94 84 LEU B C 1
ATOM 2736 O O . LEU B 1 84 ? 13.57 -4.035 1.233 1 98.94 84 LEU B O 1
ATOM 2740 N N . ASP B 1 85 ? 13.906 -4.527 3.328 1 98.81 85 ASP B N 1
ATOM 2741 C CA . ASP B 1 85 ? 13.273 -3.34 3.891 1 98.81 85 ASP B CA 1
ATOM 2742 C C . ASP B 1 85 ? 14.312 -2.27 4.223 1 98.81 85 ASP B C 1
ATOM 2744 O O . ASP B 1 85 ? 15.102 -2.436 5.152 1 98.81 85 ASP B O 1
ATOM 2748 N N . ASN B 1 86 ? 14.297 -1.167 3.512 1 98.75 86 ASN B N 1
ATOM 2749 C CA . ASN B 1 86 ? 15.273 -0.102 3.707 1 98.75 86 ASN B CA 1
ATOM 2750 C C . ASN B 1 86 ? 14.672 1.076 4.469 1 98.75 86 ASN B C 1
ATOM 2752 O O . ASN B 1 86 ? 15.273 2.154 4.52 1 98.75 86 ASN B O 1
ATOM 2756 N N . SER B 1 87 ? 13.5 0.917 5.117 1 98.81 87 SER B N 1
ATOM 2757 C CA . SER B 1 87 ? 12.797 2.002 5.793 1 98.81 87 SER B CA 1
ATOM 2758 C C . SER B 1 87 ? 13.648 2.619 6.895 1 98.81 87 SER B C 1
ATOM 2760 O O . SER B 1 87 ? 13.531 3.811 7.188 1 98.81 87 SER B O 1
ATOM 2762 N N . PRO B 1 88 ? 14.609 1.924 7.543 1 98.81 88 PRO B N 1
ATOM 2763 C CA . PRO B 1 88 ? 15.469 2.604 8.516 1 98.81 88 PRO B CA 1
ATOM 2764 C C . PRO B 1 88 ? 16.328 3.691 7.887 1 98.81 88 PRO B C 1
ATOM 2766 O O . PRO B 1 88 ? 16.609 4.715 8.516 1 98.81 88 PRO B O 1
ATOM 2769 N N . PHE B 1 89 ? 16.828 3.471 6.637 1 98.81 89 PHE B N 1
ATOM 2770 C CA . PHE B 1 89 ? 17.547 4.516 5.918 1 98.81 89 PHE B CA 1
ATOM 2771 C C . PHE B 1 89 ? 16.688 5.766 5.777 1 98.81 89 PHE B C 1
ATOM 2773 O O . PHE B 1 89 ? 17.156 6.879 6.031 1 98.81 89 PHE B O 1
ATOM 2780 N N . GLN B 1 90 ? 15.406 5.57 5.387 1 98.69 90 GLN B N 1
ATOM 2781 C CA . GLN B 1 90 ? 14.5 6.703 5.219 1 98.69 90 GLN B CA 1
ATOM 2782 C C . GLN B 1 90 ? 14.281 7.434 6.539 1 98.69 90 GLN B C 1
ATOM 2784 O O . GLN B 1 90 ? 14.258 8.664 6.578 1 98.69 90 GLN B O 1
ATOM 2789 N N . GLY B 1 91 ? 14.055 6.609 7.629 1 98.69 91 GLY B N 1
ATOM 2790 C CA . GLY B 1 91 ? 13.922 7.223 8.945 1 98.69 91 GLY B CA 1
ATOM 2791 C C . GLY B 1 91 ? 15.133 8.047 9.344 1 98.69 91 GLY B C 1
ATOM 2792 O O . GLY B 1 91 ? 14.992 9.148 9.867 1 98.69 91 GLY B O 1
ATOM 2793 N N . HIS B 1 92 ? 16.312 7.535 9.062 1 98.62 92 HIS B N 1
ATOM 2794 C CA . HIS B 1 92 ? 17.562 8.227 9.344 1 98.62 92 HIS B CA 1
ATOM 2795 C C . HIS B 1 92 ? 17.625 9.562 8.617 1 98.62 92 HIS B C 1
ATOM 2797 O O . HIS B 1 92 ? 17.969 10.586 9.219 1 98.62 92 HIS B O 1
ATOM 2803 N N . GLU B 1 93 ? 17.281 9.555 7.309 1 98.56 93 GLU B N 1
ATOM 2804 C CA . GLU B 1 93 ? 17.328 10.766 6.504 1 98.56 93 GLU B CA 1
ATOM 2805 C C . GLU B 1 93 ? 16.406 11.836 7.074 1 98.56 93 GLU B C 1
ATOM 2807 O O . GLU B 1 93 ? 16.812 12.984 7.262 1 98.56 93 GLU B O 1
ATOM 2812 N N . ILE B 1 94 ? 15.188 11.461 7.441 1 98.38 94 ILE B N 1
ATOM 2813 C CA . ILE B 1 94 ? 14.195 12.406 7.941 1 98.38 94 ILE B CA 1
ATOM 2814 C C . ILE B 1 94 ? 14.672 12.992 9.266 1 98.38 94 ILE B C 1
ATOM 2816 O O . ILE B 1 94 ? 14.57 14.203 9.492 1 98.38 94 ILE B O 1
ATOM 2820 N N . GLN B 1 95 ? 15.219 12.172 10.117 1 98 95 GLN B N 1
ATOM 2821 C CA . GLN B 1 95 ? 15.688 12.625 11.422 1 98 95 GLN B CA 1
ATOM 2822 C C . GLN B 1 95 ? 16.875 13.586 11.273 1 98 95 GLN B C 1
ATOM 2824 O O . GLN B 1 95 ? 17.062 14.461 12.117 1 98 95 GLN B O 1
ATOM 2829 N N . LYS B 1 96 ? 17.594 13.484 10.164 1 97.19 96 LYS B N 1
ATOM 2830 C CA . LYS B 1 96 ? 18.719 14.375 9.883 1 97.19 96 LYS B CA 1
ATOM 2831 C C . LYS B 1 96 ? 18.25 15.617 9.117 1 97.19 96 LYS B C 1
ATOM 2833 O O . LYS B 1 96 ? 19.062 16.484 8.789 1 97.19 96 LYS B O 1
ATOM 2838 N N . GLY B 1 97 ? 16.969 15.641 8.758 1 96.5 97 GLY B N 1
ATOM 2839 C CA . GLY B 1 97 ? 16.438 16.75 7.996 1 96.5 97 GLY B CA 1
ATOM 2840 C C . GLY B 1 97 ? 16.734 16.656 6.512 1 96.5 97 GLY B C 1
ATOM 2841 O O . GLY B 1 97 ? 16.859 17.688 5.836 1 96.5 97 GLY B O 1
ATOM 2842 N N . LEU B 1 98 ? 16.969 15.445 6.039 1 95.75 98 LEU B N 1
ATOM 2843 C CA . LEU B 1 98 ? 17.281 15.203 4.633 1 95.75 98 LEU B CA 1
ATOM 2844 C C . LEU B 1 98 ? 16.203 14.328 3.984 1 95.75 98 LEU B C 1
ATOM 2846 O O . LEU B 1 98 ? 15.555 13.531 4.66 1 95.75 98 LEU B O 1
ATOM 2850 N N . SER B 1 99 ? 16 14.547 2.676 1 94.12 99 SER B N 1
ATOM 2851 C CA . SER B 1 99 ? 15.148 13.641 1.912 1 94.12 99 SER B CA 1
ATOM 2852 C C . SER B 1 99 ? 15.938 12.453 1.375 1 94.12 99 SER B C 1
ATOM 2854 O O . SER B 1 99 ? 15.422 11.336 1.317 1 94.12 99 SER B O 1
ATOM 2856 N N . TYR B 1 100 ? 17.156 12.711 0.99 1 94.44 100 TYR B N 1
ATOM 2857 C CA . TYR B 1 100 ? 18.047 11.688 0.449 1 94.44 100 TYR B CA 1
ATOM 2858 C C . TYR B 1 100 ? 19.484 12.18 0.388 1 94.44 100 TYR B C 1
ATOM 2860 O O . TYR B 1 100 ? 19.75 13.281 -0.089 1 94.44 100 TYR B O 1
ATOM 2868 N N . ALA B 1 101 ? 20.359 11.414 0.849 1 95.5 101 ALA B N 1
ATOM 2869 C CA . ALA B 1 101 ? 21.781 11.609 0.646 1 95.5 101 ALA B CA 1
ATOM 2870 C C . ALA B 1 101 ? 22.453 10.336 0.138 1 95.5 101 ALA B C 1
ATOM 2872 O O . ALA B 1 101 ? 22.438 9.305 0.82 1 95.5 101 ALA B O 1
ATOM 2873 N N . ALA B 1 102 ? 23.109 10.406 -1.01 1 94.31 102 ALA B N 1
ATOM 2874 C CA . ALA B 1 102 ? 23.734 9.25 -1.649 1 94.31 102 ALA B CA 1
ATOM 2875 C C . ALA B 1 102 ? 24.781 8.617 -0.739 1 94.31 102 ALA B C 1
ATOM 2877 O O . ALA B 1 102 ? 24.891 7.387 -0.674 1 94.31 102 ALA B O 1
ATOM 2878 N N . LYS B 1 103 ? 25.547 9.461 -0.104 1 95.5 103 LYS B N 1
ATOM 2879 C CA . LYS B 1 103 ? 26.562 8.961 0.814 1 95.5 103 LYS B CA 1
ATOM 2880 C C . LYS B 1 103 ? 25.938 8.133 1.933 1 95.5 103 LYS B C 1
ATOM 2882 O O . LYS B 1 103 ? 26.453 7.07 2.287 1 95.5 103 LYS B O 1
ATOM 2887 N N . ASP B 1 104 ? 24.812 8.617 2.49 1 97.5 104 ASP B N 1
ATOM 2888 C CA . ASP B 1 104 ? 24.094 7.895 3.539 1 97.5 104 ASP B CA 1
ATOM 2889 C C . ASP B 1 104 ? 23.547 6.574 3.014 1 97.5 104 ASP B C 1
ATOM 2891 O O . ASP B 1 104 ? 23.531 5.57 3.725 1 97.5 104 ASP B O 1
ATOM 2895 N N . TRP B 1 105 ? 23.094 6.559 1.762 1 97.56 105 TRP B N 1
ATOM 2896 C CA . TRP B 1 105 ? 22.562 5.34 1.15 1 97.56 105 TRP B CA 1
ATOM 2897 C C . TRP B 1 105 ? 23.656 4.27 1.061 1 97.56 105 TRP B C 1
ATOM 2899 O O . TRP B 1 105 ? 23.438 3.121 1.453 1 97.56 105 TRP B O 1
ATOM 2909 N N . SER B 1 106 ? 24.766 4.656 0.579 1 95.44 106 SER B N 1
ATOM 2910 C CA . SER B 1 106 ? 25.891 3.729 0.472 1 95.44 106 SER B CA 1
ATOM 2911 C C . SER B 1 106 ? 26.297 3.197 1.842 1 95.44 106 SER B C 1
ATOM 2913 O O . SER B 1 106 ? 26.625 2.016 1.983 1 95.44 106 SER B O 1
ATOM 2915 N N . GLU B 1 107 ? 26.312 4.148 2.789 1 97.19 107 GLU B N 1
ATOM 2916 C CA . GLU B 1 107 ? 26.609 3.717 4.152 1 97.19 107 GLU B CA 1
ATOM 2917 C C . GLU B 1 107 ? 25.594 2.678 4.633 1 97.19 107 GLU B C 1
ATOM 2919 O O . GLU B 1 107 ? 25.984 1.635 5.168 1 97.19 107 GLU B O 1
ATOM 2924 N N . TRP B 1 108 ? 24.328 2.898 4.438 1 98.38 108 TRP B N 1
ATOM 2925 C CA . TRP B 1 108 ? 23.266 1.992 4.848 1 98.38 108 TRP B CA 1
ATOM 2926 C C . TRP B 1 108 ? 23.406 0.639 4.16 1 98.38 108 TRP B C 1
ATOM 2928 O O . TRP B 1 108 ? 23.391 -0.404 4.82 1 98.38 108 TRP B O 1
ATOM 2938 N N . THR B 1 109 ? 23.516 0.63 2.822 1 97.81 109 THR B N 1
ATOM 2939 C CA . THR B 1 109 ? 23.625 -0.627 2.09 1 97.81 109 THR B CA 1
ATOM 2940 C C . THR B 1 109 ? 24.875 -1.385 2.498 1 97.81 109 THR B C 1
ATOM 2942 O O . THR B 1 109 ? 24.875 -2.615 2.568 1 97.81 109 THR B O 1
ATOM 2945 N N . GLY B 1 110 ? 25.938 -0.621 2.799 1 97.69 110 GLY B N 1
ATOM 2946 C CA . GLY B 1 110 ? 27.188 -1.219 3.219 1 97.69 110 GLY B CA 1
ATOM 2947 C C . GLY B 1 110 ? 27.078 -1.991 4.52 1 97.69 110 GLY B C 1
ATOM 2948 O O . GLY B 1 110 ? 27.844 -2.936 4.754 1 97.69 110 GLY B O 1
ATOM 2949 N N . LYS B 1 111 ? 26.141 -1.604 5.348 1 98.19 111 LYS B N 1
ATOM 2950 C CA . LYS B 1 111 ? 25.953 -2.271 6.633 1 98.19 111 LYS B CA 1
ATOM 2951 C C . LYS B 1 111 ? 25.375 -3.668 6.445 1 98.19 111 LYS B C 1
ATOM 2953 O O . LYS B 1 111 ? 25.422 -4.5 7.355 1 98.19 111 LYS B O 1
ATOM 2958 N N . ALA B 1 112 ? 24.766 -3.957 5.242 1 98.44 112 ALA B N 1
ATOM 2959 C CA . ALA B 1 112 ? 24.109 -5.23 4.969 1 98.44 112 ALA B CA 1
ATOM 2960 C C . ALA B 1 112 ? 23.219 -5.645 6.133 1 98.44 112 ALA B C 1
ATOM 2962 O O . ALA B 1 112 ? 23.266 -6.793 6.578 1 98.44 112 ALA B O 1
ATOM 2963 N N . ALA B 1 113 ? 22.422 -4.672 6.625 1 98.25 113 ALA B N 1
ATOM 2964 C CA . ALA B 1 113 ? 21.688 -4.891 7.867 1 98.25 113 ALA B CA 1
ATOM 2965 C C . ALA B 1 113 ? 20.172 -4.816 7.629 1 98.25 113 ALA B C 1
ATOM 2967 O O . ALA B 1 113 ? 19.391 -4.922 8.57 1 98.25 113 ALA B O 1
ATOM 2968 N N . ALA B 1 114 ? 19.766 -4.594 6.371 1 98.69 114 ALA B N 1
ATOM 2969 C CA . ALA B 1 114 ? 18.344 -4.512 6.078 1 98.69 114 ALA B CA 1
ATOM 2970 C C . ALA B 1 114 ? 17.625 -5.809 6.449 1 98.69 114 ALA B C 1
ATOM 2972 O O . ALA B 1 114 ? 18.156 -6.898 6.25 1 98.69 114 ALA B O 1
ATOM 2973 N N . ASP B 1 115 ? 16.484 -5.703 7.02 1 98.44 115 ASP B N 1
ATOM 2974 C CA . ASP B 1 115 ? 15.641 -6.859 7.289 1 98.44 115 ASP B CA 1
ATOM 2975 C C . ASP B 1 115 ? 14.805 -7.227 6.062 1 98.44 115 ASP B C 1
ATOM 2977 O O . ASP B 1 115 ? 14.812 -6.504 5.062 1 98.44 115 ASP B O 1
ATOM 2981 N N . THR B 1 116 ? 14.094 -8.383 6.145 1 98.81 116 THR B N 1
ATOM 2982 C CA . THR B 1 116 ? 13.281 -8.859 5.031 1 98.81 116 THR B CA 1
ATOM 2983 C C . THR B 1 116 ? 11.969 -8.094 4.949 1 98.81 116 THR B C 1
ATOM 2985 O O . THR B 1 116 ? 11.469 -7.598 5.961 1 98.81 116 THR B O 1
ATOM 2988 N N . VAL B 1 117 ? 11.461 -7.906 3.748 1 98.88 117 VAL B N 1
ATOM 2989 C CA . VAL B 1 117 ? 10.047 -7.59 3.561 1 98.88 117 VAL B CA 1
ATOM 2990 C C . VAL B 1 117 ? 9.188 -8.789 3.969 1 98.88 117 VAL B C 1
ATOM 2992 O O . VAL B 1 117 ? 9.477 -9.922 3.59 1 98.88 117 VAL B O 1
ATOM 2995 N N . PRO B 1 118 ? 8.078 -8.586 4.727 1 98.62 118 PRO B N 1
ATOM 2996 C CA . PRO B 1 118 ? 7.277 -9.711 5.219 1 98.62 118 PRO B CA 1
ATOM 2997 C C . PRO B 1 118 ? 6.797 -10.633 4.102 1 98.62 118 PRO B C 1
ATOM 2999 O O . PRO B 1 118 ? 6.223 -10.164 3.113 1 98.62 118 PRO B O 1
ATOM 3002 N N . GLY B 1 119 ? 7.094 -11.922 4.227 1 98.69 119 GLY B N 1
ATOM 3003 C CA . GLY B 1 119 ? 6.609 -12.93 3.295 1 98.69 119 GLY B CA 1
ATOM 3004 C C . GLY B 1 119 ? 7.598 -13.234 2.184 1 98.69 119 GLY B C 1
ATOM 3005 O O . GLY B 1 119 ? 7.473 -14.258 1.503 1 98.69 119 GLY B O 1
ATOM 3006 N N . ALA B 1 120 ? 8.594 -12.367 1.944 1 98.94 120 ALA B N 1
ATOM 3007 C CA . ALA B 1 120 ? 9.492 -12.492 0.796 1 98.94 120 ALA B CA 1
ATOM 3008 C C . ALA B 1 120 ? 10.328 -13.766 0.889 1 98.94 120 ALA B C 1
ATOM 3010 O O . ALA B 1 120 ? 10.398 -14.539 -0.068 1 98.94 120 ALA B O 1
ATOM 3011 N N . LEU B 1 121 ? 10.953 -13.953 2.043 1 98.88 121 LEU B N 1
ATOM 3012 C CA . LEU B 1 121 ? 11.82 -15.117 2.207 1 98.88 121 LEU B CA 1
ATOM 3013 C C . LEU B 1 121 ? 11.023 -16.406 2.062 1 98.88 121 LEU B C 1
ATOM 3015 O O . LEU B 1 121 ? 11.438 -17.328 1.352 1 98.88 121 LEU B O 1
ATOM 3019 N N . GLY B 1 122 ? 9.867 -16.484 2.723 1 98.75 122 GLY B N 1
ATOM 3020 C CA . GLY B 1 122 ? 9.023 -17.656 2.631 1 98.75 122 GLY B CA 1
ATOM 3021 C C . GLY B 1 122 ? 8.617 -18 1.209 1 98.75 122 GLY B C 1
ATOM 3022 O O . GLY B 1 122 ? 8.672 -19.156 0.797 1 98.75 122 GLY B O 1
ATOM 3023 N N . PHE B 1 123 ? 8.25 -17.016 0.476 1 98.88 123 PHE B N 1
ATOM 3024 C CA . PHE B 1 123 ? 7.824 -17.234 -0.902 1 98.88 123 PHE B CA 1
ATOM 3025 C C . PHE B 1 123 ? 8.992 -17.734 -1.754 1 98.88 123 PHE B C 1
ATOM 3027 O O . PHE B 1 123 ? 8.836 -18.672 -2.539 1 98.88 123 PHE B O 1
ATOM 3034 N N . LEU B 1 124 ? 10.148 -17.047 -1.643 1 98.94 124 LEU B N 1
ATOM 3035 C CA . LEU B 1 124 ? 11.242 -17.406 -2.535 1 98.94 124 LEU B CA 1
ATOM 3036 C C . LEU B 1 124 ? 11.812 -18.781 -2.186 1 98.94 124 LEU B C 1
ATOM 3038 O O . LEU B 1 124 ? 12.273 -19.5 -3.066 1 98.94 124 LEU B O 1
ATOM 3042 N N . LYS B 1 125 ? 11.75 -19.156 -0.911 1 98.94 125 LYS B N 1
ATOM 3043 C CA . LYS B 1 125 ? 12.109 -20.516 -0.538 1 98.94 125 LYS B CA 1
ATOM 3044 C C . LYS B 1 125 ? 11.109 -21.516 -1.103 1 98.94 125 LYS B C 1
ATOM 3046 O O . LYS B 1 125 ? 11.492 -22.625 -1.518 1 98.94 125 LYS B O 1
ATOM 3051 N N . TYR B 1 126 ? 9.891 -21.172 -1.075 1 98.81 126 TYR B N 1
ATOM 3052 C CA . TYR B 1 126 ? 8.883 -22.016 -1.72 1 98.81 126 TYR B CA 1
ATOM 3053 C C . TYR B 1 126 ? 9.188 -22.188 -3.205 1 98.81 126 TYR B C 1
ATOM 3055 O O . TYR B 1 126 ? 9.148 -23.297 -3.73 1 98.81 126 TYR B O 1
ATOM 3063 N N . ALA B 1 127 ? 9.438 -21.078 -3.877 1 98.88 127 ALA B N 1
ATOM 3064 C CA . ALA B 1 127 ? 9.781 -21.141 -5.293 1 98.88 127 ALA B CA 1
ATOM 3065 C C . ALA B 1 127 ? 10.953 -22.094 -5.523 1 98.88 127 ALA B C 1
ATOM 3067 O O . ALA B 1 127 ? 10.922 -22.922 -6.434 1 98.88 127 ALA B O 1
ATOM 3068 N N . GLN B 1 128 ? 11.969 -21.969 -4.688 1 98.81 128 GLN B N 1
ATOM 3069 C CA . GLN B 1 128 ? 13.125 -22.844 -4.77 1 98.81 128 GLN B CA 1
ATOM 3070 C C . GLN B 1 128 ? 12.719 -24.312 -4.621 1 98.81 128 GLN B C 1
ATOM 3072 O O . GLN B 1 128 ? 13.219 -25.172 -5.348 1 98.81 128 GLN B O 1
ATOM 3077 N N . SER B 1 129 ? 11.844 -24.547 -3.689 1 98.69 129 SER B N 1
ATOM 3078 C CA . SER B 1 129 ? 11.391 -25.922 -3.447 1 98.69 129 SER B CA 1
ATOM 3079 C C . SER B 1 129 ? 10.664 -26.484 -4.66 1 98.69 129 SER B C 1
ATOM 3081 O O . SER B 1 129 ? 10.539 -27.703 -4.812 1 98.69 129 SER B O 1
ATOM 3083 N N . GLN B 1 130 ? 10.156 -25.672 -5.508 1 98 130 GLN B N 1
ATOM 3084 C CA . GLN B 1 130 ? 9.492 -26.062 -6.746 1 98 130 GLN B CA 1
ATOM 3085 C C . GLN B 1 130 ? 10.477 -26.078 -7.914 1 98 130 GLN B C 1
ATOM 3087 O O . GLN B 1 130 ? 10.07 -26.125 -9.078 1 98 130 GLN B O 1
ATOM 3092 N N . GLN B 1 131 ? 11.742 -25.859 -7.629 1 97.5 131 GLN B N 1
ATOM 3093 C CA . GLN B 1 131 ? 12.812 -25.844 -8.609 1 97.5 131 GLN B CA 1
ATOM 3094 C C . GLN B 1 131 ? 12.703 -24.641 -9.531 1 97.5 131 GLN B C 1
ATOM 3096 O O . GLN B 1 131 ? 13.008 -24.734 -10.727 1 97.5 131 GLN B O 1
ATOM 3101 N N . VAL B 1 132 ? 12.188 -23.625 -9.023 1 98.69 132 VAL B N 1
ATOM 3102 C CA . VAL B 1 132 ? 12.125 -22.344 -9.711 1 98.69 132 VAL B CA 1
ATOM 3103 C C . VAL B 1 132 ? 13.219 -21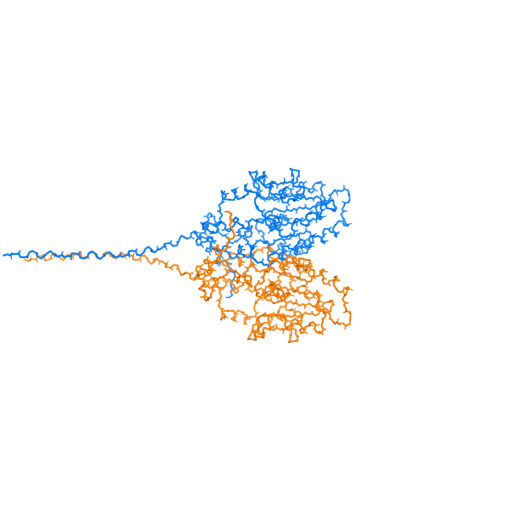.422 -9.18 1 98.69 132 VAL B C 1
ATOM 3105 O O . VAL B 1 1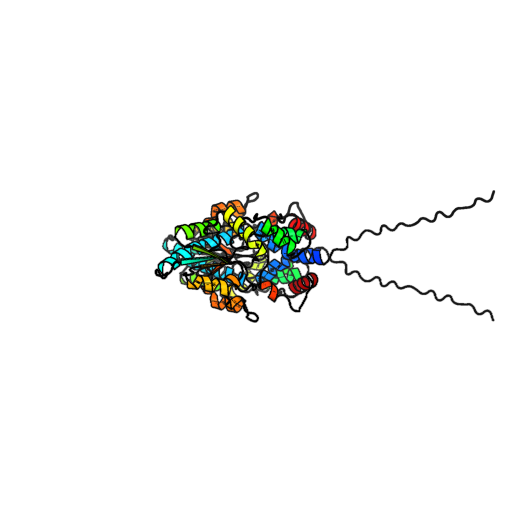32 ? 13.266 -21.125 -7.984 1 98.69 132 VAL B O 1
ATOM 3108 N N . GLU B 1 133 ? 14.117 -20.922 -10.062 1 98.75 133 GLU B N 1
ATOM 3109 C CA . GLU B 1 133 ? 15.211 -20.062 -9.648 1 98.75 133 GLU B CA 1
ATOM 3110 C C . GLU B 1 133 ? 14.727 -18.625 -9.422 1 98.75 133 GLU B C 1
ATOM 3112 O O . GLU B 1 133 ? 13.688 -18.234 -9.953 1 98.75 133 GLU B O 1
ATOM 3117 N N . THR B 1 134 ? 15.445 -17.969 -8.625 1 98.94 134 THR B N 1
ATOM 3118 C CA . THR B 1 134 ? 15.18 -16.547 -8.398 1 98.94 134 THR B CA 1
ATOM 3119 C C . THR B 1 134 ? 16.297 -15.695 -8.992 1 98.94 134 THR B C 1
ATOM 3121 O O . THR B 1 134 ? 17.484 -15.938 -8.734 1 98.94 134 THR B O 1
ATOM 3124 N N . PHE B 1 135 ? 15.953 -14.711 -9.812 1 98.94 135 PHE B N 1
ATOM 3125 C CA . PHE B 1 135 ? 16.875 -13.672 -10.242 1 98.94 135 PHE B CA 1
ATOM 3126 C C . PHE B 1 135 ? 16.562 -12.344 -9.555 1 98.94 135 PHE B C 1
ATOM 3128 O O . PHE B 1 135 ? 15.398 -11.93 -9.508 1 98.94 135 PHE B O 1
ATOM 3135 N N . TYR B 1 136 ? 17.594 -11.758 -9.016 1 98.94 136 TYR B N 1
ATOM 3136 C CA . TYR B 1 136 ? 17.5 -10.453 -8.367 1 98.94 136 TYR B CA 1
ATOM 3137 C C . TYR B 1 136 ? 17.969 -9.344 -9.297 1 98.94 136 TYR B C 1
ATOM 3139 O O . TYR B 1 136 ? 19.141 -9.25 -9.625 1 98.94 136 TYR B O 1
ATOM 3147 N N . ILE B 1 137 ? 17.062 -8.484 -9.719 1 98.88 137 ILE B N 1
ATOM 3148 C CA . ILE B 1 137 ? 17.391 -7.355 -10.578 1 98.88 137 ILE B CA 1
ATOM 3149 C C . ILE B 1 137 ? 17.125 -6.047 -9.836 1 98.88 137 ILE B C 1
ATOM 3151 O O . ILE B 1 137 ? 15.969 -5.723 -9.531 1 98.88 137 ILE B O 1
ATOM 3155 N N . THR B 1 138 ? 18.188 -5.297 -9.555 1 98.69 138 THR B N 1
ATOM 3156 C CA . THR B 1 138 ? 18.094 -4.109 -8.711 1 98.69 138 THR B CA 1
ATOM 3157 C C . THR B 1 138 ? 18.812 -2.928 -9.359 1 98.69 138 THR B C 1
ATOM 3159 O O . THR B 1 138 ? 19.688 -3.115 -10.203 1 98.69 138 THR B O 1
ATOM 3162 N N . ASN B 1 139 ? 18.375 -1.717 -9 1 97.19 139 ASN B N 1
ATOM 3163 C CA . ASN B 1 139 ? 19.047 -0.519 -9.492 1 97.19 139 ASN B CA 1
ATOM 3164 C C . ASN B 1 139 ? 20.109 -0.022 -8.508 1 97.19 139 ASN B C 1
ATOM 3166 O O . ASN B 1 139 ? 20.531 1.13 -8.578 1 97.19 139 ASN B O 1
ATOM 3170 N N . ARG B 1 140 ? 20.422 -0.823 -7.504 1 97.69 140 ARG B N 1
ATOM 3171 C CA . ARG B 1 140 ? 21.625 -0.525 -6.719 1 97.69 140 ARG B CA 1
ATOM 3172 C C . ARG B 1 140 ? 22.859 -0.5 -7.602 1 97.69 140 ARG B C 1
ATOM 3174 O O . ARG B 1 140 ? 22.938 -1.222 -8.602 1 97.69 140 ARG B O 1
ATOM 3181 N N . ASP B 1 141 ? 23.812 0.322 -7.238 1 96.56 141 ASP B N 1
ATOM 3182 C CA . ASP B 1 141 ? 25.016 0.511 -8.039 1 96.56 141 ASP B CA 1
ATOM 3183 C C . ASP B 1 141 ? 26.016 -0.632 -7.824 1 96.56 141 ASP B C 1
ATOM 3185 O O . ASP B 1 141 ? 25.922 -1.359 -6.832 1 96.56 141 ASP B O 1
ATOM 3189 N N . GLN B 1 142 ? 26.922 -0.758 -8.828 1 96.81 142 GLN B N 1
ATOM 3190 C CA . GLN B 1 142 ? 27.969 -1.769 -8.742 1 96.81 142 GLN B CA 1
ATOM 3191 C C . GLN B 1 142 ? 28.75 -1.639 -7.445 1 96.81 142 GLN B C 1
ATOM 3193 O O . GLN B 1 142 ? 29.203 -2.641 -6.883 1 96.81 142 GLN B O 1
ATOM 3198 N N . ALA B 1 143 ? 28.906 -0.451 -6.941 1 95.44 143 ALA B N 1
ATOM 3199 C CA . ALA B 1 143 ? 29.641 -0.198 -5.707 1 95.44 143 ALA B CA 1
ATOM 3200 C C . ALA B 1 143 ? 28.984 -0.884 -4.516 1 95.44 143 ALA B C 1
ATOM 3202 O O . ALA B 1 143 ? 29.656 -1.215 -3.533 1 95.44 143 ALA B O 1
ATOM 3203 N N . ASP B 1 144 ? 27.672 -1.152 -4.598 1 96.69 144 ASP B N 1
ATOM 3204 C CA . ASP B 1 144 ? 26.922 -1.74 -3.494 1 96.69 144 ASP B CA 1
ATOM 3205 C C . ASP B 1 144 ? 26.734 -3.242 -3.697 1 96.69 144 ASP B C 1
ATOM 3207 O O . ASP B 1 144 ? 26.062 -3.9 -2.904 1 96.69 144 ASP B O 1
ATOM 3211 N N . TYR B 1 145 ? 27.312 -3.824 -4.754 1 97.88 145 TYR B N 1
ATOM 3212 C CA . TYR B 1 145 ? 27.078 -5.211 -5.145 1 97.88 145 TYR B CA 1
ATOM 3213 C C . TYR B 1 145 ? 27.422 -6.164 -4.008 1 97.88 145 TYR B C 1
ATOM 3215 O O . TYR B 1 145 ? 26.578 -6.953 -3.576 1 97.88 145 TYR B O 1
ATOM 3223 N N . LYS B 1 146 ? 28.609 -6.102 -3.484 1 98.38 146 LYS B N 1
ATOM 3224 C CA . LYS B 1 146 ? 29.078 -7.055 -2.486 1 98.38 146 LYS B CA 1
ATOM 3225 C C . LYS B 1 146 ? 28.219 -6.992 -1.22 1 98.38 146 LYS B C 1
ATOM 3227 O O . LYS B 1 146 ? 27.828 -8.023 -0.68 1 98.38 146 LYS B O 1
ATOM 3232 N N . ALA B 1 147 ? 27.953 -5.809 -0.75 1 98.62 147 ALA B N 1
ATOM 3233 C CA . ALA B 1 147 ? 27.141 -5.641 0.457 1 98.62 147 ALA B CA 1
ATOM 3234 C C . ALA B 1 147 ? 25.719 -6.129 0.237 1 98.62 147 ALA B C 1
ATOM 3236 O O . ALA B 1 147 ? 25.109 -6.703 1.141 1 98.62 147 ALA B O 1
ATOM 3237 N N . THR B 1 148 ? 25.172 -5.84 -0.942 1 98.75 148 THR B N 1
ATOM 3238 C CA . THR B 1 148 ? 23.828 -6.324 -1.292 1 98.75 148 THR B CA 1
ATOM 3239 C C . THR B 1 148 ? 23.781 -7.848 -1.249 1 98.75 148 THR B C 1
ATOM 3241 O O . THR B 1 148 ? 22.891 -8.43 -0.623 1 98.75 148 THR B O 1
ATOM 3244 N N . LEU B 1 149 ? 24.781 -8.438 -1.907 1 98.88 149 LEU B N 1
ATOM 3245 C CA . LEU B 1 149 ? 24.844 -9.891 -1.918 1 98.88 149 LEU B CA 1
ATOM 3246 C C . LEU B 1 149 ? 24.984 -10.438 -0.501 1 98.88 149 LEU B C 1
ATOM 3248 O O . LEU B 1 149 ? 24.297 -11.406 -0.14 1 98.88 149 LEU B O 1
ATOM 3252 N N . THR B 1 150 ? 25.797 -9.828 0.297 1 98.88 150 THR B N 1
ATOM 3253 C CA . THR B 1 150 ? 26.016 -10.234 1.682 1 98.88 150 THR B CA 1
ATOM 3254 C C . THR B 1 150 ? 24.719 -10.172 2.473 1 98.88 150 THR B C 1
ATOM 3256 O O . THR B 1 150 ? 24.406 -11.086 3.242 1 98.88 150 THR B O 1
ATOM 3259 N N . ASN B 1 151 ? 23.922 -9.109 2.309 1 98.94 151 ASN B N 1
ATOM 3260 C CA . ASN B 1 151 ? 22.656 -8.969 3.004 1 98.94 151 ASN B CA 1
ATOM 3261 C C . ASN B 1 151 ? 21.688 -10.086 2.637 1 98.94 151 ASN B C 1
ATOM 3263 O O . ASN B 1 151 ? 21.062 -10.688 3.516 1 98.94 151 ASN B O 1
ATOM 3267 N N . LEU B 1 152 ? 21.562 -10.383 1.362 1 98.94 152 LEU B N 1
ATOM 3268 C CA . LEU B 1 152 ? 20.688 -11.453 0.895 1 98.94 152 LEU B CA 1
ATOM 3269 C C . LEU B 1 152 ? 21.125 -12.797 1.473 1 98.94 152 LEU B C 1
ATOM 3271 O O . LEU B 1 152 ? 20.281 -13.57 1.94 1 98.94 152 LEU B O 1
ATOM 3275 N N . GLN B 1 153 ? 22.406 -13.039 1.466 1 98.94 153 GLN B N 1
ATOM 3276 C CA . GLN B 1 153 ? 22.938 -14.312 1.946 1 98.94 153 GLN B CA 1
ATOM 3277 C C . GLN B 1 153 ? 22.75 -14.453 3.455 1 98.94 153 GLN B C 1
ATOM 3279 O O . GLN B 1 153 ? 22.375 -15.516 3.941 1 98.94 153 GLN B O 1
ATOM 3284 N N . ARG B 1 154 ? 22.984 -13.406 4.176 1 98.69 154 ARG B N 1
ATOM 3285 C CA . ARG B 1 154 ? 22.812 -13.414 5.625 1 98.69 154 ARG B CA 1
ATOM 3286 C C . ARG B 1 154 ? 21.391 -13.805 6.012 1 98.69 154 ARG B C 1
ATOM 3288 O O . ARG B 1 154 ? 21.188 -14.5 7.008 1 98.69 154 ARG B O 1
ATOM 3295 N N . LEU B 1 155 ? 20.422 -13.383 5.242 1 98.81 155 LEU B N 1
ATOM 3296 C CA . LEU B 1 155 ? 19.016 -13.625 5.535 1 98.81 155 LEU B CA 1
ATOM 3297 C C . LEU B 1 155 ? 18.562 -14.977 4.992 1 98.81 155 LEU B C 1
ATOM 3299 O O . LEU B 1 155 ? 17.453 -15.422 5.277 1 98.81 155 LEU B O 1
ATOM 3303 N N . GLY B 1 156 ? 19.391 -15.586 4.164 1 98.8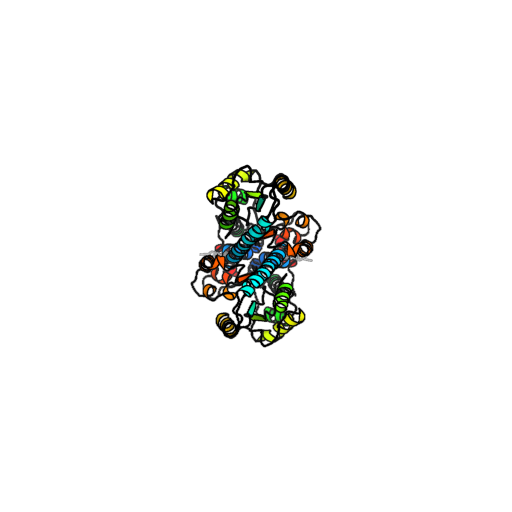8 156 GLY B N 1
ATOM 3304 C CA . GLY B 1 156 ? 19.109 -16.922 3.672 1 98.88 156 GLY B CA 1
ATOM 3305 C C . GLY B 1 156 ? 18.281 -16.938 2.398 1 98.88 156 GLY B C 1
ATOM 3306 O O . GLY B 1 156 ? 17.625 -17.922 2.086 1 98.88 156 GLY B O 1
ATOM 3307 N N . PHE B 1 157 ? 18.297 -15.844 1.654 1 98.94 157 PHE B N 1
ATOM 3308 C CA . PHE B 1 157 ? 17.547 -15.82 0.396 1 98.94 157 PHE B CA 1
ATOM 3309 C C . PHE B 1 157 ? 18.156 -16.797 -0.601 1 98.94 157 PHE B C 1
ATOM 3311 O O . PHE B 1 157 ? 19.375 -16.906 -0.708 1 98.94 157 PHE B O 1
ATOM 3318 N N . PRO B 1 158 ? 17.359 -17.5 -1.323 1 98.94 158 PRO B N 1
ATOM 3319 C CA . PRO B 1 158 ? 17.875 -18.5 -2.262 1 98.94 158 PRO B CA 1
ATOM 3320 C C . PRO B 1 158 ? 18.516 -17.875 -3.498 1 98.94 158 PRO B C 1
ATOM 3322 O O . PRO B 1 158 ? 18.141 -16.766 -3.896 1 98.94 158 PRO B O 1
ATOM 3325 N N . TYR B 1 159 ? 19.531 -18.531 -4.035 1 98.81 159 TYR B N 1
ATOM 3326 C CA . TYR B 1 159 ? 20.203 -18.156 -5.277 1 98.81 159 TYR B CA 1
ATOM 3327 C C . TYR B 1 159 ? 20.859 -16.781 -5.156 1 98.81 159 TYR B C 1
ATOM 3329 O O . TYR B 1 159 ? 20.938 -16.047 -6.133 1 98.81 159 TYR B O 1
ATOM 3337 N N . ALA B 1 160 ? 21.156 -16.406 -3.951 1 98.88 160 ALA B N 1
ATOM 3338 C CA . ALA B 1 160 ? 21.906 -15.172 -3.732 1 98.88 160 ALA B CA 1
ATOM 3339 C C . ALA B 1 160 ? 23.375 -15.359 -4.094 1 98.88 160 ALA B C 1
ATOM 3341 O O . ALA B 1 160 ? 24.219 -15.531 -3.215 1 98.88 160 ALA B O 1
ATOM 3342 N N . ASP B 1 161 ? 23.641 -15.289 -5.363 1 98.88 161 ASP B N 1
ATOM 3343 C CA . ASP B 1 161 ? 24.984 -15.516 -5.883 1 98.88 161 ASP B CA 1
ATOM 3344 C C . ASP B 1 161 ? 25.25 -14.688 -7.137 1 98.88 161 ASP B C 1
ATOM 3346 O O . ASP B 1 161 ? 24.375 -13.938 -7.578 1 98.88 161 ASP B O 1
ATOM 3350 N N . ASP B 1 162 ? 26.406 -14.781 -7.711 1 98.56 162 ASP B N 1
ATOM 3351 C CA . ASP B 1 162 ? 26.844 -13.93 -8.805 1 98.56 162 ASP B CA 1
ATOM 3352 C C . ASP B 1 162 ? 26.047 -14.203 -10.078 1 98.56 162 ASP B C 1
ATOM 3354 O O . ASP B 1 162 ? 25.859 -13.305 -10.906 1 98.56 162 ASP B O 1
ATOM 3358 N N . ALA B 1 163 ? 25.562 -15.375 -10.211 1 98.38 163 ALA B N 1
ATOM 3359 C CA . ALA B 1 163 ? 24.844 -15.742 -11.422 1 98.38 163 ALA B CA 1
ATOM 3360 C C . ALA B 1 163 ? 23.438 -15.148 -11.422 1 98.38 163 ALA B C 1
ATOM 3362 O O . ALA B 1 163 ? 22.812 -15.016 -12.477 1 98.38 163 ALA B O 1
ATOM 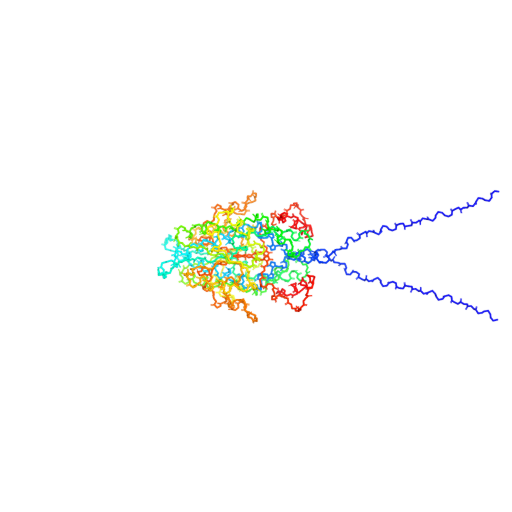3363 N N . HIS B 1 164 ? 22.938 -14.773 -10.242 1 98.88 164 HIS B N 1
ATOM 3364 C CA . HIS B 1 164 ? 21.516 -14.469 -10.141 1 98.88 164 HIS B CA 1
ATOM 3365 C C . HIS B 1 164 ? 21.297 -13.023 -9.703 1 98.88 164 HIS B C 1
ATOM 3367 O O . HIS B 1 164 ? 20.156 -12.539 -9.703 1 98.88 164 HIS B O 1
ATOM 3373 N N . LEU B 1 165 ? 22.344 -12.344 -9.305 1 98.88 165 LEU B N 1
ATOM 3374 C CA . LEU B 1 165 ? 22.203 -10.945 -8.906 1 98.88 165 LEU B CA 1
ATOM 3375 C C . LEU B 1 165 ? 22.672 -10.016 -10.023 1 98.88 165 LEU B C 1
ATOM 3377 O O . LEU B 1 165 ? 23.812 -10.117 -10.484 1 98.88 165 LEU B O 1
ATOM 3381 N N . MET B 1 166 ? 21.797 -9.117 -10.484 1 98.75 166 MET B N 1
ATOM 3382 C CA . MET B 1 166 ? 22.125 -8.117 -11.5 1 98.75 166 MET B CA 1
ATOM 3383 C C . MET B 1 166 ? 21.875 -6.703 -10.977 1 98.75 166 MET B C 1
ATOM 3385 O O . MET B 1 166 ? 20.734 -6.355 -10.633 1 98.75 166 MET B O 1
ATOM 3389 N N . VAL B 1 167 ? 22.875 -5.883 -10.961 1 98.31 167 VAL B N 1
ATOM 3390 C CA . VAL B 1 167 ? 22.781 -4.512 -10.477 1 98.31 167 VAL B CA 1
ATOM 3391 C C . VAL B 1 167 ? 22.75 -3.545 -11.656 1 98.31 167 VAL B C 1
ATOM 3393 O O . VAL B 1 167 ? 22.828 -3.967 -12.812 1 98.31 167 VAL B O 1
ATOM 3396 N N . LYS B 1 168 ? 22.547 -2.32 -11.344 1 96.75 168 LYS B N 1
ATOM 3397 C CA . LYS B 1 168 ? 22.453 -1.277 -12.359 1 96.75 168 LYS B CA 1
ATOM 3398 C C . LYS B 1 168 ? 23.719 -1.206 -13.195 1 96.75 168 LYS B C 1
ATOM 3400 O O . LYS B 1 168 ? 24.828 -1.312 -12.664 1 96.75 168 LYS B O 1
ATOM 3405 N N . GLN B 1 169 ? 23.531 -1.146 -14.469 1 91.38 169 GLN B N 1
ATOM 3406 C CA . GLN B 1 169 ? 24.625 -0.992 -15.414 1 91.38 169 GLN B CA 1
ATOM 3407 C C . GLN B 1 169 ? 24.453 0.259 -16.266 1 91.38 169 GLN B C 1
ATOM 3409 O O . GLN B 1 169 ? 24.109 0.165 -17.453 1 91.38 169 GLN B O 1
ATOM 3414 N N . GLY B 1 170 ? 24.641 1.424 -15.797 1 90.88 170 GLY B N 1
ATOM 3415 C CA . GLY B 1 170 ? 24.641 2.672 -16.547 1 90.88 170 GLY B CA 1
ATOM 3416 C C . GLY B 1 170 ? 23.25 3.262 -16.703 1 90.88 170 GLY B C 1
ATOM 3417 O O . GLY B 1 170 ? 23.094 4.445 -17 1 90.88 170 GLY B O 1
ATOM 3418 N N . THR B 1 171 ? 22.234 2.465 -16.625 1 91.44 171 THR B N 1
ATOM 3419 C CA . THR B 1 171 ? 20.859 2.953 -16.734 1 91.44 171 THR B CA 1
ATOM 3420 C C . THR B 1 171 ? 19.969 2.295 -15.688 1 91.44 171 THR B C 1
ATOM 3422 O O . THR B 1 171 ? 20.203 1.156 -15.281 1 91.44 171 THR B O 1
ATOM 3425 N N . SER B 1 172 ? 18.969 3.021 -15.234 1 91.31 172 SER B N 1
ATOM 3426 C CA . SER B 1 172 ? 18 2.471 -14.297 1 91.31 172 SER B CA 1
ATOM 3427 C C . SER B 1 172 ? 16.969 1.608 -15.023 1 91.31 172 SER B C 1
ATOM 3429 O O . SER B 1 172 ? 16.188 0.903 -14.383 1 91.31 172 SER B O 1
ATOM 3431 N N . ASP B 1 173 ? 16.922 1.728 -16.328 1 92.62 173 ASP B N 1
ATOM 3432 C CA . ASP B 1 173 ? 16.047 0.859 -17.109 1 92.62 173 ASP B CA 1
ATOM 3433 C C . ASP B 1 173 ? 16.438 -0.607 -16.953 1 92.62 173 ASP B C 1
ATOM 3435 O O . ASP B 1 173 ? 17.562 -0.996 -17.297 1 92.62 173 ASP B O 1
ATOM 3439 N N . LYS B 1 174 ? 15.523 -1.458 -16.5 1 95.44 174 LYS B N 1
ATOM 3440 C CA . LYS B 1 174 ? 15.828 -2.842 -16.156 1 95.44 174 LYS B CA 1
ATOM 3441 C C . LYS B 1 174 ? 15.602 -3.77 -17.344 1 95.44 174 LYS B C 1
ATOM 3443 O O . LYS B 1 174 ? 15.859 -4.973 -17.266 1 95.44 174 LYS B O 1
ATOM 3448 N N . GLU B 1 175 ? 15.219 -3.232 -18.469 1 94.69 175 GLU B N 1
ATOM 3449 C CA . GLU B 1 175 ? 14.773 -4.043 -19.609 1 94.69 175 GLU B CA 1
ATOM 3450 C C . GLU B 1 175 ? 15.906 -4.926 -20.125 1 94.69 175 GLU B C 1
ATOM 3452 O O . GLU B 1 175 ? 15.711 -6.121 -20.359 1 94.69 175 GLU B O 1
ATOM 3457 N N . ALA B 1 176 ? 17.078 -4.398 -20.312 1 96.06 176 ALA B N 1
ATOM 3458 C CA . ALA B 1 176 ? 18.188 -5.18 -20.844 1 96.06 176 ALA B CA 1
ATOM 3459 C C . ALA B 1 176 ? 18.531 -6.352 -19.922 1 96.06 176 ALA B C 1
ATOM 3461 O O . ALA B 1 176 ? 18.844 -7.449 -20.391 1 96.06 176 ALA B O 1
ATOM 3462 N N . ARG B 1 177 ? 18.516 -6.176 -18.641 1 97.75 177 ARG B N 1
ATOM 3463 C CA . ARG B 1 177 ? 18.781 -7.234 -17.672 1 97.75 177 ARG B CA 1
ATOM 3464 C C . ARG B 1 177 ? 17.672 -8.273 -17.656 1 97.75 177 ARG B C 1
ATOM 3466 O O . ARG B 1 177 ? 17.938 -9.477 -17.594 1 97.75 177 ARG B O 1
ATOM 3473 N N . ARG B 1 178 ? 16.422 -7.852 -17.812 1 97.44 178 ARG B N 1
ATOM 3474 C CA . ARG B 1 178 ? 15.297 -8.781 -17.906 1 97.44 178 ARG B CA 1
ATOM 3475 C C . ARG B 1 178 ? 15.398 -9.641 -19.156 1 97.44 178 ARG B C 1
ATOM 3477 O O . ARG B 1 178 ? 15.117 -10.844 -19.109 1 97.44 178 ARG B O 1
ATOM 3484 N N . GLN B 1 179 ? 15.828 -9.008 -20.281 1 97.06 179 GLN B N 1
ATOM 3485 C CA . GLN B 1 179 ? 15.961 -9.727 -21.547 1 97.06 179 GLN B CA 1
ATOM 3486 C C . GLN B 1 179 ? 17.047 -10.797 -21.453 1 97.06 179 GLN B C 1
ATOM 3488 O O . GLN B 1 179 ? 16.922 -11.867 -22.062 1 97.06 179 GLN B O 1
ATOM 3493 N N . LYS B 1 180 ? 18.078 -10.492 -20.734 1 97.44 180 LYS B N 1
ATOM 3494 C CA . LYS B 1 180 ? 19.125 -11.492 -20.516 1 97.44 180 LYS B CA 1
ATOM 3495 C C . LYS B 1 180 ? 18.562 -12.742 -19.844 1 97.44 180 LYS B C 1
ATOM 3497 O O . LYS B 1 180 ? 18.875 -13.867 -20.25 1 97.44 180 LYS B O 1
ATOM 3502 N N . VAL B 1 181 ? 17.703 -12.586 -18.875 1 98.31 181 VAL B N 1
ATOM 3503 C CA . VAL B 1 181 ? 17.078 -13.703 -18.172 1 98.31 181 VAL B CA 1
ATOM 3504 C C . VAL B 1 181 ? 16.109 -14.414 -19.094 1 98.31 181 VAL B C 1
ATOM 3506 O O . VAL B 1 181 ? 16.094 -15.641 -19.188 1 98.31 181 VAL B O 1
ATOM 3509 N N . LEU B 1 182 ? 15.312 -13.656 -19.844 1 96.56 182 LEU B N 1
ATOM 3510 C CA . LEU B 1 182 ? 14.281 -14.18 -20.734 1 96.56 182 LEU B CA 1
ATOM 3511 C C . LEU B 1 182 ? 14.898 -15.062 -21.828 1 96.56 182 LEU B C 1
ATOM 3513 O O . LEU B 1 182 ? 14.234 -15.953 -22.359 1 96.56 182 LEU B O 1
ATOM 3517 N N . GLY B 1 183 ? 16.156 -14.805 -22.156 1 96.44 183 GLY B N 1
ATOM 3518 C CA . GLY B 1 183 ? 16.844 -15.594 -23.156 1 96.44 183 GLY B CA 1
ATOM 3519 C C . GLY B 1 183 ? 17.031 -17.047 -22.766 1 96.44 183 GLY B C 1
ATOM 3520 O O . GLY B 1 183 ? 17.125 -17.922 -23.609 1 96.44 183 GLY B O 1
ATOM 3521 N N . GLN B 1 184 ? 16.984 -17.297 -21.469 1 97.12 184 GLN B N 1
ATOM 3522 C CA . GLN B 1 184 ? 17.359 -18.625 -21 1 97.12 184 GLN B CA 1
ATOM 3523 C C . GLN B 1 184 ? 16.266 -19.219 -20.109 1 97.12 184 GLN B C 1
ATOM 3525 O O . GLN B 1 184 ? 16.234 -20.438 -19.891 1 97.12 184 GLN B O 1
ATOM 3530 N N . TYR B 1 185 ? 15.344 -18.359 -19.641 1 98 185 TYR B N 1
ATOM 3531 C CA . TYR B 1 185 ? 14.375 -18.828 -18.656 1 98 185 TYR B CA 1
ATOM 3532 C C . TYR B 1 185 ? 12.961 -18.406 -19.062 1 98 185 TYR B C 1
ATOM 3534 O O . TYR B 1 185 ? 12.773 -17.438 -19.797 1 98 185 TYR B O 1
ATOM 3542 N N . ASN B 1 186 ? 11.969 -19.219 -18.547 1 97.69 186 ASN B N 1
ATOM 3543 C CA . ASN B 1 186 ? 10.602 -18.734 -18.422 1 97.69 186 ASN B CA 1
ATOM 3544 C C . ASN B 1 186 ? 10.43 -17.859 -17.188 1 97.69 186 ASN B C 1
ATOM 3546 O O . ASN B 1 186 ? 10.539 -18.328 -16.062 1 97.69 186 ASN B O 1
ATOM 3550 N N . ILE B 1 187 ? 10.219 -16.609 -17.406 1 98.19 187 ILE B N 1
ATOM 3551 C CA . ILE B 1 187 ? 9.898 -15.773 -16.25 1 98.19 187 ILE B CA 1
ATOM 3552 C C . ILE B 1 187 ? 8.422 -15.922 -15.898 1 98.19 187 ILE B C 1
ATOM 3554 O O . ILE B 1 187 ? 7.551 -15.422 -16.625 1 98.19 187 ILE B O 1
ATOM 3558 N N . LEU B 1 188 ? 8.148 -16.547 -14.797 1 98.44 188 LEU B N 1
ATOM 3559 C CA . LEU B 1 188 ? 6.773 -16.859 -14.414 1 98.44 188 LEU B CA 1
ATOM 3560 C C . LEU B 1 188 ? 6.152 -15.703 -13.633 1 98.44 188 LEU B C 1
ATOM 3562 O O . LEU B 1 188 ? 4.949 -15.453 -13.742 1 98.44 188 LEU B O 1
ATOM 3566 N N . LEU B 1 189 ? 6.988 -15.023 -12.859 1 98.81 189 LEU B N 1
ATOM 3567 C CA . LEU B 1 189 ? 6.531 -13.883 -12.078 1 98.81 189 LEU B CA 1
ATOM 3568 C C . LEU B 1 189 ? 7.586 -12.781 -12.047 1 98.81 189 LEU B C 1
ATOM 3570 O O . LEU B 1 189 ? 8.789 -13.07 -12.094 1 98.81 189 LEU B O 1
ATOM 3574 N N . LEU B 1 190 ? 7.152 -11.609 -12.023 1 98.88 190 LEU B N 1
ATOM 3575 C CA . LEU B 1 190 ? 7.949 -10.438 -11.68 1 98.88 190 LEU B CA 1
ATOM 3576 C C . LEU B 1 190 ? 7.406 -9.758 -10.422 1 98.88 190 LEU B C 1
ATOM 3578 O O . LEU B 1 190 ? 6.219 -9.438 -10.352 1 98.88 190 LEU B O 1
ATOM 3582 N N . CYS B 1 191 ? 8.227 -9.609 -9.391 1 98.94 191 CYS B N 1
ATOM 3583 C CA . CYS B 1 191 ? 7.844 -8.969 -8.133 1 98.94 191 CYS B CA 1
ATOM 3584 C C . CYS B 1 191 ? 8.609 -7.672 -7.922 1 98.94 191 CYS B C 1
ATOM 3586 O O . CYS B 1 191 ? 9.828 -7.629 -8.125 1 98.94 191 CYS B O 1
ATOM 3588 N N . GLY B 1 192 ? 7.941 -6.633 -7.57 1 98.88 192 GLY B N 1
ATOM 3589 C CA . GLY B 1 192 ? 8.609 -5.355 -7.355 1 98.88 192 GLY B CA 1
ATOM 3590 C C . GLY B 1 192 ? 7.703 -4.312 -6.727 1 98.88 192 GLY B C 1
ATOM 3591 O O . GLY B 1 192 ? 6.516 -4.562 -6.504 1 98.88 192 GLY B O 1
ATOM 3592 N N . ASP B 1 193 ? 8.273 -3.172 -6.406 1 98.69 193 ASP B N 1
ATOM 3593 C CA . ASP B 1 193 ? 7.52 -2.102 -5.758 1 98.69 193 ASP B CA 1
ATOM 3594 C C . ASP B 1 193 ? 7.391 -0.887 -6.676 1 98.69 193 ASP B C 1
ATOM 3596 O O . ASP B 1 193 ? 6.668 0.062 -6.359 1 98.69 193 ASP B O 1
ATOM 3600 N N . ASN B 1 194 ? 8.094 -0.884 -7.742 1 97.19 194 ASN B N 1
ATOM 3601 C CA . ASN B 1 194 ? 8.094 0.155 -8.766 1 97.19 194 ASN B CA 1
ATOM 3602 C C . ASN B 1 194 ? 7.633 -0.389 -10.117 1 97.19 194 ASN B C 1
ATOM 3604 O O . ASN B 1 194 ? 8.016 -1.491 -10.508 1 97.19 194 ASN B O 1
ATOM 3608 N N . LEU B 1 195 ? 6.824 0.315 -10.844 1 96.69 195 LEU B N 1
ATOM 3609 C CA . LEU B 1 195 ? 6.223 -0.178 -12.078 1 96.69 195 LEU B CA 1
ATOM 3610 C C . LEU B 1 195 ? 7.297 -0.576 -13.086 1 96.69 195 LEU B C 1
ATOM 3612 O O . LEU B 1 195 ? 7.113 -1.523 -13.852 1 96.69 195 LEU B O 1
ATOM 3616 N N . SER B 1 196 ? 8.438 0.101 -13.039 1 94.19 196 SER B N 1
ATOM 3617 C CA . SER B 1 196 ? 9.516 -0.204 -13.977 1 94.19 196 SER B CA 1
ATOM 3618 C C . SER B 1 196 ? 10.133 -1.566 -13.68 1 94.19 196 SER B C 1
ATOM 3620 O O . SER B 1 196 ? 10.898 -2.096 -14.492 1 94.19 196 SER B O 1
ATOM 3622 N N . ASP B 1 197 ? 9.797 -2.18 -12.578 1 97.62 197 ASP B N 1
ATOM 3623 C CA . ASP B 1 197 ? 10.258 -3.527 -12.25 1 97.62 197 ASP B CA 1
ATOM 3624 C C . ASP B 1 197 ? 9.578 -4.566 -13.133 1 97.62 197 ASP B C 1
ATOM 3626 O O . ASP B 1 197 ? 10.039 -5.703 -13.234 1 97.62 197 ASP B O 1
ATOM 3630 N N . PHE B 1 198 ? 8.516 -4.195 -13.82 1 97.31 198 PHE B N 1
ATOM 3631 C CA . PHE B 1 198 ? 7.672 -5.18 -14.484 1 97.31 198 PHE B CA 1
ATOM 3632 C C . PHE B 1 198 ? 7.812 -5.078 -16 1 97.31 198 PHE B C 1
ATOM 3634 O O . PHE B 1 198 ? 7.789 -6.094 -16.703 1 97.31 198 PHE B O 1
ATOM 3641 N N . SER B 1 199 ? 7.855 -3.883 -16.453 1 93.88 199 SER B N 1
ATOM 3642 C CA . SER B 1 199 ? 7.887 -3.666 -17.891 1 93.88 199 SER B CA 1
ATOM 3643 C C . SER B 1 199 ? 8.336 -2.248 -18.234 1 93.88 199 SER B C 1
ATOM 3645 O O . SER B 1 199 ? 8.062 -1.309 -17.484 1 93.88 199 SER B O 1
ATOM 3647 N N . ASN B 1 200 ? 8.883 -2.131 -19.359 1 90.88 200 ASN B N 1
ATOM 3648 C CA . ASN B 1 200 ? 9.328 -0.827 -19.844 1 90.88 200 ASN B CA 1
ATOM 3649 C C . ASN B 1 200 ? 8.156 0.039 -20.281 1 90.88 200 ASN B C 1
ATOM 3651 O O . ASN B 1 200 ? 8.305 1.248 -20.469 1 90.88 200 ASN B O 1
ATOM 3655 N N . VAL B 1 201 ? 7.027 -0.602 -20.438 1 90.5 201 VAL B N 1
ATOM 3656 C CA . VAL B 1 201 ? 5.852 0.165 -20.844 1 90.5 201 VAL B CA 1
ATOM 3657 C C . VAL B 1 201 ? 5.527 1.209 -19.766 1 90.5 201 VAL B C 1
ATOM 3659 O O . VAL B 1 201 ? 5.012 2.285 -20.078 1 90.5 201 VAL B O 1
ATOM 3662 N N . PHE B 1 202 ? 5.957 0.96 -18.5 1 89 202 PHE B N 1
ATOM 3663 C CA . PHE B 1 202 ? 5.66 1.862 -17.406 1 89 202 PHE B CA 1
ATOM 3664 C C . PHE B 1 202 ? 6.781 2.879 -17.219 1 89 202 PHE B C 1
ATOM 3666 O O . PHE B 1 202 ? 6.68 3.781 -16.375 1 89 202 PHE B O 1
ATOM 3673 N N . TYR B 1 203 ? 7.902 2.713 -17.797 1 74.75 203 TYR B N 1
ATOM 3674 C CA . TYR B 1 203 ? 9.125 3.49 -17.609 1 74.75 203 TYR B CA 1
ATOM 3675 C C . TYR B 1 203 ? 9.273 4.539 -18.703 1 74.75 203 TYR B C 1
ATOM 3677 O O . TYR B 1 203 ? 9.953 5.551 -18.516 1 74.75 203 TYR B O 1
ATOM 3685 N N . ARG B 1 204 ? 8.625 4.535 -19.656 1 66.12 204 ARG B N 1
ATOM 3686 C CA . ARG B 1 204 ? 8.883 5.383 -20.812 1 66.12 204 ARG B CA 1
ATOM 3687 C C . ARG B 1 204 ? 8.375 6.805 -20.562 1 66.12 204 ARG B C 1
ATOM 3689 O O . ARG B 1 204 ? 7.336 7 -19.938 1 66.12 204 ARG B O 1
ATOM 3696 N N . GLU B 1 205 ? 9.312 7.633 -20.984 1 61.5 205 GLU B N 1
ATOM 3697 C CA . GLU B 1 205 ? 9.102 9.07 -20.844 1 61.5 205 GLU B CA 1
ATOM 3698 C C . GLU B 1 205 ? 7.832 9.508 -21.578 1 61.5 205 GLU B C 1
ATOM 3700 O O . GLU B 1 205 ? 7.605 9.125 -22.734 1 61.5 205 GLU B O 1
ATOM 3705 N N . GLY B 1 206 ? 7.004 10.266 -20.906 1 64.94 206 GLY B N 1
ATOM 3706 C CA . GLY B 1 206 ? 5.848 10.922 -21.484 1 64.94 206 GLY B CA 1
ATOM 3707 C C . GLY B 1 206 ? 4.594 10.07 -21.438 1 64.94 206 GLY B C 1
ATOM 3708 O O . GLY B 1 206 ? 3.525 10.516 -21.875 1 64.94 206 GLY B O 1
ATOM 3709 N N . LYS B 1 207 ? 4.801 8.898 -20.844 1 70.44 207 LYS B N 1
ATOM 3710 C CA . LYS B 1 207 ? 3.602 8.062 -20.812 1 70.44 207 LYS B CA 1
ATOM 3711 C C . LYS B 1 207 ? 2.787 8.305 -19.547 1 70.44 207 LYS B C 1
ATOM 3713 O O . LYS B 1 20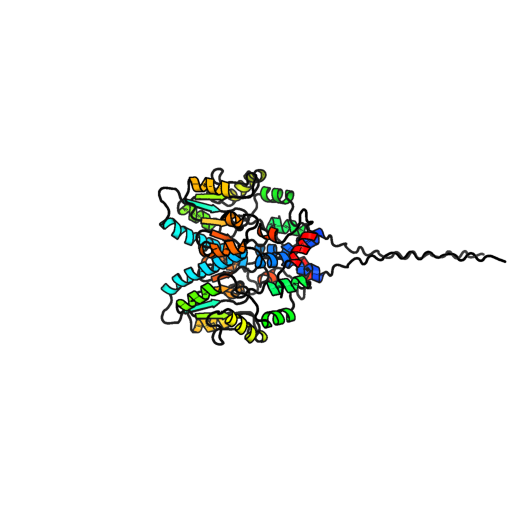7 ? 3.342 8.656 -18.5 1 70.44 207 LYS B O 1
ATOM 3718 N N . ASN B 1 208 ? 1.534 8.172 -19.719 1 86.38 208 ASN B N 1
ATOM 3719 C CA . ASN B 1 208 ? 0.618 8.156 -18.578 1 86.38 208 ASN B CA 1
ATOM 3720 C C . ASN B 1 208 ? 0.63 6.801 -17.875 1 86.38 208 ASN B C 1
ATOM 3722 O O . ASN B 1 208 ? -0.028 5.859 -18.312 1 86.38 208 ASN B O 1
ATOM 3726 N N . THR B 1 209 ? 1.365 6.723 -16.828 1 90.44 209 THR B N 1
ATOM 3727 C CA . THR B 1 209 ? 1.583 5.461 -16.125 1 90.44 209 THR B CA 1
ATOM 3728 C C . THR B 1 209 ? 0.259 4.875 -15.648 1 90.44 209 THR B C 1
ATOM 3730 O O . THR B 1 209 ? 0.057 3.658 -15.703 1 90.44 209 THR B O 1
ATOM 3733 N N . LYS B 1 210 ? -0.641 5.656 -15.219 1 91.69 210 LYS B N 1
ATOM 3734 C CA . LYS B 1 210 ? -1.93 5.172 -14.734 1 91.69 210 LYS B CA 1
ATOM 3735 C C . LYS B 1 210 ? -2.727 4.508 -15.852 1 91.69 210 LYS B C 1
ATOM 3737 O O . LYS B 1 210 ? -3.352 3.465 -15.641 1 91.69 210 LYS B O 1
ATOM 3742 N N . GLU B 1 211 ? -2.682 5.113 -17.016 1 93.44 211 GLU B N 1
ATOM 3743 C CA . GLU B 1 211 ? -3.361 4.523 -18.172 1 93.44 211 GLU B CA 1
ATOM 3744 C C . GLU B 1 211 ? -2.752 3.174 -18.531 1 93.44 211 GLU B C 1
ATOM 3746 O O . GLU B 1 211 ? -3.475 2.232 -18.875 1 93.44 211 GLU B O 1
ATOM 3751 N N . GLU B 1 212 ? -1.44 3.16 -18.484 1 95.12 212 GLU B N 1
ATOM 3752 C CA . GLU B 1 212 ? -0.771 1.903 -18.797 1 95.12 212 GLU B CA 1
ATOM 3753 C C . GLU B 1 212 ? -1.104 0.825 -17.781 1 95.12 212 GLU B C 1
ATOM 3755 O O . GLU B 1 212 ? -1.227 -0.352 -18.125 1 95.12 212 GLU B O 1
ATOM 3760 N N . VAL B 1 213 ? -1.252 1.207 -16.516 1 97.19 213 VAL B N 1
ATOM 3761 C CA . VAL B 1 213 ? -1.654 0.272 -15.469 1 97.19 213 VAL B CA 1
ATOM 3762 C C . VAL B 1 213 ? -3.078 -0.215 -15.734 1 97.19 213 VAL B C 1
ATOM 3764 O O . VAL B 1 213 ? -3.371 -1.403 -15.586 1 97.19 213 VAL B O 1
ATOM 3767 N N . ASP B 1 214 ? -3.967 0.686 -16.203 1 96.94 214 ASP B N 1
ATOM 3768 C CA . ASP B 1 214 ? -5.336 0.306 -16.531 1 96.94 214 ASP B CA 1
ATOM 3769 C C . ASP B 1 214 ? -5.367 -0.748 -17.625 1 96.94 214 ASP B C 1
ATOM 3771 O O . ASP B 1 214 ? -6.145 -1.7 -17.562 1 96.94 214 ASP B O 1
ATOM 3775 N N . LYS B 1 215 ? -4.48 -0.597 -18.562 1 96.38 215 LYS B N 1
ATOM 3776 C CA . LYS B 1 215 ? -4.422 -1.541 -19.672 1 96.38 215 LYS B CA 1
ATOM 3777 C C . LYS B 1 215 ? -3.928 -2.908 -19.203 1 96.38 215 LYS B C 1
ATOM 3779 O O . LYS B 1 215 ? -4.32 -3.938 -19.766 1 96.38 215 LYS B O 1
ATOM 3784 N N . ALA B 1 216 ? -3.135 -2.883 -18.156 1 96.88 216 ALA B N 1
ATOM 3785 C CA . ALA B 1 216 ? -2.5 -4.117 -17.688 1 96.88 216 ALA B CA 1
ATOM 3786 C C . ALA B 1 216 ? -3.176 -4.641 -16.438 1 96.88 216 ALA B C 1
ATOM 3788 O O . ALA B 1 216 ? -2.586 -5.426 -15.688 1 96.88 216 ALA B O 1
ATOM 3789 N N . GLN B 1 217 ? -4.352 -4.227 -16.094 1 96.69 217 GLN B N 1
ATOM 3790 C CA . GLN B 1 217 ? -4.984 -4.453 -14.797 1 96.69 217 GLN B CA 1
ATOM 3791 C C . GLN B 1 217 ? -5.027 -5.941 -14.453 1 96.69 217 GLN B C 1
ATOM 3793 O O . GLN B 1 217 ? -4.867 -6.324 -13.297 1 96.69 217 GLN B O 1
ATOM 3798 N N . GLN B 1 218 ? -5.152 -6.809 -15.477 1 95.62 218 GLN B N 1
ATOM 3799 C CA . GLN B 1 218 ? -5.312 -8.234 -15.211 1 95.62 218 GLN B CA 1
ATOM 3800 C C . GLN B 1 218 ? -3.973 -8.891 -14.898 1 95.62 218 GLN B C 1
ATOM 3802 O O . GLN B 1 218 ? -3.93 -10.023 -14.406 1 95.62 218 GLN B O 1
ATOM 3807 N N . GLU B 1 219 ? -2.863 -8.18 -15.203 1 97.12 219 GLU B N 1
ATOM 3808 C CA . GLU B 1 219 ? -1.538 -8.742 -14.961 1 97.12 219 GLU B CA 1
ATOM 3809 C C . GLU B 1 219 ? -1.17 -8.68 -13.477 1 97.12 219 GLU B C 1
ATOM 3811 O O . GLU B 1 219 ? -0.375 -9.484 -12.992 1 97.12 219 GLU B O 1
ATOM 3816 N N . PHE B 1 220 ? -1.758 -7.766 -12.773 1 98.06 220 PHE B N 1
ATOM 3817 C CA . PHE B 1 220 ? -1.404 -7.547 -11.375 1 98.06 220 PHE B CA 1
ATOM 3818 C C . PHE B 1 220 ? -2.041 -8.609 -10.484 1 98.06 220 PHE B C 1
ATOM 3820 O O . PHE B 1 220 ? -3.264 -8.773 -10.477 1 98.06 220 PHE B O 1
ATOM 3827 N N . GLY B 1 221 ? -1.193 -9.328 -9.711 1 95.31 221 GLY B N 1
ATOM 3828 C CA . GLY B 1 221 ? -1.597 -10.477 -8.914 1 95.31 221 GLY B CA 1
ATOM 3829 C C . GLY B 1 221 ? -1.515 -11.789 -9.672 1 95.31 221 GLY B C 1
ATOM 3830 O O . GLY B 1 221 ? -1.812 -12.852 -9.117 1 95.31 221 GLY B O 1
ATOM 3831 N N . ASN B 1 222 ? -1.166 -11.789 -10.945 1 94.69 222 ASN B N 1
ATOM 3832 C CA . ASN B 1 222 ? -1.007 -12.961 -11.797 1 94.69 222 ASN B CA 1
ATOM 3833 C C . ASN B 1 222 ? 0.432 -13.102 -12.289 1 94.69 222 ASN B C 1
ATOM 3835 O O . ASN B 1 222 ? 1.216 -13.859 -11.711 1 94.69 222 ASN B O 1
ATOM 3839 N N . HIS B 1 223 ? 0.866 -12.234 -13.164 1 97.44 223 HIS B N 1
ATOM 3840 C CA . HIS B 1 223 ? 2.24 -12.211 -13.648 1 97.44 223 HIS B CA 1
ATOM 3841 C C . HIS B 1 223 ? 3.08 -11.203 -12.875 1 97.44 223 HIS B C 1
ATOM 3843 O O . HIS B 1 223 ? 4.25 -11.461 -12.586 1 97.44 223 HIS B O 1
ATOM 3849 N N . PHE B 1 224 ? 2.463 -10.102 -12.578 1 98.75 224 PHE B N 1
ATOM 3850 C CA . PHE B 1 224 ? 3.102 -9.039 -11.812 1 98.75 224 PHE B CA 1
ATOM 3851 C C . PHE B 1 224 ? 2.652 -9.078 -10.352 1 98.75 224 PHE B C 1
ATOM 3853 O O . PHE B 1 224 ? 1.452 -9.109 -10.07 1 98.75 224 PHE B O 1
ATOM 3860 N N . ILE B 1 225 ? 3.555 -9.117 -9.43 1 98.88 225 ILE B N 1
ATOM 3861 C CA . ILE B 1 225 ? 3.268 -9.031 -8 1 98.88 225 ILE B CA 1
ATOM 3862 C C . ILE B 1 225 ? 3.811 -7.715 -7.445 1 98.88 225 ILE B C 1
ATOM 3864 O O . ILE B 1 225 ? 5.023 -7.551 -7.293 1 98.88 225 ILE B O 1
ATOM 3868 N N . VAL B 1 226 ? 2.916 -6.816 -7.121 1 98.81 226 VAL B N 1
ATOM 3869 C CA . VAL B 1 226 ? 3.324 -5.477 -6.711 1 98.81 226 VAL B CA 1
ATOM 3870 C C . VAL B 1 226 ? 3.361 -5.391 -5.184 1 98.81 226 VAL B C 1
ATOM 3872 O O . VAL B 1 226 ? 2.455 -5.883 -4.508 1 98.81 226 VAL B O 1
ATOM 3875 N N . LEU B 1 227 ? 4.414 -4.84 -4.629 1 98.88 227 LEU B N 1
ATOM 3876 C CA . LEU B 1 227 ? 4.57 -4.551 -3.207 1 98.88 227 LEU B CA 1
ATOM 3877 C C . LEU B 1 227 ? 4.383 -3.062 -2.93 1 98.88 227 LEU B C 1
ATOM 3879 O O . LEU B 1 227 ? 4.695 -2.225 -3.779 1 98.88 227 LEU B O 1
ATOM 3883 N N . PRO B 1 228 ? 3.834 -2.701 -1.764 1 98.81 228 PRO B N 1
ATOM 3884 C CA . PRO B 1 228 ? 3.633 -1.286 -1.439 1 98.81 228 PRO B CA 1
ATOM 3885 C C . PRO B 1 228 ? 4.934 -0.571 -1.084 1 98.81 228 PRO B C 1
ATOM 3887 O O . PRO B 1 228 ? 5.766 -1.122 -0.36 1 98.81 228 PRO B O 1
ATOM 3890 N N . ASN B 1 229 ? 5.113 0.625 -1.608 1 98.81 229 ASN B N 1
ATOM 3891 C CA . ASN B 1 229 ? 6.195 1.526 -1.224 1 98.81 229 ASN B CA 1
ATOM 3892 C C . ASN B 1 229 ? 5.793 2.988 -1.394 1 98.81 229 ASN B C 1
ATOM 3894 O O . ASN B 1 229 ? 6.078 3.6 -2.426 1 98.81 229 ASN B O 1
ATOM 3898 N N . PRO B 1 230 ? 5.195 3.562 -0.371 1 98.69 230 PRO B N 1
ATOM 3899 C CA . PRO B 1 230 ? 4.836 4.977 -0.505 1 98.69 230 PRO B CA 1
ATOM 3900 C C . PRO B 1 230 ? 6.004 5.91 -0.203 1 98.69 230 PRO B C 1
ATOM 3902 O O . PRO B 1 230 ? 5.867 7.133 -0.321 1 98.69 230 PRO B O 1
ATOM 3905 N N . MET B 1 231 ? 7.133 5.402 0.17 1 98.69 231 MET B N 1
ATOM 3906 C CA . MET B 1 231 ? 8.219 6.23 0.697 1 98.69 231 MET B CA 1
ATOM 3907 C C . MET B 1 231 ? 8.938 6.965 -0.428 1 98.69 231 MET B C 1
ATOM 3909 O O . MET B 1 231 ? 9.484 8.047 -0.219 1 98.69 231 MET B O 1
ATOM 3913 N N . TYR B 1 232 ? 9.062 6.309 -1.537 1 97.19 232 TYR B N 1
ATOM 3914 C CA . TYR B 1 232 ? 9.766 6.844 -2.699 1 97.19 232 TYR B CA 1
ATOM 3915 C C . TYR B 1 232 ? 9.461 6.016 -3.945 1 97.19 232 TYR B C 1
ATOM 3917 O O . TYR B 1 232 ? 8.945 4.902 -3.848 1 97.19 232 TYR B O 1
ATOM 3925 N N . GLY B 1 233 ? 9.758 6.547 -5.105 1 94.69 233 GLY B N 1
ATOM 3926 C CA . GLY B 1 233 ? 9.625 5.824 -6.359 1 94.69 233 GLY B CA 1
ATOM 3927 C C . GLY B 1 233 ? 9.609 6.734 -7.574 1 94.69 233 GLY B C 1
ATOM 3928 O O . GLY B 1 233 ? 9.594 7.957 -7.438 1 94.69 233 GLY B O 1
ATOM 3929 N N . ASP B 1 234 ? 9.594 6.148 -8.758 1 92.25 234 ASP B N 1
ATOM 3930 C CA . ASP B 1 234 ? 9.617 6.887 -10.016 1 92.25 234 ASP B CA 1
ATOM 3931 C C . ASP B 1 234 ? 8.383 7.773 -10.156 1 92.25 234 ASP B C 1
ATOM 3933 O O . ASP B 1 234 ? 8.422 8.805 -10.836 1 92.25 234 ASP B O 1
ATOM 3937 N N . TRP B 1 235 ? 7.348 7.461 -9.5 1 92.75 235 TRP B N 1
ATOM 3938 C CA . TRP B 1 235 ? 6.086 8.188 -9.594 1 92.75 235 TRP B CA 1
ATOM 3939 C C . TRP B 1 235 ? 6.25 9.625 -9.102 1 92.75 235 TRP B C 1
ATOM 3941 O O . TRP B 1 235 ? 5.504 10.516 -9.508 1 92.75 235 TRP B O 1
ATOM 3951 N N . GLU B 1 236 ? 7.211 9.82 -8.195 1 92.62 236 GLU B N 1
ATOM 3952 C CA . GLU B 1 236 ? 7.402 11.148 -7.621 1 92.62 236 GLU B CA 1
ATOM 3953 C C . GLU B 1 236 ? 7.832 12.156 -8.688 1 92.62 236 GLU B C 1
ATOM 3955 O O . GLU B 1 236 ? 7.531 13.344 -8.586 1 92.62 236 GLU B O 1
ATOM 3960 N N . LYS B 1 237 ? 8.523 11.664 -9.633 1 88.5 237 LYS B N 1
ATOM 3961 C CA . LYS B 1 237 ? 9.062 12.539 -10.672 1 88.5 237 LYS B CA 1
ATOM 3962 C C . LYS B 1 237 ? 7.953 13.289 -11.398 1 88.5 237 LYS B C 1
ATOM 3964 O O . LYS B 1 237 ? 8.156 14.406 -11.875 1 88.5 237 LYS B O 1
ATOM 3969 N N . LEU B 1 238 ? 6.805 12.75 -11.414 1 85.25 238 LEU B N 1
ATOM 3970 C CA . LEU B 1 238 ? 5.684 13.336 -12.141 1 85.25 238 LEU B CA 1
ATOM 3971 C C . LEU B 1 238 ? 5.137 14.555 -11.406 1 85.25 238 LEU B C 1
ATOM 3973 O O . LEU B 1 238 ? 4.387 15.344 -11.984 1 85.25 238 LEU B O 1
ATOM 3977 N N . LEU B 1 239 ? 5.535 14.688 -10.148 1 91.56 239 LEU B N 1
ATOM 3978 C CA . LEU B 1 239 ? 5.023 15.789 -9.344 1 91.56 239 LEU B CA 1
ATOM 3979 C C . LEU B 1 239 ? 5.824 17.062 -9.594 1 91.56 239 LEU B C 1
ATOM 3981 O O . LEU B 1 239 ? 5.391 18.156 -9.234 1 91.56 239 LEU B O 1
ATOM 3985 N N . TYR B 1 240 ? 6.965 16.875 -10.172 1 93.25 240 TYR B N 1
ATOM 3986 C CA . TYR B 1 240 ? 7.898 18 -10.227 1 93.25 240 TYR B CA 1
ATOM 3987 C C . TYR B 1 240 ? 8.031 18.516 -11.656 1 93.25 240 TYR B C 1
ATOM 3989 O O . TYR B 1 240 ? 8.117 17.734 -12.602 1 93.25 240 TYR B O 1
ATOM 3997 N N . LYS B 1 241 ? 7.895 19.781 -11.703 1 90.81 241 LYS B N 1
ATOM 3998 C CA . LYS B 1 241 ? 8.109 20.484 -12.961 1 90.81 241 LYS B CA 1
ATOM 3999 C C . LYS B 1 241 ? 9.312 21.422 -12.875 1 90.81 241 LYS B C 1
ATOM 4001 O O . LYS B 1 241 ? 9.477 22.141 -11.883 1 90.81 241 LYS B O 1
ATOM 4006 N N . GLY B 1 242 ? 10.07 21.422 -13.844 1 85.19 242 GLY B N 1
ATOM 4007 C CA . GLY B 1 242 ? 11.25 22.266 -13.891 1 85.19 242 GLY B CA 1
ATOM 4008 C C . GLY B 1 242 ? 12.531 21.516 -13.578 1 85.19 242 GLY B C 1
ATOM 4009 O O . GLY B 1 242 ? 12.5 20.422 -13.031 1 85.19 242 GLY B O 1
ATOM 4010 N N . GLY B 1 243 ? 13.664 22.047 -14.062 1 79.56 243 GLY B N 1
ATOM 4011 C CA . GLY B 1 243 ? 14.977 21.469 -13.82 1 79.56 243 GLY B CA 1
ATOM 4012 C C . GLY B 1 243 ? 15.664 22.031 -12.594 1 79.56 243 GLY B C 1
ATOM 4013 O O . GLY B 1 243 ? 15.328 23.125 -12.141 1 79.56 243 GLY B O 1
ATOM 4014 N N . HIS B 1 244 ? 16.469 21.219 -11.672 1 86.69 244 HIS B N 1
ATOM 4015 C CA . HIS B 1 244 ? 17.359 21.547 -10.562 1 86.69 244 HIS B CA 1
ATOM 4016 C C . HIS B 1 244 ? 16.562 22.172 -9.406 1 86.69 244 HIS B C 1
ATOM 4018 O O . HIS B 1 244 ? 16.953 23.219 -8.883 1 86.69 244 HIS B O 1
ATOM 4024 N N . LEU B 1 245 ? 15.445 21.625 -9.008 1 93.94 245 LEU B N 1
ATOM 4025 C CA . LEU B 1 245 ? 14.625 22.078 -7.895 1 93.94 245 LEU B CA 1
ATOM 4026 C C . LEU B 1 245 ? 15.297 21.766 -6.562 1 93.94 245 LEU B C 1
ATOM 4028 O O . LEU B 1 245 ? 15.852 20.688 -6.379 1 93.94 245 LEU B O 1
ATOM 4032 N N . SER B 1 246 ? 15.281 22.812 -5.746 1 94.25 246 SER B N 1
ATOM 4033 C CA . SER B 1 246 ? 15.648 22.547 -4.359 1 94.25 246 SER B CA 1
ATOM 4034 C C . SER B 1 246 ? 14.594 21.672 -3.676 1 94.25 246 SER B C 1
ATOM 4036 O O . SER B 1 246 ? 13.477 21.531 -4.176 1 94.25 246 SER B O 1
ATOM 4038 N N . GLU B 1 247 ? 14.977 21.047 -2.58 1 94.75 247 GLU B N 1
ATOM 4039 C CA . GLU B 1 247 ? 14.016 20.234 -1.831 1 94.75 247 GLU B CA 1
ATOM 4040 C C . GLU B 1 247 ? 12.828 21.078 -1.381 1 94.75 247 GLU B C 1
ATOM 4042 O O . GLU B 1 247 ? 11.695 20.594 -1.346 1 94.75 247 GLU B O 1
ATOM 4047 N N . THR B 1 248 ? 13.078 22.328 -1.009 1 95.19 248 THR B N 1
ATOM 4048 C CA . THR B 1 248 ? 12.008 23.234 -0.6 1 95.19 248 THR B CA 1
ATOM 4049 C C . THR B 1 248 ? 11.055 23.5 -1.759 1 95.19 248 THR B C 1
ATOM 4051 O O . THR B 1 248 ? 9.836 23.531 -1.572 1 95.19 248 THR B O 1
ATOM 4054 N N . GLU B 1 249 ? 11.617 23.688 -2.918 1 96.31 249 GLU B N 1
ATOM 4055 C CA . GLU B 1 249 ? 10.797 23.891 -4.102 1 96.31 249 GLU B CA 1
ATOM 4056 C C . GLU B 1 249 ? 9.992 22.641 -4.438 1 96.31 249 GLU B C 1
ATOM 4058 O O . GLU B 1 249 ? 8.82 22.734 -4.828 1 96.31 249 GLU B O 1
ATOM 4063 N N . ARG B 1 250 ? 10.57 21.5 -4.301 1 96.88 250 ARG B N 1
ATOM 4064 C CA . ARG B 1 250 ? 9.859 20.234 -4.508 1 96.88 250 ARG B CA 1
ATOM 4065 C C . ARG B 1 250 ? 8.703 20.094 -3.527 1 96.88 250 ARG B C 1
ATOM 4067 O O . ARG B 1 250 ? 7.594 19.719 -3.916 1 96.88 250 ARG B O 1
ATOM 4074 N N . SER B 1 251 ? 9 20.406 -2.293 1 97.06 251 SER B N 1
ATOM 4075 C CA . SER B 1 251 ? 7.953 20.344 -1.274 1 97.06 251 SER B CA 1
ATOM 4076 C C . SER B 1 251 ? 6.762 21.219 -1.645 1 97.06 251 SER B C 1
ATOM 4078 O O . SER B 1 251 ? 5.613 20.797 -1.521 1 97.06 251 SER B O 1
ATOM 4080 N N . LYS B 1 252 ? 7.055 22.406 -2.072 1 96.38 252 LYS B N 1
ATOM 4081 C CA . LYS B 1 252 ? 5.996 23.312 -2.488 1 96.38 252 LYS B CA 1
ATOM 4082 C C . LYS B 1 252 ? 5.18 22.719 -3.633 1 96.38 252 LYS B C 1
ATOM 4084 O O . LYS B 1 252 ? 3.945 22.766 -3.607 1 96.38 252 LYS B O 1
ATOM 4089 N N . GLN B 1 253 ? 5.824 22.125 -4.621 1 97.5 253 GLN B N 1
ATOM 4090 C CA . GLN B 1 253 ? 5.137 21.562 -5.773 1 97.5 253 GLN B CA 1
ATOM 4091 C C . GLN B 1 253 ? 4.332 20.328 -5.379 1 97.5 253 GLN B C 1
ATOM 4093 O O . GLN B 1 253 ? 3.26 20.078 -5.934 1 97.5 253 GLN B O 1
ATOM 4098 N N . ARG B 1 254 ? 4.875 19.5 -4.438 1 97.69 254 ARG B N 1
ATOM 4099 C CA . ARG B 1 254 ? 4.113 18.359 -3.934 1 97.69 254 ARG B CA 1
ATOM 4100 C C . ARG B 1 254 ? 2.764 18.812 -3.383 1 97.69 254 ARG B C 1
ATOM 4102 O O . ARG B 1 254 ? 1.725 18.25 -3.75 1 97.69 254 ARG B O 1
ATOM 4109 N N . ILE B 1 255 ? 2.852 19.812 -2.551 1 97.75 255 ILE B N 1
ATOM 4110 C CA . ILE B 1 255 ? 1.656 20.281 -1.854 1 97.75 255 ILE B CA 1
ATOM 4111 C C . ILE B 1 255 ? 0.68 20.891 -2.855 1 97.75 255 ILE B C 1
ATOM 4113 O O . ILE B 1 255 ? -0.513 20.578 -2.842 1 97.75 255 ILE B O 1
ATOM 4117 N N . GLU B 1 256 ? 1.186 21.688 -3.754 1 96.88 256 GLU B N 1
ATOM 4118 C CA . GLU B 1 256 ? 0.345 22.344 -4.754 1 96.88 256 GLU B CA 1
ATOM 4119 C C . GLU B 1 256 ? -0.269 21.328 -5.707 1 96.88 256 GLU B C 1
ATOM 4121 O O . GLU B 1 256 ? -1.347 21.562 -6.262 1 96.88 256 GLU B O 1
ATOM 4126 N N . GLY B 1 257 ? 0.419 20.203 -5.879 1 97.19 257 GLY B N 1
ATOM 4127 C CA . GLY B 1 257 ? -0.008 19.203 -6.84 1 97.19 257 GLY B CA 1
ATOM 4128 C C . GLY B 1 257 ? -1.032 18.234 -6.277 1 97.19 257 GLY B C 1
ATOM 4129 O O . GLY B 1 257 ? -1.597 17.422 -7.012 1 97.19 257 GLY B O 1
ATOM 4130 N N . LEU B 1 258 ? -1.319 18.297 -5.016 1 98.25 258 LEU B N 1
ATOM 4131 C CA . LEU B 1 258 ? -2.311 17.406 -4.434 1 98.25 258 LEU B CA 1
ATOM 4132 C C . LEU B 1 258 ? -3.709 17.734 -4.949 1 98.25 258 LEU B C 1
ATOM 4134 O O . LEU B 1 258 ? -4.055 18.906 -5.121 1 98.25 258 LEU B O 1
ATOM 4138 N N . LYS B 1 259 ? -4.438 16.688 -5.23 1 97.94 259 LYS B N 1
ATOM 4139 C CA . LYS B 1 259 ? -5.844 16.859 -5.586 1 97.94 259 LYS B CA 1
ATOM 4140 C C . LYS B 1 259 ? -6.664 17.297 -4.375 1 97.94 259 LYS B C 1
ATOM 4142 O O . LYS B 1 259 ? -6.469 16.781 -3.27 1 97.94 259 LYS B O 1
ATOM 4147 N N . SER B 1 260 ? -7.477 18.25 -4.621 1 97.81 260 SER B N 1
ATOM 4148 C CA . SER B 1 260 ? -8.406 18.766 -3.619 1 97.81 260 SER B CA 1
ATOM 4149 C C . SER B 1 260 ? -9.836 18.75 -4.137 1 97.81 260 SER B C 1
ATOM 4151 O O . SER B 1 260 ? -10.125 18.141 -5.172 1 97.81 260 SER B O 1
ATOM 4153 N N . TYR B 1 261 ? -10.805 19.328 -3.283 1 96.25 261 TYR B N 1
ATOM 4154 C CA . TYR B 1 261 ? -12.188 19.391 -3.75 1 96.25 261 TYR B CA 1
ATOM 4155 C C . TYR B 1 261 ? -12.734 20.812 -3.637 1 96.25 261 TYR B C 1
ATOM 4157 O O . TYR B 1 261 ? -12.219 21.625 -2.869 1 96.25 261 TYR B O 1
#

Foldseek 3Di:
DPPPPPPPPPPPPPPPPPPVPPDLLLVLLCVLVVLLCCCVPPVVQLVLLQVLLVLVQVLLVVLVVVDDPVFAAAAEEEPDLFFFDQSVLSVVQSVVSHRDDPVSVLVSLQVLPTDTRRNNQVSQVVCVVVVHYYAYEYQDDPSSLVSNLVSCVVNPGPPSDPVRYHYRDPDRQCVVVVVVCVVGHHHSAFEYAAPSSQDCVQVDPPDDNVVVCVVCVVCDSNRYRHRHRPNDYPVLVVQDDDPPDRSSRSSVSNVVSDDDD/DPPPDPPPPPPPPPPPPPPVPPDLLLVLLCVLVVLLCCCVPPVVQLVLLQVLLVLVQVLLVVLVVVDDPVFAAAAEEEPDLFFFDPSVLSVVQSVVSHRDDPVSVLVSLQVLPTDTRRNNQVSQVVCVVVVHYYAYEYQDDPSSLVSNLVSCVVNPRPPSDDVRYHYRDPDRQCVVVVVVCVVGHHHSAFEYAAPSSQDCVQVDPPDDNVVVCVVCVVCDSNRYRHRHRPNDYPVLVVQDDDPPDRSSRSSVSNVVSDDDD

Secondary structure (DSSP, 8-state):
-----------------------HHHHHHGGGHHHHHHHHH-HHHHHHHHHHHHHHHHHHHHHHHTS-TTS-EEEEE-SBTTTEE-HHHHHHHHHTT-S--HHHHHHHHHTT-PEEPTTHHHHHHHHHHTT-EEEEE----GGGHHHHHHHHHHHT-TT-STTTEE---S-S--HHHHHHHHTTSEEEEEEESSGGGT-GGGTSTTS-HHHHHHHTGGGBTTTEEE----S--GGGGGG--SSS--HHHHHHHHHHHS---/-----------------------HHHHHHGGGHHHHHHHHH-HHHHHHHHHHHHHHHHHHHHHHHTS-TTS-EEEEE-SBTTTEE-HHHHHHHHHTT-S--HHHHHHHHHTT-PEEPTTHHHHHHHHHHTT-EEEEE----GGGHHHHHHHHHHHT-TT-STTTEE---S-S--HHHHHHHHTTSEEEEEEESSGGGT-GGGTSTT--HHHHHHHTGGGBTTTEEEPP--S--GGGGGG--SSS--HHHHHHHHHHHS---

Sequence (522 aa):
MTKFFFPVVLALILPFGLIAQTNPTAEAAKDYTIAVAWQQHSGEYRALSFQAYNFAKLSLQERLKGADTTKPSCVVVDIDETVLDNSPFQGHEIQKGLSYAAKDWSEWTGKAAADTVPGALGFLKYAQSQQVETFYITNRDQADYKATLTNLQRLGFPYADDAHLMVKQGTSDKEARRQKVLGQYNILLLCGDNLSDFSNVFYREGKNTKEEVDKAQQEFGNHFIVLPNPMYGDWEKLLYKGGHLSETERSKQRIEGLKSYMTKFFFPVVLALILPFGLIAQTNPTAEAAKDYTIAVAWQQHSGEYRALSFQAYNFAKLSLQERLKGADTTKPSCVVVDIDETVLDNSPFQGHEIQKGLSYAAKDWSEWTGKAAADTVPGALGFLKYAQSQQVETFYITNRDQADYKATLTNLQRLGFPYADDAHLMVKQGTSDKEARRQKVLGQYNILLLCGDNLSDFSNVFYREGKNTKEEVDKAQQEFGNHFIVLPNPMYGDWEKLLYKGGHLSETERSKQRIEGLKSY

Organism: NCBI:txid1503925

pLDDT: mean 92.21, std 13.65, range [38.53, 98.94]

Solvent-accessible surface area (backbone atoms only — not comparable to full-atom values): 28328 Å² total; per-residue (Å²): 134,85,81,78,80,76,80,79,78,78,76,79,76,71,77,74,70,76,68,78,74,80,55,59,53,36,56,34,17,36,24,41,44,36,15,44,44,32,64,74,63,24,35,52,45,49,42,44,32,23,18,35,32,49,34,46,50,54,30,50,58,58,46,58,75,73,47,64,82,91,38,55,46,26,35,39,28,33,38,78,48,35,38,30,36,58,57,30,57,55,29,39,27,38,68,70,28,31,78,75,53,70,69,57,48,53,53,51,49,59,62,39,66,61,48,69,28,56,42,34,61,63,37,48,47,49,38,45,74,69,69,27,47,48,33,40,51,36,72,51,48,66,90,45,43,66,30,49,44,48,29,38,44,74,74,60,42,64,60,56,43,81,91,24,53,41,55,30,74,96,46,79,71,49,58,69,64,51,49,60,50,53,74,62,31,40,73,59,34,31,31,18,39,45,61,48,63,73,36,62,82,52,54,47,86,89,58,62,42,54,59,52,41,61,74,42,41,80,37,28,49,48,42,33,32,62,35,84,52,53,64,64,59,76,55,58,58,74,54,57,80,79,83,90,67,51,62,47,55,45,41,52,36,47,54,70,64,39,53,53,124,135,85,79,79,80,76,81,80,78,78,77,80,75,71,78,73,68,76,69,78,73,81,55,58,54,36,57,34,18,35,24,41,43,35,14,43,44,31,65,73,64,23,37,51,44,48,41,44,32,24,18,36,32,49,34,46,49,54,28,48,58,56,46,59,74,72,47,67,82,92,36,54,47,25,35,37,28,33,38,78,49,36,37,31,36,58,59,31,57,56,30,38,27,40,69,71,28,30,80,75,52,71,70,58,49,52,54,51,47,58,60,38,66,61,47,69,28,55,43,33,60,62,38,48,49,50,37,43,75,70,68,27,47,49,32,38,51,36,71,51,47,66,90,44,43,67,28,49,44,49,27,38,43,74,73,62,42,66,60,56,43,80,91,25,54,42,55,32,74,97,44,78,70,48,58,69,63,52,48,60,48,53,75,63,30,40,72,59,33,30,32,18,37,46,60,48,62,73,37,62,82,53,56,45,86,91,59,60,42,52,59,53,41,63,75,43,39,80,38,29,48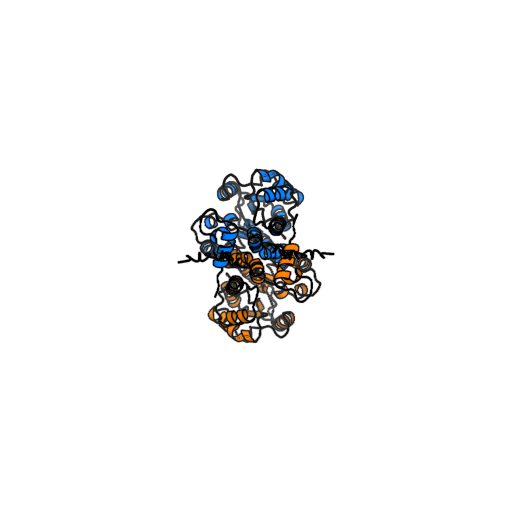,49,41,33,32,61,34,83,52,52,64,64,60,77,55,58,59,78,53,58,80,79,84,92,69,49,62,47,54,46,41,52,37,49,55,71,63,38,52,54,125

Radius of gyration: 27.39 Å; Cα contacts (8 Å, |Δi|>4): 884; chains: 2; bounding box: 64×114×71 Å